Protein AF-A0A8B7E265-F1 (afdb_monomer)

Nearest PDB structures (foldseek):
  8jns-assembly1_D  TM=7.376E-01  e=4.117E-10  Caenorhabditis elegans
  8jol-assembly1_B  TM=7.215E-01  e=6.905E-10  Caenorhabditis elegans
  2a5y-assembly1_B  TM=7.376E-01  e=2.966E-09  Caenorhabditis elegans
  8jo0-assembly1_B  TM=7.171E-01  e=6.588E-10  Caenorhabditis elegans
  2qby-assembly1_A  TM=4.583E-01  e=3.122E-06  Saccharolobus solfataricus

Solvent-accessible surface area (backbone atoms only — not comparable to full-atom values): 22576 Å² total; per-residue (Å²): 137,86,72,74,81,85,65,96,76,70,83,71,60,63,69,59,50,51,53,56,51,46,50,72,72,71,42,86,88,40,72,34,40,34,36,23,30,42,75,37,37,43,52,68,56,51,54,52,51,46,51,64,78,40,48,91,75,35,80,42,79,46,82,31,48,22,33,88,90,32,42,69,59,33,51,49,50,54,33,44,76,73,73,45,84,58,48,48,99,85,70,48,73,51,59,66,68,59,50,49,49,53,50,47,59,72,46,41,91,39,37,28,40,36,35,36,40,48,31,30,73,72,48,57,77,56,40,74,81,71,55,65,84,46,65,58,44,42,36,42,33,23,23,33,42,63,81,68,69,88,76,46,43,76,45,83,41,59,55,43,51,74,66,56,37,48,52,56,48,57,77,70,48,81,97,66,58,68,66,53,51,53,50,49,39,58,76,43,67,28,28,46,45,54,48,54,50,49,49,50,50,32,64,77,68,70,53,55,67,64,62,47,50,56,47,40,75,74,39,48,57,63,66,75,65,50,76,88,51,93,61,58,71,72,59,55,43,24,59,48,54,51,49,51,51,49,56,47,29,55,74,75,37,52,69,46,39,52,50,51,55,34,51,42,50,34,40,42,59,70,41,36,54,66,56,53,49,54,53,30,42,75,71,72,48,74,52,66,66,59,52,52,49,35,53,53,48,35,34,28,52,39,58,33,45,76,86,53,98,62,29,27,33,34,55,63,68,57,27,46,50,51,51,46,51,25,55,77,67,72,41,46,63,63,37,49,53,54,48,52,49,50,53,57,49,56,58,70,74,51,93,73,58,77,87,59,55,88,50,54,62,50,25,52,47,35,29,34,60,79,37,41,86,79,41,45,68,56,52,63,75,45,42,68,47,54,51,50,54,33,61,79,68,69,42,56,67,61,52,52,60,59,63,103

Mean predicted aligned error: 7.11 Å

Secondary structure (DSSP, 8-state):
-------TT----HHHHHHHHHHHHH-TT--EEEEE-STTSSHHHHHHHHHHHTTTT-SEEEEEE-STTTHHHHHHHHHHHTT---B-TTSPBPPHHHHHHHHHHHTTTS-EEEEEEEE-HHHHHHGGGTS--STTEEEEEEES-----TTSEEEE--SPPHHHHHHHHHHHSTT--HHHHHHHHHHTTT-HHHHHHHHHHHHHHT--HHHHHHHHHH-HHHHHT-TTS---HHHHHHHHHHHHHHHHHHHH-HHHHHHHHHHTTS-SS-EEHHHHHHHHHHTT---HHHHHHHHHHHHHTTSSEEEETTEEE--HHHHHHHHHHHHHTT-HHHHHHHHHHHHHHHHHH-SS-GGG-SSHHHHHHHHHHHHHHHHHHHHHHHHHHHHHHHHHHT-HHHHHHHH-

Foldseek 3Di:
DPPPDDDPQQQAPPVVLVVVVCCVVPCPQFQEEEAEAAFQLCLVVNVSSNCVVCVVVFPEEQEAAQADPGRLVRLLVSLVVVVDDQADPVRHGDDSLVSLCSNLVVCQVTQYEYEHEAHDPVCLVCVVSNRRPHPNYHYYYYYHFPDHDPSHHYDYRYADDLVSQLVSLPVLDPDDDSVLSSVLCVLQVSRNLSSLLLSVVCVVVVHYSVVSSVCCLVCVLCSLPVPVDPDDPSSVRRLVSLVSVLVVCVVPPVLLNLLLLLCLLFDQWFCFLVNSQLLSVLVVNNDPVSSVVSQVVCVSSNQWDDDPVGTIGGRNVSSSSSCNSCVVVVNNCVSLVSNLVSCLVVLPPDDQCPPVDLCNLRRVLLSCLVVVVPCVVVCVVSVVSSVVSCVVVVCVVVSVVSND

Radius of gyration: 23.56 Å; Cα contacts (8 Å, |Δi|>4): 499; chains: 1; bounding box: 55×54×72 Å

Sequence (404 aa):
MDVQPLSENLFSREKLLREVQNCFLQNANKFALVLYGMSGVGKTHIARKYCEISYNFYKNFVWIDAAFGMLQTSMRNQCQILGFEVHDSRGEYLNIKVIIEKIHNYYKDEKTLYIFDNVDDESVKNLTMYISRKPNSFTLITSQWRTWSNNVNKILVDVFSSEEAFAYVKNNINGNRDENIKNLIKELGYHPFAITQAIKYINIHKISVEKYIDRYRSKPSEILDNNNFPTEEESKSALKAINLVLIKLEKTKPFLFKILNCLSHCDSQNISKQFIIQISNHLEINDEFLIDEAIGLLMSYSLLNCFEDKKYSIHELTQLTIRCFQKRNSSTNTYLDLIENYFKVEMNEVKDHSDYGNHFVFHFIYMFRNNGKKISKTFHNITSSIRILLICKGLFEEAIEILK

pLDDT: mean 86.43, std 11.95, range [34.5, 97.31]

Structure (mmCIF, N/CA/C/O backbone):
data_AF-A0A8B7E265-F1
#
_entry.id   AF-A0A8B7E265-F1
#
loop_
_atom_site.group_PDB
_atom_site.id
_atom_site.type_symbol
_atom_site.label_atom_id
_atom_site.label_alt_id
_atom_site.label_comp_id
_atom_site.label_asym_id
_atom_site.label_entity_id
_atom_site.label_seq_id
_atom_site.pdbx_PDB_ins_code
_atom_site.Cartn_x
_atom_site.Cartn_y
_atom_site.Cartn_z
_atom_site.occupancy
_atom_site.B_iso_or_equiv
_atom_site.auth_seq_id
_atom_site.auth_comp_id
_atom_site.auth_asym_id
_atom_site.auth_atom_id
_atom_site.pdbx_PDB_model_num
ATOM 1 N N . MET A 1 1 ? -6.228 4.935 28.068 1.00 34.91 1 MET A N 1
ATOM 2 C CA . MET A 1 1 ? -6.277 5.639 26.772 1.00 34.91 1 MET A CA 1
ATOM 3 C C . MET A 1 1 ? -4.861 5.659 26.233 1.00 34.91 1 MET A C 1
ATOM 5 O O . MET A 1 1 ? -4.097 6.501 26.668 1.00 34.91 1 MET A O 1
ATOM 9 N N . ASP A 1 2 ? -4.513 4.728 25.347 1.00 34.50 2 ASP A N 1
ATOM 10 C CA . ASP A 1 2 ? -3.288 4.812 24.539 1.00 34.50 2 ASP A CA 1
ATOM 11 C C . ASP A 1 2 ? -3.710 5.044 23.089 1.00 34.50 2 ASP A C 1
ATOM 13 O O . ASP A 1 2 ? -3.670 4.160 22.236 1.00 34.50 2 ASP A O 1
ATOM 17 N N . VAL A 1 3 ? -4.197 6.255 22.820 1.00 42.59 3 VAL A N 1
ATOM 18 C CA . VAL A 1 3 ? -4.123 6.779 21.459 1.00 42.59 3 VAL A CA 1
ATOM 19 C C . VAL A 1 3 ? -2.668 7.219 21.318 1.00 42.59 3 VAL A C 1
ATOM 21 O O . VAL A 1 3 ? -2.228 8.098 22.057 1.00 42.59 3 VAL A O 1
ATOM 24 N N . GLN A 1 4 ? -1.898 6.548 20.452 1.00 44.38 4 GLN A N 1
ATOM 25 C CA . GLN A 1 4 ? -0.531 6.959 20.099 1.00 44.38 4 GLN A CA 1
ATOM 26 C C . GLN A 1 4 ? -0.475 8.480 19.849 1.00 44.38 4 GLN A C 1
ATOM 28 O O . GLN A 1 4 ? -1.466 9.036 19.369 1.00 44.38 4 GLN A O 1
ATOM 33 N N . PRO A 1 5 ? 0.637 9.159 20.192 1.00 34.97 5 PRO A N 1
ATOM 34 C CA . PRO A 1 5 ? 0.648 10.606 20.378 1.00 34.97 5 PRO A CA 1
ATOM 35 C C . PRO A 1 5 ? 0.125 11.349 19.147 1.00 34.97 5 PRO A C 1
ATOM 37 O O . PRO A 1 5 ? 0.530 11.069 18.018 1.00 34.97 5 PRO A O 1
ATOM 40 N N . LEU A 1 6 ? -0.778 12.299 19.407 1.00 44.03 6 LEU A N 1
ATOM 41 C CA . LEU A 1 6 ? -1.330 13.238 18.437 1.00 44.03 6 LEU A CA 1
ATOM 42 C C . LEU A 1 6 ? -0.192 13.935 17.686 1.00 44.03 6 LEU A C 1
ATOM 44 O O . LEU A 1 6 ? 0.589 14.673 18.288 1.00 44.03 6 LEU A O 1
ATOM 48 N N . SER A 1 7 ? -0.098 13.732 16.374 1.00 45.50 7 SER A N 1
ATOM 49 C CA . SER A 1 7 ? 0.751 14.569 15.534 1.00 45.50 7 SER A CA 1
ATOM 50 C C . SER A 1 7 ? -0.052 15.796 15.094 1.00 45.50 7 SER A C 1
ATOM 52 O O . SER A 1 7 ? -0.985 15.716 14.293 1.00 45.50 7 SER A O 1
ATOM 54 N N . GLU A 1 8 ? 0.336 16.964 15.613 1.00 47.66 8 GLU A N 1
ATOM 55 C CA . GLU A 1 8 ? -0.277 18.275 15.334 1.00 47.66 8 GLU A CA 1
ATOM 56 C C . GLU A 1 8 ? -0.273 18.674 13.837 1.00 47.66 8 GLU A C 1
ATOM 58 O O . GLU A 1 8 ? -0.879 19.674 13.474 1.00 47.66 8 GLU A O 1
ATOM 63 N N . ASN A 1 9 ? 0.323 17.875 12.937 1.00 57.38 9 ASN A N 1
ATOM 64 C CA . ASN A 1 9 ? 0.538 18.212 11.521 1.00 57.38 9 ASN A CA 1
ATOM 65 C C . ASN A 1 9 ? -0.014 17.190 10.500 1.00 57.38 9 ASN A C 1
ATOM 67 O O . ASN A 1 9 ? 0.421 17.161 9.346 1.00 57.38 9 ASN A O 1
ATOM 71 N N . LEU A 1 10 ? -0.968 16.336 10.881 1.00 65.75 10 LEU A N 1
ATOM 72 C CA . LEU A 1 10 ? -1.611 15.415 9.930 1.00 65.75 10 LEU A CA 1
ATOM 73 C C . LEU A 1 10 ? -2.492 16.176 8.926 1.00 65.75 10 LEU A C 1
ATOM 75 O O . LEU A 1 10 ? -3.436 16.864 9.310 1.00 65.75 10 LEU A O 1
ATOM 79 N N . PHE A 1 11 ? -2.221 16.004 7.632 1.00 80.38 11 PHE A N 1
ATOM 80 C CA . PHE A 1 11 ? -3.017 16.600 6.558 1.00 80.38 11 PHE A CA 1
ATOM 81 C C . PHE A 1 11 ? -4.416 15.966 6.487 1.00 80.38 11 PHE A C 1
ATOM 83 O O . PHE A 1 11 ? -4.548 14.762 6.269 1.00 80.38 11 PHE A O 1
ATOM 90 N N . SER A 1 12 ? -5.462 16.778 6.661 1.00 78.31 12 SER A N 1
ATOM 91 C CA . SER A 1 12 ? -6.801 16.287 7.016 1.00 78.31 12 SER A CA 1
ATOM 92 C C . SER A 1 12 ? -7.564 15.545 5.911 1.00 78.31 12 SER A C 1
ATOM 94 O O . SER A 1 12 ? -8.466 14.787 6.240 1.00 78.31 12 SER A O 1
ATOM 96 N N . ARG A 1 13 ? -7.254 15.727 4.615 1.00 91.81 13 ARG A N 1
ATOM 97 C CA . ARG A 1 13 ? -8.029 15.149 3.483 1.00 91.81 13 ARG A CA 1
ATOM 98 C C . ARG A 1 13 ? -9.556 15.204 3.705 1.00 91.81 13 ARG A C 1
ATOM 100 O O . ARG A 1 13 ? -10.253 14.191 3.651 1.00 91.81 13 ARG A O 1
ATOM 107 N N . GLU A 1 14 ? -10.071 16.409 3.958 1.00 91.19 14 GLU A N 1
ATOM 108 C CA . GLU A 1 14 ? -11.449 16.712 4.399 1.00 91.19 14 GLU A CA 1
ATOM 109 C C . GLU A 1 14 ? -12.555 15.923 3.679 1.00 91.19 14 GLU A C 1
ATOM 111 O O . GLU A 1 14 ? -13.502 15.451 4.308 1.00 91.19 14 GLU A O 1
ATOM 116 N N . LYS A 1 15 ? -12.442 15.753 2.355 1.00 92.69 15 LYS A N 1
ATOM 117 C CA . LYS A 1 15 ? -13.432 15.016 1.559 1.00 92.69 15 LYS A CA 1
ATOM 118 C C . LYS A 1 15 ? -13.564 13.559 2.019 1.00 92.69 15 LYS A C 1
ATOM 120 O O . LYS A 1 15 ? -14.679 13.100 2.247 1.00 92.69 15 LYS A O 1
ATOM 125 N N . LEU A 1 16 ? -12.441 12.867 2.220 1.00 94.88 16 LEU A N 1
ATOM 126 C CA . LEU A 1 16 ? -12.429 11.475 2.676 1.00 94.88 16 LEU A CA 1
ATOM 127 C C . LEU A 1 16 ? -12.952 11.352 4.110 1.00 94.88 16 LEU A C 1
ATOM 129 O O . LEU A 1 16 ? -13.725 10.443 4.395 1.00 94.88 16 LEU A O 1
ATOM 133 N N . LEU A 1 17 ? -12.601 12.284 5.004 1.00 95.06 17 LEU A N 1
ATOM 134 C CA . LEU A 1 17 ? -13.139 12.291 6.373 1.00 95.06 17 LEU A CA 1
ATOM 135 C C . LEU A 1 17 ? -14.665 12.445 6.392 1.00 95.06 17 LEU A C 1
ATOM 137 O O . LEU A 1 17 ? -15.344 11.744 7.143 1.00 95.06 17 LEU A O 1
ATOM 141 N N . ARG A 1 18 ? -15.224 13.308 5.535 1.00 93.56 18 ARG A N 1
ATOM 142 C CA . ARG A 1 18 ? -16.681 13.450 5.385 1.00 93.56 18 ARG A CA 1
ATOM 143 C C . ARG A 1 18 ? -17.330 12.184 4.833 1.00 93.56 18 ARG A C 1
ATOM 145 O O . ARG A 1 18 ? -18.391 11.796 5.311 1.00 93.56 18 ARG A O 1
ATOM 152 N N . GLU A 1 19 ? -16.706 11.518 3.863 1.00 94.12 19 GLU A N 1
ATOM 153 C CA . GLU A 1 19 ? -17.197 10.236 3.338 1.00 94.12 19 GLU A CA 1
ATOM 154 C C . GLU A 1 19 ? -17.212 9.142 4.418 1.00 94.12 19 GLU A C 1
ATOM 156 O O . GLU A 1 19 ? -18.203 8.418 4.544 1.00 94.12 19 GLU A O 1
ATOM 161 N N . VAL A 1 20 ? -16.166 9.071 5.251 1.00 94.31 20 VAL A N 1
ATOM 162 C CA . VAL A 1 20 ? -16.100 8.168 6.413 1.00 94.31 20 VAL A CA 1
ATOM 163 C C . VAL A 1 20 ? -17.222 8.475 7.405 1.00 94.31 20 VAL A C 1
ATOM 165 O O . VAL A 1 20 ? -17.966 7.571 7.790 1.00 94.31 20 VAL A O 1
ATOM 168 N N . GLN A 1 21 ? -17.392 9.747 7.775 1.00 92.25 21 GLN A N 1
ATOM 169 C CA . GLN A 1 21 ? -18.459 10.196 8.671 1.00 92.25 21 GLN A CA 1
ATOM 170 C C . GLN A 1 21 ? -19.843 9.797 8.136 1.00 92.25 21 GLN A C 1
ATOM 172 O O . GLN A 1 21 ? -20.643 9.204 8.860 1.00 92.25 21 GLN A O 1
ATOM 177 N N . ASN A 1 22 ? -20.117 10.072 6.859 1.00 90.88 22 ASN A N 1
ATOM 178 C CA . ASN A 1 22 ? -21.397 9.762 6.226 1.00 90.88 22 ASN A CA 1
ATOM 179 C C . ASN A 1 22 ? -21.678 8.256 6.204 1.00 90.88 22 ASN A C 1
ATOM 181 O O . ASN A 1 22 ? -22.806 7.846 6.475 1.00 90.88 22 ASN A O 1
ATOM 185 N N . CYS A 1 23 ? -20.660 7.426 5.950 1.00 90.75 23 CYS A N 1
ATOM 186 C CA . CYS A 1 23 ? -20.813 5.973 5.972 1.00 90.75 23 CYS A CA 1
ATOM 187 C C . CYS A 1 23 ? -21.298 5.459 7.334 1.00 90.75 23 CYS A C 1
ATOM 189 O O . CYS A 1 23 ? -22.181 4.603 7.368 1.00 90.75 23 CYS A O 1
ATOM 191 N N . PHE A 1 24 ? -20.766 5.990 8.439 1.00 88.56 24 PHE A N 1
ATOM 192 C CA . PHE A 1 24 ? -21.182 5.583 9.784 1.00 88.56 24 PHE A CA 1
ATOM 193 C C . PHE A 1 24 ? -22.536 6.166 10.216 1.00 88.56 24 PHE A C 1
ATOM 195 O O . PHE A 1 24 ? -23.226 5.542 11.018 1.00 88.56 24 PHE A O 1
ATOM 202 N N . LEU A 1 25 ? -22.942 7.323 9.682 1.00 83.06 25 LEU A N 1
ATOM 203 C CA . LEU A 1 25 ? -24.222 7.956 10.022 1.00 83.06 25 LEU A CA 1
ATOM 204 C C . LEU A 1 25 ? -25.412 7.427 9.205 1.00 83.06 25 LEU A C 1
ATOM 206 O O . LEU A 1 25 ? -26.517 7.350 9.734 1.00 83.06 25 LEU A O 1
ATOM 210 N N . GLN A 1 26 ? -25.215 7.090 7.925 1.00 74.25 26 GLN A N 1
ATOM 211 C CA . GLN A 1 26 ? -26.316 6.791 6.994 1.00 74.25 26 GLN A CA 1
ATOM 212 C C . GLN A 1 26 ? -26.573 5.291 6.791 1.00 74.25 26 GLN A C 1
ATOM 214 O O . GLN A 1 26 ? -27.706 4.891 6.534 1.00 74.25 26 GLN A O 1
ATOM 219 N N . ASN A 1 27 ? -25.550 4.438 6.913 1.00 61.97 27 ASN A N 1
ATOM 220 C CA . ASN A 1 27 ? -25.641 3.019 6.556 1.00 61.97 27 ASN A CA 1
ATOM 221 C C . ASN A 1 27 ? -25.660 2.103 7.788 1.00 61.97 27 ASN A C 1
ATOM 223 O O . ASN A 1 27 ? -24.755 1.292 7.981 1.00 61.97 27 ASN A O 1
ATOM 227 N N . ALA A 1 28 ? -26.736 2.170 8.579 1.00 55.00 28 ALA A N 1
ATOM 228 C CA . ALA A 1 28 ? -26.928 1.326 9.768 1.00 55.00 28 ALA A CA 1
ATOM 229 C C . ALA A 1 28 ? -26.899 -0.198 9.484 1.00 55.00 28 ALA A C 1
ATOM 231 O O . ALA A 1 28 ? -26.683 -0.988 10.398 1.00 55.00 28 ALA A O 1
ATOM 232 N N . ASN A 1 29 ? -27.073 -0.619 8.222 1.00 54.28 29 ASN A N 1
ATOM 233 C CA . ASN A 1 29 ? -27.126 -2.031 7.819 1.00 54.28 29 ASN A CA 1
ATOM 234 C C . ASN A 1 29 ? -25.765 -2.659 7.450 1.00 54.28 29 ASN A C 1
ATOM 236 O O . ASN A 1 29 ? -25.714 -3.859 7.180 1.00 54.28 29 ASN A O 1
ATOM 240 N N . LYS A 1 30 ? -24.661 -1.896 7.414 1.00 60.75 30 LYS A N 1
ATOM 241 C CA . LYS A 1 30 ? -23.320 -2.430 7.104 1.00 60.75 30 LYS A CA 1
ATOM 242 C C . LYS A 1 30 ? -22.362 -2.184 8.269 1.00 60.75 30 LYS A C 1
ATOM 244 O O . LYS A 1 30 ? -21.924 -1.066 8.505 1.00 60.75 30 LYS A O 1
ATOM 249 N N . PHE A 1 31 ? -22.018 -3.270 8.961 1.00 71.12 31 PHE A N 1
ATOM 250 C CA . PHE A 1 31 ? -21.304 -3.272 10.245 1.00 71.12 31 PHE A CA 1
ATOM 251 C C . PHE A 1 31 ? -19.835 -2.817 10.191 1.00 71.12 31 PHE A C 1
ATOM 253 O O . PHE A 1 31 ? -19.251 -2.552 11.239 1.00 71.12 31 PHE A O 1
ATOM 260 N N . ALA A 1 32 ? -19.227 -2.727 9.003 1.00 89.81 32 ALA A N 1
ATOM 261 C CA . ALA A 1 32 ? -17.829 -2.332 8.857 1.00 89.81 32 ALA A CA 1
ATOM 262 C C . ALA A 1 32 ? -17.586 -1.443 7.632 1.00 89.81 32 ALA A C 1
ATOM 264 O O . ALA A 1 32 ? -18.126 -1.682 6.544 1.00 89.81 32 ALA A O 1
ATOM 265 N N . LEU A 1 33 ? -16.725 -0.445 7.824 1.00 94.44 33 LEU A N 1
ATOM 266 C CA . LEU A 1 33 ? -16.176 0.413 6.786 1.00 94.44 33 LEU A CA 1
ATOM 267 C C . LEU A 1 33 ? -14.707 0.065 6.550 1.00 94.44 33 LEU A C 1
ATOM 269 O O . LEU A 1 33 ? -13.910 0.047 7.483 1.00 94.44 33 LEU A O 1
ATOM 273 N N . VAL A 1 34 ? -14.348 -0.168 5.293 1.00 95.50 34 VAL A N 1
ATOM 274 C CA . VAL A 1 34 ? -12.989 -0.482 4.862 1.00 95.50 34 VAL A CA 1
ATOM 275 C C . VAL A 1 34 ? -12.395 0.698 4.102 1.00 95.50 34 VAL A C 1
ATOM 277 O O . VAL A 1 34 ? -12.878 1.061 3.033 1.00 95.50 34 VAL A O 1
ATOM 280 N N . LEU A 1 35 ? -11.297 1.245 4.611 1.00 96.56 35 LEU A N 1
ATOM 281 C CA . LEU A 1 35 ? -10.371 2.091 3.869 1.00 96.56 35 LEU A CA 1
ATOM 282 C C . LEU A 1 35 ? -9.350 1.187 3.183 1.00 96.56 35 LEU A C 1
ATOM 284 O O . LEU A 1 35 ? -8.546 0.537 3.856 1.00 96.56 35 LEU A O 1
ATOM 288 N N . TYR A 1 36 ? -9.362 1.135 1.855 1.00 94.81 36 TYR A N 1
ATOM 289 C CA . TYR A 1 36 ? -8.424 0.313 1.091 1.00 94.81 36 TYR A CA 1
ATOM 290 C C . TYR A 1 36 ? -7.641 1.142 0.078 1.00 94.81 36 TYR A C 1
ATOM 292 O O . TYR A 1 36 ? -8.068 2.220 -0.315 1.00 94.81 36 TYR A O 1
ATOM 300 N N . GLY A 1 37 ? -6.464 0.665 -0.317 1.00 92.44 37 GLY A N 1
ATOM 301 C CA . GLY A 1 37 ? -5.578 1.378 -1.239 1.00 92.44 37 GLY A CA 1
ATOM 302 C C . GLY A 1 37 ? -4.118 1.004 -1.025 1.00 92.44 37 GLY A C 1
ATOM 303 O O . GLY A 1 37 ? -3.787 0.221 -0.132 1.00 92.44 37 GLY A O 1
ATOM 304 N N . MET A 1 38 ? -3.224 1.589 -1.811 1.00 90.62 38 MET A N 1
ATOM 305 C CA . MET A 1 38 ? -1.795 1.263 -1.779 1.00 90.62 38 MET A CA 1
ATOM 306 C C . MET A 1 38 ? -1.127 1.596 -0.434 1.00 90.62 38 MET A C 1
ATOM 308 O O . MET A 1 38 ? -1.646 2.376 0.369 1.00 90.62 38 MET A O 1
ATOM 312 N N . SER A 1 39 ? 0.006 0.964 -0.123 1.00 87.94 39 SER A N 1
ATOM 313 C CA . SER A 1 39 ? 0.759 1.292 1.093 1.00 87.94 39 SER A CA 1
ATOM 314 C C . SER A 1 39 ? 1.191 2.763 1.111 1.00 87.94 39 SER A C 1
ATOM 316 O O . SER A 1 39 ? 1.590 3.299 0.089 1.00 87.94 39 SER A O 1
ATOM 318 N N . GLY A 1 40 ? 1.123 3.423 2.271 1.00 86.50 40 GLY A N 1
ATOM 319 C CA . GLY A 1 40 ? 1.612 4.799 2.436 1.00 86.50 40 GLY A CA 1
ATOM 320 C C . GLY A 1 40 ? 0.757 5.920 1.824 1.00 86.50 40 GLY A C 1
ATOM 321 O O . GLY A 1 40 ? 1.178 7.073 1.864 1.00 86.50 40 GLY A O 1
ATOM 322 N N . VAL A 1 41 ? -0.452 5.628 1.331 1.00 91.56 41 VAL A N 1
ATOM 323 C CA . VAL A 1 41 ? -1.437 6.642 0.874 1.00 91.56 41 VAL A CA 1
ATOM 324 C C . VAL A 1 41 ? -2.208 7.337 2.012 1.00 91.56 41 VAL A C 1
ATOM 326 O O . VAL A 1 41 ? -3.072 8.173 1.770 1.00 91.56 41 VAL A O 1
ATOM 329 N N . GLY A 1 42 ? -1.917 6.989 3.271 1.00 91.12 42 GLY A N 1
ATOM 330 C CA . GLY A 1 42 ? -2.484 7.668 4.443 1.00 91.12 42 GLY A CA 1
ATOM 331 C C . GLY A 1 42 ? -3.755 7.049 5.034 1.00 91.12 42 GLY A C 1
ATOM 332 O O . GLY A 1 42 ? -4.413 7.703 5.830 1.00 91.12 42 GLY A O 1
ATOM 333 N N . LYS A 1 43 ? -4.105 5.792 4.722 1.00 94.19 43 LYS A N 1
ATOM 334 C CA . LYS A 1 43 ? -5.286 5.113 5.314 1.00 94.19 43 LYS A CA 1
ATOM 335 C C . LYS A 1 43 ? -5.306 5.174 6.847 1.00 94.19 43 LYS A C 1
ATOM 337 O O . LYS A 1 43 ? -6.303 5.572 7.437 1.00 94.19 43 LYS A O 1
ATOM 342 N N . THR A 1 44 ? -4.183 4.832 7.478 1.00 92.75 44 THR A N 1
ATOM 343 C CA . THR A 1 44 ? -4.004 4.901 8.934 1.00 92.75 44 THR A CA 1
ATOM 344 C C . THR A 1 44 ? -4.091 6.338 9.456 1.00 92.75 44 THR A C 1
ATOM 346 O O . THR A 1 44 ? -4.686 6.564 10.504 1.00 92.75 44 THR A O 1
ATOM 349 N N . HIS A 1 45 ? -3.585 7.321 8.700 1.00 90.69 45 HIS A N 1
ATOM 350 C CA . HIS A 1 45 ? -3.679 8.737 9.078 1.00 90.69 45 HIS A CA 1
ATOM 351 C C . HIS A 1 45 ? -5.136 9.212 9.045 1.00 90.69 45 HIS A C 1
ATOM 353 O O . HIS A 1 45 ? -5.581 9.889 9.963 1.00 90.69 45 HIS A O 1
ATOM 359 N N . ILE A 1 46 ? -5.901 8.816 8.020 1.00 94.38 46 ILE A N 1
ATOM 360 C CA . ILE A 1 46 ? -7.337 9.115 7.916 1.00 94.38 46 ILE A CA 1
ATOM 361 C C . ILE A 1 46 ? -8.094 8.468 9.077 1.00 94.38 46 ILE A C 1
ATOM 363 O O . ILE A 1 46 ? -8.940 9.121 9.678 1.00 94.38 46 ILE A O 1
ATOM 367 N N . ALA A 1 47 ? -7.776 7.218 9.433 1.00 94.94 47 ALA A N 1
ATOM 368 C CA . ALA A 1 47 ? -8.381 6.558 10.587 1.00 94.94 47 ALA A CA 1
ATOM 369 C C . ALA A 1 47 ? -8.092 7.310 11.898 1.00 94.94 47 ALA A C 1
ATOM 371 O O . ALA A 1 47 ? -9.016 7.558 12.669 1.00 94.94 47 ALA A O 1
ATOM 372 N N . ARG A 1 48 ? -6.843 7.745 12.121 1.00 93.62 48 ARG A N 1
ATOM 373 C CA . ARG A 1 48 ? -6.467 8.563 13.289 1.00 93.62 48 ARG A CA 1
ATOM 374 C C . ARG A 1 48 ? -7.181 9.912 13.304 1.00 93.62 48 ARG A C 1
ATOM 376 O O . ARG A 1 48 ? -7.805 10.249 14.306 1.00 93.62 48 ARG A O 1
ATOM 383 N N . LYS A 1 49 ? -7.180 10.639 12.182 1.00 92.50 49 LYS A N 1
ATOM 384 C CA . LYS A 1 49 ? -7.913 11.906 12.054 1.00 92.50 49 LYS A CA 1
ATOM 385 C C . LYS A 1 49 ? -9.408 11.737 12.279 1.00 92.50 49 LYS A C 1
ATOM 387 O O . LYS A 1 49 ? -10.024 12.592 12.907 1.00 92.50 49 LYS A O 1
ATOM 392 N N . TYR A 1 50 ? -9.989 10.632 11.821 1.00 94.75 50 TYR A N 1
ATOM 393 C CA . TYR A 1 50 ? -11.386 10.337 12.091 1.00 94.75 50 TYR A CA 1
ATOM 394 C C . TYR A 1 50 ? -11.646 10.169 13.593 1.00 94.75 50 TYR A C 1
ATOM 396 O O . TYR A 1 50 ? -12.612 10.735 14.101 1.00 94.75 50 TYR A O 1
ATOM 404 N N . CYS A 1 51 ? -10.778 9.462 14.325 1.00 94.12 51 CYS A N 1
ATOM 405 C CA . CYS A 1 51 ? -10.885 9.355 15.783 1.00 94.12 51 CYS A CA 1
ATOM 406 C C . CYS A 1 51 ? -10.830 10.731 16.470 1.00 94.12 51 CYS A C 1
ATOM 408 O O . CYS A 1 51 ? -11.629 10.988 17.366 1.00 94.12 51 CYS A O 1
ATOM 410 N N . GLU A 1 52 ? -9.948 11.631 16.020 1.00 91.12 52 GLU A N 1
ATOM 411 C CA . GLU A 1 52 ? -9.849 12.998 16.556 1.00 91.12 52 GLU A CA 1
ATOM 412 C C . GLU A 1 52 ? -11.156 13.784 16.368 1.00 91.12 52 GLU A C 1
ATOM 414 O O . GLU A 1 52 ? -11.715 14.304 17.333 1.00 91.12 52 GLU A O 1
ATOM 419 N N . ILE A 1 53 ? -11.691 13.841 15.142 1.00 91.88 53 ILE A N 1
ATOM 420 C CA . ILE A 1 53 ? -12.900 14.638 14.855 1.00 91.88 53 ILE A CA 1
ATOM 421 C C . ILE A 1 53 ? -14.177 14.024 15.441 1.00 91.88 53 ILE A C 1
ATOM 423 O O . ILE A 1 53 ? -15.158 14.728 15.675 1.00 91.88 53 ILE A O 1
ATOM 427 N N . SER A 1 54 ? -14.184 12.709 15.674 1.00 91.81 54 SER A N 1
ATOM 428 C CA . SER A 1 54 ? -15.337 11.967 16.197 1.00 91.81 54 SER A CA 1
ATOM 429 C C . SER A 1 54 ? -15.244 11.678 17.697 1.00 91.81 54 SER A C 1
ATOM 431 O O . SER A 1 54 ? -16.085 10.952 18.232 1.00 91.81 54 SER A O 1
ATOM 433 N N . TYR A 1 55 ? -14.279 12.287 18.394 1.00 91.62 55 TYR A N 1
ATOM 434 C CA . TYR A 1 55 ? -14.024 12.074 19.821 1.00 91.62 55 TYR A CA 1
ATOM 435 C C . TYR A 1 55 ? -15.260 12.289 20.708 1.00 91.62 55 TYR A C 1
ATOM 437 O O . TYR A 1 55 ? -15.467 11.558 21.666 1.00 91.62 55 TYR A O 1
ATOM 445 N N . ASN A 1 56 ? -16.131 13.244 20.369 1.00 92.38 56 ASN A N 1
ATOM 446 C CA . ASN A 1 56 ? -17.358 13.497 21.136 1.00 92.38 56 ASN A CA 1
ATOM 447 C C . ASN A 1 56 ? -18.503 12.519 20.817 1.00 92.38 56 ASN A C 1
ATOM 449 O O . ASN A 1 56 ? -19.500 12.480 21.537 1.00 92.38 56 ASN A O 1
ATOM 453 N N . PHE A 1 57 ? -18.409 11.759 19.723 1.00 91.75 57 PHE A N 1
ATOM 454 C CA . PHE A 1 57 ? -19.445 10.810 19.311 1.00 91.75 57 PHE A CA 1
ATOM 455 C C . PHE A 1 57 ? -19.214 9.406 19.887 1.00 91.75 57 PHE A C 1
ATOM 457 O O . PHE A 1 57 ? -20.183 8.725 20.241 1.00 91.75 57 PHE A O 1
ATOM 464 N N . TYR A 1 58 ? -17.953 8.981 19.986 1.00 93.38 58 TYR A N 1
ATOM 465 C CA . TYR A 1 58 ? -17.558 7.691 20.551 1.00 93.38 58 TYR A CA 1
ATOM 466 C C . TYR A 1 58 ? -17.036 7.861 21.976 1.00 93.38 58 TYR A C 1
ATOM 468 O O . TYR A 1 58 ? -16.301 8.792 22.271 1.00 93.38 58 TYR A O 1
ATOM 476 N N . LYS A 1 59 ? -17.379 6.926 22.861 1.00 95.31 59 LYS A N 1
ATOM 477 C CA . LYS A 1 59 ? -16.811 6.863 24.210 1.00 95.31 59 LYS A CA 1
ATOM 478 C C . LYS A 1 59 ? -15.452 6.160 24.216 1.00 95.31 59 LYS A C 1
ATOM 480 O O . LYS A 1 59 ? -14.591 6.515 25.014 1.00 95.31 59 LYS A O 1
ATOM 485 N N . ASN A 1 60 ? -15.255 5.194 23.312 1.00 95.88 60 ASN A N 1
ATOM 486 C CA . ASN A 1 60 ? -14.028 4.405 23.229 1.00 95.88 60 ASN A CA 1
ATOM 487 C C . ASN A 1 60 ? -13.522 4.249 21.797 1.00 95.88 60 ASN A C 1
ATOM 489 O O . ASN A 1 60 ? -14.302 4.093 20.853 1.00 95.88 60 ASN A O 1
ATOM 493 N N . PHE A 1 61 ? -12.199 4.167 21.687 1.00 95.88 61 PHE A N 1
ATOM 494 C CA . PHE A 1 61 ? -11.475 3.780 20.485 1.00 95.88 61 PHE A CA 1
ATOM 495 C C . PHE A 1 61 ? -10.601 2.573 20.821 1.00 95.88 61 PHE A C 1
ATOM 497 O O . PHE A 1 61 ? -9.759 2.652 21.715 1.00 95.88 61 PHE A O 1
ATOM 504 N N . VAL A 1 62 ? -10.807 1.457 20.124 1.00 96.19 62 VAL A N 1
ATOM 505 C CA . VAL A 1 62 ? -10.054 0.214 20.334 1.00 96.19 62 VAL A CA 1
ATOM 506 C C . VAL A 1 62 ? -9.207 -0.043 19.098 1.00 96.19 62 VAL A C 1
ATOM 508 O O . VAL A 1 62 ? -9.734 -0.411 18.050 1.00 96.19 62 VAL A O 1
ATOM 511 N N . TRP A 1 63 ? -7.898 0.179 19.211 1.00 96.19 63 TRP A N 1
ATOM 512 C CA . TRP A 1 63 ? -6.964 0.036 18.095 1.00 96.19 63 TRP A CA 1
ATOM 513 C C . TRP A 1 63 ? -6.322 -1.353 18.074 1.00 96.19 63 TRP A C 1
ATOM 515 O O . TRP A 1 63 ? -5.653 -1.760 19.025 1.00 96.19 63 TRP A O 1
ATOM 525 N N . ILE A 1 64 ? -6.511 -2.079 16.976 1.00 95.25 64 ILE A N 1
ATOM 526 C CA . ILE A 1 64 ? -6.092 -3.468 16.795 1.00 95.25 64 ILE A CA 1
ATOM 527 C C . ILE A 1 64 ? -5.160 -3.533 15.583 1.00 95.25 64 ILE A C 1
ATOM 529 O O . ILE A 1 64 ? -5.560 -3.209 14.466 1.00 95.25 64 ILE A O 1
ATOM 533 N N . ASP A 1 65 ? -3.919 -3.967 15.800 1.00 92.25 65 ASP A N 1
ATOM 534 C CA . ASP A 1 65 ? -2.979 -4.268 14.720 1.00 92.25 65 ASP A CA 1
ATOM 535 C C . ASP A 1 65 ? -3.349 -5.616 14.096 1.00 92.25 65 ASP A C 1
ATOM 537 O O . ASP A 1 65 ? -3.216 -6.675 14.717 1.00 92.25 65 ASP A O 1
ATOM 541 N N . ALA A 1 66 ? -3.851 -5.556 12.868 1.00 92.31 66 ALA A N 1
ATOM 542 C CA . ALA A 1 66 ? -4.309 -6.687 12.081 1.00 92.31 66 ALA A CA 1
ATOM 543 C C . ALA A 1 66 ? -3.365 -7.008 10.911 1.00 92.31 66 ALA A C 1
ATOM 545 O O . ALA A 1 66 ? -3.770 -7.693 9.969 1.00 92.31 66 ALA A O 1
ATOM 546 N N . ALA A 1 67 ? -2.111 -6.539 10.967 1.00 87.81 67 ALA A N 1
ATOM 547 C CA . ALA A 1 67 ? -1.072 -6.969 10.040 1.00 87.81 67 ALA A CA 1
ATOM 548 C C . ALA A 1 67 ? -0.853 -8.491 10.099 1.00 87.81 67 ALA A C 1
ATOM 550 O O . ALA A 1 67 ? -1.179 -9.154 11.090 1.00 87.81 67 ALA A O 1
ATOM 551 N N . PHE A 1 68 ? -0.255 -9.044 9.040 1.00 84.25 68 PHE A N 1
ATOM 552 C CA . PHE A 1 68 ? 0.059 -10.471 8.930 1.00 84.25 68 PHE A CA 1
ATOM 553 C C . PHE A 1 68 ? 0.748 -11.002 10.203 1.00 84.25 68 PHE A C 1
ATOM 555 O O . PHE A 1 68 ? 1.841 -10.561 10.563 1.00 84.25 68 PHE A O 1
ATOM 562 N N . GLY A 1 69 ? 0.086 -11.937 10.893 1.00 85.31 69 GLY A N 1
ATOM 563 C CA . GLY A 1 69 ? 0.559 -12.556 12.139 1.00 85.31 69 GLY A CA 1
ATOM 564 C C . GLY A 1 69 ? 0.295 -11.776 13.439 1.00 85.31 69 GLY A C 1
ATOM 565 O O . GLY A 1 69 ? 0.560 -12.313 14.513 1.00 85.31 69 GLY A O 1
ATOM 566 N N . MET A 1 70 ? -0.253 -10.556 13.386 1.00 89.75 70 MET A N 1
ATOM 567 C CA . MET A 1 70 ? -0.376 -9.665 14.556 1.00 89.75 70 MET A CA 1
ATOM 568 C C . MET A 1 70 ? -1.752 -9.696 15.232 1.00 89.75 70 MET A C 1
ATOM 570 O O . MET A 1 70 ? -1.839 -9.475 16.440 1.00 89.75 70 MET A O 1
ATOM 574 N N . LEU A 1 71 ? -2.817 -10.041 14.498 1.00 91.50 71 LEU A N 1
ATOM 575 C CA . LEU A 1 71 ? -4.209 -9.890 14.945 1.00 91.50 71 LEU A CA 1
ATOM 576 C C . LEU A 1 71 ? -4.511 -10.529 16.313 1.00 91.50 71 LEU A C 1
ATOM 578 O O . LEU A 1 71 ? -5.055 -9.877 17.202 1.00 91.50 71 LEU A O 1
ATOM 582 N N . GLN A 1 72 ? -4.143 -11.800 16.515 1.00 93.06 72 GLN A N 1
ATOM 583 C CA . GLN A 1 72 ? -4.403 -12.480 17.793 1.00 93.06 72 GLN A CA 1
ATOM 584 C C . GLN A 1 72 ? -3.600 -11.870 18.944 1.00 93.06 72 GLN A C 1
ATOM 586 O O . GLN A 1 72 ? -4.124 -11.716 20.046 1.00 93.06 72 GLN A O 1
ATOM 591 N N . THR A 1 73 ? -2.337 -11.524 18.693 1.00 93.31 73 THR A N 1
ATOM 592 C CA . THR A 1 73 ? -1.463 -10.876 19.676 1.00 93.31 73 THR A CA 1
ATOM 593 C C . THR A 1 73 ? -2.024 -9.515 20.070 1.00 93.31 73 THR A C 1
ATOM 595 O O . THR A 1 73 ? -2.133 -9.222 21.255 1.00 93.31 73 THR A O 1
ATOM 598 N N . SER A 1 74 ? -2.480 -8.719 19.100 1.00 94.12 74 SER A N 1
ATOM 599 C CA . SER A 1 74 ? -3.090 -7.419 19.367 1.00 94.12 74 SER A CA 1
ATOM 600 C C . SER A 1 74 ? -4.378 -7.544 20.189 1.00 94.12 74 SER A C 1
ATOM 602 O O . SER A 1 74 ? -4.539 -6.823 21.170 1.00 94.12 74 SER A O 1
ATOM 604 N N . MET A 1 75 ? -5.245 -8.519 19.890 1.00 94.62 75 MET A N 1
ATOM 605 C CA . MET A 1 75 ? -6.444 -8.786 20.700 1.00 94.62 75 MET A CA 1
ATOM 606 C C . MET A 1 75 ? -6.102 -9.205 22.136 1.00 94.62 75 MET A C 1
ATOM 608 O O . MET A 1 75 ? -6.729 -8.734 23.083 1.00 94.62 75 MET A O 1
ATOM 612 N N . ARG A 1 76 ? -5.089 -10.059 22.330 1.00 95.19 76 ARG A N 1
ATOM 613 C CA . ARG A 1 76 ? -4.619 -10.426 23.677 1.00 95.19 76 ARG A CA 1
ATOM 614 C C . ARG A 1 76 ? -4.099 -9.204 24.434 1.00 95.19 76 ARG A C 1
ATOM 616 O O . ARG A 1 76 ? -4.490 -9.012 25.581 1.00 95.19 76 ARG A O 1
ATOM 623 N N . ASN A 1 77 ? -3.312 -8.350 23.782 1.00 94.25 77 ASN A N 1
ATOM 624 C CA . ASN A 1 77 ? -2.809 -7.114 24.382 1.00 94.25 77 ASN A CA 1
ATOM 625 C C . ASN A 1 77 ? -3.960 -6.182 24.793 1.00 94.25 77 ASN A C 1
ATOM 627 O O . ASN A 1 77 ? -3.956 -5.676 25.910 1.00 94.25 77 ASN A O 1
ATOM 631 N N . GLN A 1 78 ? -4.985 -6.015 23.947 1.00 94.44 78 GLN A N 1
ATOM 632 C CA . GLN A 1 78 ? -6.182 -5.241 24.305 1.00 94.44 78 GLN A CA 1
ATOM 633 C C . GLN A 1 78 ? -6.884 -5.816 25.540 1.00 94.44 78 GLN A C 1
ATOM 635 O O . GLN A 1 78 ? -7.238 -5.081 26.455 1.00 94.44 78 GLN A O 1
ATOM 640 N N . CYS A 1 79 ? -7.027 -7.137 25.622 1.00 93.81 79 CYS A N 1
ATOM 641 C CA . CYS A 1 79 ? -7.617 -7.793 26.788 1.00 93.81 79 CYS A CA 1
ATOM 642 C C . CYS A 1 79 ? -6.805 -7.554 28.076 1.00 93.81 79 CYS A C 1
ATOM 644 O O . CYS A 1 79 ? -7.395 -7.315 29.129 1.00 93.81 79 CYS A O 1
ATOM 646 N N . GLN A 1 80 ? -5.469 -7.562 27.992 1.00 93.38 80 GLN A N 1
ATOM 647 C CA . GLN A 1 80 ? -4.589 -7.245 29.124 1.00 93.38 80 GLN A CA 1
ATOM 648 C C . GLN A 1 80 ? -4.686 -5.775 29.548 1.00 93.38 80 GLN A C 1
ATOM 650 O O . GLN A 1 80 ? -4.710 -5.498 30.743 1.00 93.38 80 GLN A O 1
ATOM 655 N N . ILE A 1 81 ? -4.793 -4.839 28.596 1.00 93.00 81 ILE A N 1
ATOM 656 C CA . ILE A 1 81 ? -4.995 -3.404 28.876 1.00 93.00 81 ILE A CA 1
ATOM 657 C C . ILE A 1 81 ? -6.285 -3.178 29.680 1.00 93.00 81 ILE A C 1
ATOM 659 O O . ILE A 1 81 ? -6.332 -2.300 30.538 1.00 93.00 81 ILE A O 1
ATOM 663 N N . LEU A 1 82 ? -7.314 -4.002 29.456 1.00 93.69 82 LEU A N 1
ATOM 664 C CA . LEU A 1 82 ? -8.566 -3.974 30.222 1.00 93.69 82 LEU A CA 1
ATOM 665 C C . LEU A 1 82 ? -8.467 -4.642 31.605 1.00 93.69 82 LEU A C 1
ATOM 667 O O . LEU A 1 82 ? -9.460 -4.698 32.326 1.00 93.69 82 LEU A O 1
ATOM 671 N N . GLY A 1 83 ? -7.293 -5.155 31.983 1.00 93.62 83 GLY A N 1
ATOM 672 C CA . GLY A 1 83 ? -7.058 -5.821 33.264 1.00 93.62 83 GLY A CA 1
ATOM 673 C C . GLY A 1 83 ? -7.552 -7.267 33.323 1.00 93.62 83 GLY A C 1
ATOM 674 O O . GLY A 1 83 ? -7.636 -7.838 34.408 1.00 93.62 83 GLY A O 1
ATOM 675 N N . PHE A 1 84 ? -7.890 -7.882 32.186 1.00 93.50 84 PHE A N 1
ATOM 676 C CA . PHE A 1 84 ? -8.315 -9.279 32.152 1.00 93.50 84 PHE A CA 1
ATOM 677 C C . PHE A 1 84 ? -7.135 -10.235 31.983 1.00 93.50 84 PHE A C 1
ATOM 679 O O . PHE A 1 84 ? -6.233 -10.012 31.174 1.00 93.50 84 PHE A O 1
ATOM 686 N N . GLU A 1 85 ? -7.207 -11.379 32.664 1.00 91.06 85 GLU A N 1
ATOM 687 C CA . GLU A 1 85 ? -6.284 -12.484 32.420 1.00 91.06 85 GLU A CA 1
ATOM 688 C C . GLU A 1 85 ? -6.480 -13.079 31.021 1.00 91.06 85 GLU A C 1
ATOM 690 O O . GLU A 1 85 ? -7.610 -13.334 30.572 1.00 91.06 85 GLU A O 1
ATOM 695 N N . VAL A 1 86 ? -5.348 -13.315 30.355 1.00 92.44 86 VAL A N 1
ATOM 696 C CA . VAL A 1 86 ? -5.261 -13.919 29.017 1.00 92.44 86 VAL A CA 1
ATOM 697 C C . VAL A 1 86 ? -4.673 -15.324 29.024 1.00 92.44 86 VAL A C 1
ATOM 699 O O . VAL A 1 86 ? -4.651 -15.960 27.971 1.00 92.44 86 VAL A O 1
ATOM 702 N N . HIS A 1 87 ? -4.231 -15.801 30.186 1.00 93.38 87 HIS A N 1
ATOM 703 C CA . HIS A 1 87 ? -3.757 -17.164 30.391 1.00 93.38 87 HIS A CA 1
ATOM 704 C C . HIS A 1 87 ? -4.735 -17.924 31.290 1.00 93.38 87 HIS A C 1
ATOM 706 O O . HIS A 1 87 ? -5.466 -17.311 32.068 1.00 93.38 87 HIS A O 1
ATOM 712 N N . ASP A 1 88 ? -4.775 -19.244 31.157 1.00 89.56 88 ASP A N 1
ATOM 713 C CA . ASP A 1 88 ? -5.475 -20.121 32.089 1.00 89.56 88 ASP A CA 1
ATOM 714 C C . ASP A 1 88 ? -4.608 -20.449 33.320 1.00 89.56 88 ASP A C 1
ATOM 716 O O . ASP A 1 88 ? -3.465 -20.008 33.452 1.00 89.56 88 ASP A O 1
ATOM 720 N N . SER A 1 89 ? -5.140 -21.270 34.229 1.00 88.00 89 SER A N 1
ATOM 721 C CA . SER A 1 89 ? -4.437 -21.687 35.448 1.00 88.00 89 SER A CA 1
ATOM 722 C C . SER A 1 89 ? -3.167 -22.514 35.195 1.00 88.00 89 SER A C 1
ATOM 724 O O . SER A 1 89 ? -2.436 -22.798 36.139 1.00 88.00 89 SER A O 1
ATOM 726 N N . ARG A 1 90 ? -2.923 -22.961 33.955 1.00 89.06 90 ARG A N 1
ATOM 727 C CA . ARG A 1 90 ? -1.725 -23.705 33.538 1.00 89.06 90 ARG A CA 1
ATOM 728 C C . ARG A 1 90 ? -0.699 -22.803 32.845 1.00 89.06 90 ARG A C 1
ATOM 730 O O . ARG A 1 90 ? 0.380 -23.283 32.518 1.00 89.06 90 ARG A O 1
ATOM 737 N N . GLY A 1 91 ? -1.014 -21.522 32.648 1.00 88.69 91 GLY A N 1
ATOM 738 C CA . GLY A 1 91 ? -0.166 -20.562 31.944 1.00 88.69 91 GLY A CA 1
ATOM 739 C C . GLY A 1 91 ? -0.348 -20.561 30.423 1.00 88.69 91 GLY A C 1
ATOM 740 O O . GLY A 1 91 ? 0.360 -19.827 29.739 1.00 88.69 91 GLY A O 1
ATOM 741 N N . GLU A 1 92 ? -1.297 -21.330 29.883 1.00 90.75 92 GLU A N 1
ATOM 742 C CA . GLU A 1 92 ? -1.572 -21.381 28.445 1.00 90.75 92 GLU A CA 1
ATOM 743 C C . GLU A 1 92 ? -2.503 -20.244 28.024 1.00 90.75 92 GLU A C 1
ATOM 745 O O . GLU A 1 92 ? -3.384 -19.834 28.780 1.00 90.75 92 GLU A O 1
ATOM 750 N N . TYR A 1 93 ? -2.351 -19.733 26.799 1.00 90.75 93 TYR A N 1
ATOM 751 C CA . TYR A 1 93 ? -3.249 -18.690 26.302 1.00 90.75 93 TYR A CA 1
ATOM 752 C C . TYR A 1 93 ? -4.700 -19.175 26.242 1.00 90.75 93 TYR A C 1
ATOM 754 O O . TYR A 1 93 ? -5.008 -20.214 25.654 1.00 90.75 93 TYR A O 1
ATOM 762 N N . LEU A 1 94 ? -5.617 -18.347 26.746 1.00 93.38 94 LEU A N 1
ATOM 763 C CA . LEU A 1 94 ? -7.047 -18.562 26.570 1.00 93.38 94 LEU A CA 1
ATOM 764 C C . LEU A 1 94 ? -7.405 -18.629 25.080 1.00 93.38 94 LEU A C 1
ATOM 766 O O . LEU A 1 94 ? -6.802 -17.965 24.227 1.00 93.38 94 LEU A O 1
ATOM 770 N N . ASN A 1 95 ? -8.459 -19.391 24.778 1.00 94.25 95 ASN A N 1
ATOM 771 C CA . ASN A 1 95 ? -9.025 -19.442 23.437 1.00 94.25 95 ASN A CA 1
ATOM 772 C C . ASN A 1 95 ? -9.356 -18.021 22.953 1.00 94.25 95 ASN A C 1
ATOM 774 O O . ASN A 1 95 ? -10.025 -17.257 23.651 1.00 94.25 95 ASN A O 1
ATOM 778 N N . ILE A 1 96 ? -8.929 -17.683 21.734 1.00 94.00 96 ILE A N 1
ATOM 779 C CA . ILE A 1 96 ? -9.111 -16.340 21.173 1.00 94.00 96 ILE A CA 1
ATOM 780 C C . ILE A 1 96 ? -10.581 -15.894 21.162 1.00 94.00 96 ILE A C 1
ATOM 782 O O . ILE A 1 96 ? -10.854 -14.715 21.351 1.00 94.00 96 ILE A O 1
ATOM 786 N N . LYS A 1 97 ? -11.542 -16.818 21.028 1.00 94.69 97 LYS A N 1
ATOM 787 C CA . LYS A 1 97 ? -12.977 -16.496 21.096 1.00 94.69 97 LYS A CA 1
ATOM 788 C C . LYS A 1 97 ? -13.386 -15.949 22.465 1.00 94.69 97 LYS A C 1
ATOM 790 O O . LYS A 1 97 ? -14.131 -14.980 22.524 1.00 94.69 97 LYS A O 1
ATOM 795 N N . VAL A 1 98 ? -12.837 -16.506 23.546 1.00 95.19 98 VAL A N 1
ATOM 796 C CA . VAL A 1 98 ? -13.076 -16.022 24.916 1.00 95.19 98 VAL A CA 1
ATOM 797 C C . VAL A 1 98 ? -12.497 -14.619 25.090 1.00 95.19 98 VAL A C 1
ATOM 799 O O . VAL A 1 98 ? -13.143 -13.753 25.671 1.00 95.19 98 VAL A O 1
ATOM 802 N N . ILE A 1 99 ? -11.301 -14.373 24.548 1.00 95.88 99 ILE A N 1
ATOM 803 C CA . ILE A 1 99 ? -10.665 -13.048 24.557 1.00 95.88 99 ILE A CA 1
ATOM 804 C C . ILE A 1 99 ? -11.534 -12.016 23.823 1.00 95.88 99 ILE A C 1
ATOM 806 O O . ILE A 1 99 ? -11.829 -10.956 24.371 1.00 95.88 99 ILE A O 1
ATOM 810 N N . ILE A 1 100 ? -11.988 -12.347 22.611 1.00 95.38 100 ILE A N 1
ATOM 811 C CA . ILE A 1 100 ? -12.872 -11.497 21.803 1.00 95.38 100 ILE A CA 1
ATOM 812 C C . ILE A 1 100 ? -14.166 -11.183 22.570 1.00 95.38 100 ILE A C 1
ATOM 814 O O . ILE A 1 100 ? -14.571 -10.025 22.660 1.00 95.38 100 ILE A O 1
ATOM 818 N N . GLU A 1 101 ? -14.806 -12.196 23.159 1.00 95.12 101 GLU A N 1
ATOM 819 C CA . GLU A 1 101 ? -16.039 -12.015 23.929 1.00 95.12 101 GLU A CA 1
ATOM 820 C C . GLU A 1 101 ? -15.840 -11.142 25.169 1.00 95.12 101 GLU A C 1
ATOM 822 O O . GLU A 1 101 ? -16.685 -10.286 25.435 1.00 95.12 101 GLU A O 1
ATOM 827 N N . LYS A 1 102 ? -14.730 -11.304 25.905 1.00 95.88 102 LYS A N 1
ATOM 828 C CA . LYS A 1 102 ? -14.390 -10.442 27.050 1.00 95.88 102 LYS A CA 1
ATOM 829 C C . LYS A 1 102 ? -14.299 -8.973 26.629 1.00 95.88 102 LYS A C 1
ATOM 831 O O . LYS A 1 102 ? -14.961 -8.135 27.239 1.00 95.88 102 LYS A O 1
ATOM 836 N N . ILE A 1 103 ? -13.557 -8.673 25.558 1.00 95.94 103 ILE A N 1
ATOM 837 C CA . ILE A 1 103 ? -13.407 -7.305 25.030 1.00 95.94 103 ILE A CA 1
ATOM 838 C C . ILE A 1 103 ? -14.768 -6.741 24.602 1.00 95.94 103 ILE A C 1
ATOM 840 O O . ILE A 1 103 ? -15.160 -5.658 25.030 1.00 95.94 103 ILE A O 1
ATOM 844 N N . HIS A 1 104 ? -15.530 -7.485 23.798 1.00 94.94 104 HIS A N 1
ATOM 845 C CA . HIS A 1 104 ? -16.825 -7.012 23.304 1.00 94.94 104 HIS A CA 1
ATOM 846 C C . HIS A 1 104 ? -17.857 -6.821 24.419 1.00 94.94 104 HIS A C 1
ATOM 848 O O . HIS A 1 104 ? -18.682 -5.914 24.343 1.00 94.94 104 HIS A O 1
ATOM 854 N N . ASN A 1 105 ? -17.844 -7.672 25.448 1.00 95.06 105 ASN A N 1
ATOM 855 C CA . ASN A 1 105 ? -18.745 -7.541 26.589 1.00 95.06 105 ASN A CA 1
ATOM 856 C C . ASN A 1 105 ? -18.366 -6.368 27.496 1.00 95.06 105 ASN A C 1
ATOM 858 O O . ASN A 1 105 ? -19.270 -5.754 28.055 1.00 95.06 105 ASN A O 1
ATOM 862 N N . TYR A 1 106 ? -17.078 -6.038 27.614 1.00 96.38 106 TYR A N 1
ATOM 863 C CA . TYR A 1 106 ? -16.619 -4.870 28.366 1.00 96.38 106 TYR A CA 1
ATOM 864 C C . TYR A 1 106 ? -17.186 -3.565 27.786 1.00 96.38 106 TYR A C 1
ATOM 866 O O . TYR A 1 106 ? -17.695 -2.729 28.522 1.00 96.38 106 TYR A O 1
ATOM 874 N N . TYR A 1 107 ? -17.188 -3.432 26.458 1.00 95.31 107 TYR A N 1
ATOM 875 C CA . TYR A 1 107 ? -17.648 -2.225 25.759 1.00 95.31 107 TYR A CA 1
ATOM 876 C C . TYR A 1 107 ? -19.121 -2.251 25.319 1.00 95.31 107 TYR A C 1
ATOM 878 O O . TYR A 1 107 ? -19.564 -1.352 24.606 1.00 95.31 107 TYR A O 1
ATOM 886 N N . LYS A 1 108 ? -19.896 -3.277 25.694 1.00 92.94 108 LYS A N 1
ATOM 887 C CA . LYS A 1 108 ? -21.225 -3.557 25.108 1.00 92.94 108 LYS A CA 1
ATOM 888 C C . LYS A 1 108 ? -22.252 -2.423 25.260 1.00 92.94 108 LYS A C 1
ATOM 890 O O . LYS A 1 108 ? -23.154 -2.325 24.434 1.00 92.94 108 LYS A O 1
ATOM 895 N N . ASP A 1 109 ? -22.122 -1.611 26.309 1.00 93.00 109 ASP A N 1
ATOM 896 C CA . ASP A 1 109 ? -23.066 -0.542 26.656 1.00 93.00 109 ASP A CA 1
ATOM 897 C C . ASP A 1 109 ? -22.569 0.844 26.194 1.00 93.00 109 ASP A C 1
ATOM 899 O O . ASP A 1 109 ? -23.229 1.860 26.411 1.00 93.00 109 ASP A O 1
ATOM 903 N N . GLU A 1 110 ? -21.410 0.905 25.530 1.00 94.12 110 GLU A N 1
ATOM 904 C CA . GLU A 1 110 ? -20.723 2.147 25.182 1.00 94.12 110 GLU A CA 1
ATOM 905 C C . GLU A 1 110 ? -20.496 2.266 23.673 1.00 94.12 110 GLU A C 1
ATOM 907 O O . GLU A 1 110 ? -20.110 1.305 23.004 1.00 94.12 110 GLU A O 1
ATOM 912 N N . LYS A 1 111 ? -20.679 3.475 23.123 1.00 93.38 111 LYS A N 1
ATOM 913 C CA . LYS A 1 111 ? -20.337 3.756 21.721 1.00 93.38 111 LYS A CA 1
ATOM 914 C C . LYS A 1 111 ? -18.845 3.578 21.504 1.00 93.38 111 LYS A C 1
ATOM 916 O O . LYS A 1 111 ? -18.052 4.392 21.970 1.00 93.38 111 LYS A O 1
ATOM 921 N N . THR A 1 112 ? -18.482 2.529 20.782 1.00 95.19 112 THR A N 1
ATOM 922 C CA . THR A 1 112 ? -17.093 2.099 20.645 1.00 95.19 112 THR A CA 1
ATOM 923 C C . THR A 1 112 ? -16.747 1.921 19.180 1.00 95.19 112 THR A C 1
ATOM 925 O O . THR A 1 112 ? -17.423 1.179 18.464 1.00 95.19 112 THR A O 1
ATOM 928 N N . LEU A 1 113 ? -15.687 2.596 18.740 1.00 95.75 113 LEU A N 1
ATOM 929 C CA . LEU A 1 113 ? -15.103 2.401 17.422 1.00 95.75 113 LEU A CA 1
ATOM 930 C C . LEU A 1 113 ? -13.929 1.426 17.534 1.00 95.75 113 LEU A C 1
ATOM 932 O O . LEU A 1 113 ? -12.931 1.715 18.193 1.00 95.75 113 LEU A O 1
ATOM 936 N N . TYR A 1 114 ? -14.046 0.279 16.876 1.00 96.50 114 TYR A N 1
ATOM 937 C CA . TYR A 1 114 ? -12.968 -0.686 16.700 1.00 96.50 114 TYR A CA 1
ATOM 938 C C . TYR A 1 114 ? -12.224 -0.369 15.404 1.00 96.50 114 TYR A C 1
ATOM 940 O O . TYR A 1 114 ? -12.836 -0.312 14.336 1.00 96.50 114 TYR A O 1
ATOM 948 N N . ILE A 1 115 ? -10.912 -0.166 15.496 1.00 97.31 115 ILE A N 1
ATOM 949 C CA . ILE A 1 115 ? -10.037 0.113 14.361 1.00 97.31 115 ILE A CA 1
ATOM 950 C C . ILE A 1 115 ? -9.144 -1.102 14.136 1.00 97.31 115 ILE A C 1
ATOM 952 O O . ILE A 1 115 ? -8.256 -1.362 14.939 1.00 97.31 115 ILE A O 1
ATOM 956 N N . PHE A 1 116 ? -9.364 -1.829 13.043 1.00 96.56 116 PHE A N 1
ATOM 957 C CA . PHE A 1 116 ? -8.469 -2.895 12.592 1.00 96.56 116 PHE A CA 1
ATOM 958 C C . PHE A 1 116 ? -7.509 -2.318 11.551 1.00 96.56 116 PHE A C 1
ATOM 960 O O . PHE A 1 116 ? -7.872 -2.144 10.384 1.00 96.56 116 PHE A O 1
ATOM 967 N N . ASP A 1 117 ? -6.297 -1.978 11.977 1.00 94.56 117 ASP A N 1
ATOM 968 C CA . ASP A 1 117 ? -5.286 -1.361 11.120 1.00 94.56 117 ASP A CA 1
ATOM 969 C C . ASP A 1 117 ? -4.433 -2.431 10.422 1.00 94.56 117 ASP A C 1
ATOM 971 O O . ASP A 1 117 ? -4.056 -3.429 11.029 1.00 94.56 117 ASP A O 1
ATOM 975 N N . ASN A 1 118 ? -4.107 -2.217 9.147 1.00 91.00 118 ASN A N 1
ATOM 976 C CA . ASN A 1 118 ? -3.270 -3.093 8.318 1.00 91.00 118 ASN A CA 1
ATOM 977 C C . ASN A 1 118 ? -3.818 -4.510 8.079 1.00 91.00 118 ASN A C 1
ATOM 979 O O . ASN A 1 118 ? -3.028 -5.432 7.895 1.00 91.00 118 ASN A O 1
ATOM 983 N N . VAL A 1 119 ? -5.142 -4.689 8.003 1.00 92.62 119 VAL A N 1
ATOM 984 C CA . VAL A 1 119 ? -5.751 -6.000 7.712 1.00 92.62 119 VAL A CA 1
ATOM 985 C C . VAL A 1 119 ? -5.198 -6.576 6.405 1.00 92.62 119 VAL A C 1
ATOM 987 O O . VAL A 1 119 ? -5.279 -5.931 5.356 1.00 92.62 119 VAL A O 1
ATOM 990 N N . ASP A 1 120 ? -4.671 -7.797 6.457 1.00 87.25 120 ASP A N 1
ATOM 991 C CA . ASP A 1 120 ? -4.197 -8.557 5.296 1.00 87.25 120 ASP A CA 1
ATOM 992 C C . ASP A 1 120 ? -5.233 -9.591 4.805 1.00 87.25 120 ASP A C 1
ATOM 994 O O . ASP A 1 120 ? -6.247 -9.836 5.456 1.00 87.25 120 ASP A O 1
ATOM 998 N N . ASP A 1 121 ? -4.991 -10.213 3.650 1.00 84.94 121 ASP A N 1
ATOM 999 C CA . ASP A 1 121 ? -5.888 -11.190 3.007 1.00 84.94 121 ASP A CA 1
ATOM 1000 C C . ASP A 1 121 ? -6.199 -12.421 3.869 1.00 84.94 121 ASP A C 1
ATOM 1002 O O . ASP A 1 121 ? -7.301 -12.970 3.793 1.00 84.94 121 ASP A O 1
ATOM 1006 N N . GLU A 1 122 ? -5.261 -12.859 4.710 1.00 82.00 122 GLU A N 1
ATOM 1007 C CA . GLU A 1 122 ? -5.504 -13.963 5.640 1.00 82.00 122 GLU A CA 1
ATOM 1008 C C . GLU A 1 122 ? -6.415 -13.533 6.780 1.00 82.00 122 GLU A C 1
ATOM 1010 O O . GLU A 1 122 ? -7.385 -14.230 7.095 1.00 82.00 122 GLU A O 1
ATOM 1015 N N . SER A 1 123 ? -6.153 -12.360 7.355 1.00 81.69 123 SER A N 1
ATOM 1016 C CA . SER A 1 123 ? -6.980 -11.790 8.412 1.00 81.69 123 SER A CA 1
ATOM 1017 C C . SER A 1 123 ? -8.407 -11.547 7.928 1.00 81.69 123 SER A C 1
ATOM 1019 O O . SER A 1 123 ? -9.341 -11.846 8.672 1.00 81.69 123 SER A O 1
ATOM 1021 N N . VAL A 1 124 ? -8.608 -11.121 6.669 1.00 81.81 124 VAL A N 1
ATOM 1022 C CA . VAL A 1 124 ? -9.947 -10.951 6.069 1.00 81.81 124 VAL A CA 1
ATOM 1023 C C . VAL A 1 124 ? -10.799 -12.218 6.190 1.00 81.81 124 VAL A C 1
ATOM 1025 O O . VAL A 1 124 ? -11.980 -12.114 6.531 1.00 81.81 124 VAL A O 1
ATOM 1028 N N . LYS A 1 125 ? -10.228 -13.412 5.964 1.00 81.00 125 LYS A N 1
ATOM 1029 C CA . LYS A 1 125 ? -10.982 -14.684 5.940 1.00 81.00 125 LYS A CA 1
ATOM 1030 C C . LYS A 1 125 ? -11.717 -14.958 7.251 1.00 81.00 125 LYS A C 1
ATOM 1032 O O . LYS A 1 125 ? -12.841 -15.448 7.233 1.00 81.00 125 LYS A O 1
ATOM 1037 N N . ASN A 1 126 ? -11.100 -14.600 8.374 1.00 83.06 126 ASN A N 1
ATOM 1038 C CA . ASN A 1 126 ? -11.656 -14.823 9.707 1.00 83.06 126 ASN A CA 1
ATOM 1039 C C . ASN A 1 126 ? -12.089 -13.526 10.401 1.00 83.06 126 ASN A C 1
ATOM 1041 O O . ASN A 1 126 ? -12.553 -13.579 11.535 1.00 83.06 126 ASN A O 1
ATOM 1045 N N . LEU A 1 127 ? -11.983 -12.364 9.747 1.00 87.06 127 LEU A N 1
ATOM 1046 C CA . LEU A 1 127 ? -12.216 -11.061 10.379 1.00 87.06 127 LEU A CA 1
ATOM 1047 C C . LEU A 1 127 ? -13.611 -10.948 11.001 1.00 87.06 127 LEU A C 1
ATOM 1049 O O . LEU A 1 127 ? -13.780 -10.343 12.054 1.00 87.06 127 LEU A O 1
ATOM 1053 N N . THR A 1 128 ? -14.607 -11.590 10.391 1.00 88.12 128 THR A N 1
ATOM 1054 C CA . THR A 1 128 ? -15.997 -11.586 10.868 1.00 88.12 128 THR A CA 1
ATOM 1055 C C . THR A 1 128 ? -16.163 -12.102 12.297 1.00 88.12 128 THR A C 1
ATOM 1057 O O . THR A 1 128 ? -17.108 -11.684 12.962 1.00 88.12 128 THR A O 1
ATOM 1060 N N . MET A 1 129 ? -15.263 -12.966 12.787 1.00 90.19 129 MET A N 1
ATOM 1061 C CA . MET A 1 129 ? -15.300 -13.441 14.174 1.00 90.19 129 MET A CA 1
ATOM 1062 C C . MET A 1 129 ? -14.767 -12.411 15.176 1.00 90.19 129 MET A C 1
ATOM 1064 O O . MET A 1 129 ? -15.100 -12.494 16.352 1.00 90.19 129 MET A O 1
ATOM 1068 N N . TYR A 1 130 ? -13.959 -11.451 14.716 1.00 92.56 130 TYR A N 1
ATOM 1069 C CA . TYR A 1 130 ? -13.399 -10.372 15.533 1.00 92.56 130 TYR A CA 1
ATOM 1070 C C . TYR A 1 130 ? -14.275 -9.116 15.536 1.00 92.56 130 TYR A C 1
ATOM 1072 O O . TYR A 1 130 ? -14.120 -8.276 16.412 1.00 92.56 130 TYR A O 1
ATOM 1080 N N . ILE A 1 131 ? -15.191 -8.966 14.577 1.00 91.69 131 ILE A N 1
ATOM 1081 C CA . ILE A 1 131 ? -16.077 -7.800 14.493 1.00 91.69 131 ILE A CA 1
ATOM 1082 C C . ILE A 1 131 ? -17.195 -7.923 15.536 1.00 91.69 131 ILE A C 1
ATOM 1084 O O . ILE A 1 131 ? -17.987 -8.871 15.512 1.00 91.69 131 ILE A O 1
ATOM 1088 N N . SER A 1 132 ? -17.288 -6.941 16.436 1.00 91.31 132 SER A N 1
ATOM 1089 C CA . SER A 1 132 ? -18.374 -6.866 17.415 1.00 91.31 13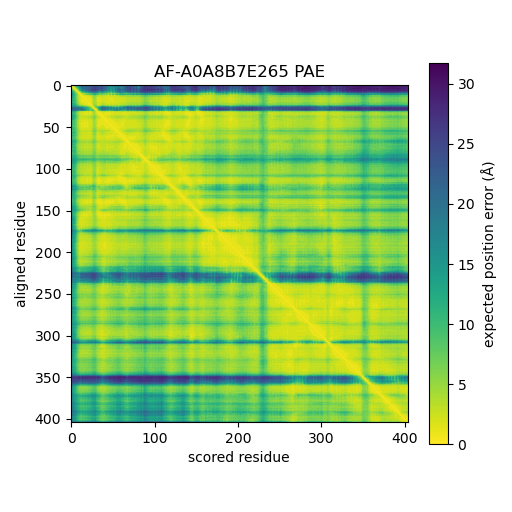2 SER A CA 1
ATOM 1090 C C . SER A 1 132 ? -19.727 -6.676 16.730 1.00 91.31 132 SER A C 1
ATOM 1092 O O . SER A 1 132 ? -19.905 -5.801 15.885 1.00 91.31 132 SER A O 1
ATOM 1094 N N . ARG A 1 133 ? -20.710 -7.478 17.151 1.00 88.44 133 ARG A N 1
ATOM 1095 C CA . ARG A 1 133 ? -22.126 -7.348 16.763 1.00 88.44 133 ARG A CA 1
ATOM 1096 C C . ARG A 1 133 ? -22.981 -6.711 17.859 1.00 88.44 133 ARG A C 1
ATOM 1098 O O . ARG A 1 133 ? -24.206 -6.756 17.782 1.00 88.44 133 ARG A O 1
ATOM 1105 N N . LYS A 1 134 ? -22.358 -6.192 18.921 1.00 90.00 134 LYS A N 1
ATOM 1106 C CA . LYS A 1 134 ? -23.088 -5.507 19.992 1.00 90.00 134 LYS A CA 1
ATOM 1107 C C . LYS A 1 134 ? -23.684 -4.200 19.450 1.00 90.00 134 LYS A C 1
ATOM 1109 O O . LYS A 1 134 ? -23.092 -3.596 18.550 1.00 90.00 134 LYS A O 1
ATOM 1114 N N . PRO A 1 135 ? -24.819 -3.733 19.998 1.00 86.94 135 PRO A N 1
ATOM 1115 C CA . PRO A 1 135 ? -25.291 -2.379 19.734 1.00 86.94 135 PRO A CA 1
ATOM 1116 C C . PRO A 1 135 ? -24.173 -1.365 20.001 1.00 86.94 135 PRO A C 1
ATOM 1118 O O . PRO A 1 1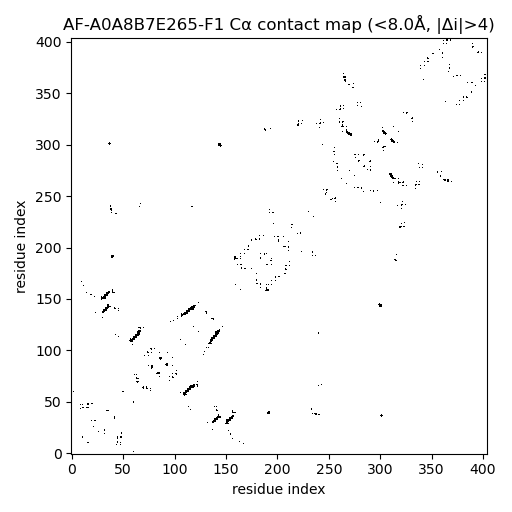35 ? -23.296 -1.611 20.826 1.00 86.94 135 PRO A O 1
ATOM 1121 N N . ASN A 1 136 ? -24.189 -0.231 19.301 1.00 88.31 136 ASN A N 1
ATOM 1122 C CA . ASN A 1 136 ? -23.201 0.841 19.476 1.00 88.31 136 ASN A CA 1
ATOM 1123 C C . ASN A 1 136 ? -21.730 0.443 19.207 1.00 88.31 136 ASN A C 1
ATOM 1125 O O . ASN A 1 136 ? -20.823 1.199 19.553 1.00 88.31 136 ASN A O 1
ATOM 1129 N N . SER A 1 137 ? -21.477 -0.705 18.566 1.00 92.38 137 SER A N 1
ATOM 1130 C CA . SER A 1 137 ? -20.149 -1.088 18.078 1.00 92.38 137 SER A CA 1
ATOM 1131 C C . SER A 1 137 ? -19.986 -0.725 16.606 1.00 92.38 137 SER A C 1
ATOM 1133 O O . SER A 1 137 ? -20.776 -1.143 15.763 1.00 92.38 137 SER A O 1
ATOM 1135 N N . PHE A 1 138 ? -18.931 0.021 16.298 1.00 93.94 138 PHE A N 1
ATOM 1136 C CA . PHE A 1 138 ? -18.599 0.478 14.952 1.00 93.94 138 PHE A CA 1
ATOM 1137 C C . PHE A 1 138 ? -17.245 -0.094 14.554 1.00 93.94 138 PHE A C 1
ATOM 1139 O O . PHE A 1 138 ? -16.370 -0.246 15.402 1.00 93.94 138 PHE A O 1
ATOM 1146 N N . THR A 1 139 ? -17.061 -0.426 13.278 1.00 95.19 139 THR A N 1
ATOM 1147 C CA . THR A 1 139 ? -15.807 -1.013 12.791 1.00 95.19 139 THR A CA 1
ATOM 1148 C C . THR A 1 139 ? -15.243 -0.207 11.631 1.00 95.19 139 THR A C 1
ATOM 1150 O O . THR A 1 139 ? -15.887 -0.076 10.587 1.00 95.19 139 THR A O 1
ATOM 1153 N N . LEU A 1 140 ? -14.019 0.283 11.808 1.00 96.50 140 LEU A N 1
ATOM 1154 C CA . LEU A 1 140 ? -13.182 0.866 10.768 1.00 96.50 140 LEU A CA 1
ATOM 1155 C C . LEU A 1 140 ? -12.011 -0.077 10.489 1.00 96.50 140 LEU A C 1
ATOM 1157 O O . LEU A 1 140 ? -11.338 -0.540 11.403 1.00 96.50 140 LEU A O 1
ATOM 1161 N N . ILE A 1 141 ? -11.760 -0.365 9.222 1.00 96.38 141 ILE A N 1
ATOM 1162 C CA . ILE A 1 141 ? -10.683 -1.249 8.783 1.00 96.38 141 ILE A CA 1
ATOM 1163 C C . ILE A 1 141 ? -9.775 -0.470 7.843 1.00 96.38 141 ILE A C 1
ATOM 1165 O O . ILE A 1 141 ? -10.272 0.209 6.948 1.00 96.38 141 ILE A O 1
ATOM 1169 N N . THR A 1 142 ? -8.459 -0.603 7.985 1.00 95.44 142 THR A N 1
ATOM 1170 C CA . THR A 1 142 ? -7.503 -0.165 6.961 1.00 95.44 142 THR A CA 1
ATOM 1171 C C . THR A 1 142 ? -6.842 -1.385 6.323 1.00 95.44 142 THR A C 1
ATOM 1173 O O . THR A 1 142 ? -6.513 -2.357 7.003 1.00 95.44 142 THR A O 1
ATOM 1176 N N . SER A 1 143 ? -6.659 -1.374 5.001 1.00 93.81 143 SER A N 1
ATOM 1177 C CA . SER A 1 143 ? -6.077 -2.523 4.303 1.00 93.81 143 SER A CA 1
ATOM 1178 C C . SER A 1 143 ? -5.409 -2.166 2.979 1.00 93.81 143 SER A C 1
ATOM 1180 O O . SER A 1 143 ? -5.789 -1.214 2.300 1.00 93.81 143 SER A O 1
ATOM 1182 N N . GLN A 1 144 ? -4.387 -2.932 2.599 1.00 90.88 144 GLN A N 1
ATOM 1183 C CA . GLN A 1 144 ? -3.872 -2.931 1.224 1.00 90.88 144 GLN A CA 1
ATOM 1184 C C . GLN A 1 144 ? -4.630 -3.901 0.319 1.00 90.88 144 GLN A C 1
ATOM 1186 O O . GLN A 1 144 ? -4.596 -3.752 -0.902 1.00 90.88 144 GLN A O 1
ATOM 1191 N N . TRP A 1 145 ? -5.329 -4.866 0.915 1.00 90.94 145 TRP A N 1
ATOM 1192 C CA . TRP A 1 145 ? -6.143 -5.819 0.194 1.00 90.94 145 TRP A CA 1
ATOM 1193 C C . TRP A 1 145 ? -7.336 -5.103 -0.448 1.00 90.94 145 TRP A C 1
ATOM 1195 O O . TRP A 1 145 ? -8.065 -4.379 0.230 1.00 90.94 145 TRP A O 1
ATOM 1205 N N . ARG A 1 146 ? -7.542 -5.272 -1.756 1.00 90.50 146 ARG A N 1
ATOM 1206 C CA . ARG A 1 146 ? -8.646 -4.649 -2.512 1.00 90.50 146 ARG A CA 1
ATOM 1207 C C . ARG A 1 146 ? -9.882 -5.540 -2.593 1.00 90.50 146 ARG A C 1
ATOM 1209 O O . ARG A 1 146 ? -10.996 -5.045 -2.769 1.00 90.50 146 ARG A O 1
ATOM 1216 N N . THR A 1 147 ? -9.707 -6.848 -2.436 1.00 89.25 147 THR A N 1
ATOM 1217 C CA . THR A 1 147 ? -10.747 -7.839 -2.733 1.00 89.25 147 THR A CA 1
ATOM 1218 C C . THR A 1 147 ? -11.594 -8.138 -1.498 1.00 89.25 147 THR A C 1
ATOM 1220 O O . THR A 1 147 ? -11.378 -9.101 -0.767 1.00 89.25 147 THR A O 1
ATOM 1223 N N . TRP A 1 148 ? -12.585 -7.282 -1.259 1.00 88.94 148 TRP A N 1
ATOM 1224 C CA . TRP A 1 148 ? -13.520 -7.395 -0.134 1.00 88.94 148 TRP A CA 1
ATOM 1225 C C . TRP A 1 148 ? -14.888 -7.921 -0.564 1.00 88.94 148 TRP A C 1
ATOM 1227 O O . TRP A 1 148 ? -15.339 -7.647 -1.677 1.00 88.94 148 TRP A O 1
ATOM 1237 N N . SER A 1 149 ? -15.601 -8.583 0.350 1.00 83.81 149 SER A N 1
ATOM 1238 C CA . SER A 1 149 ? -16.996 -8.986 0.129 1.00 83.81 149 SER A CA 1
ATOM 1239 C C . SER A 1 149 ? -17.911 -7.774 -0.115 1.00 83.81 149 SER A C 1
ATOM 1241 O O . SER A 1 149 ? -17.587 -6.641 0.244 1.00 83.81 149 SER A O 1
ATOM 1243 N N . ASN A 1 150 ? -19.079 -7.982 -0.725 1.00 82.62 150 ASN A N 1
ATOM 1244 C CA . ASN A 1 150 ? -20.044 -6.897 -0.983 1.00 82.62 150 ASN A CA 1
ATOM 1245 C C . ASN A 1 150 ? -20.794 -6.431 0.282 1.00 82.62 150 ASN A C 1
ATOM 1247 O O . ASN A 1 150 ? -21.486 -5.410 0.262 1.00 82.62 150 ASN A O 1
ATOM 1251 N N . ASN A 1 151 ? -20.609 -7.145 1.396 1.00 82.44 151 ASN A N 1
ATOM 1252 C CA . ASN A 1 151 ? -21.302 -6.910 2.663 1.00 82.44 151 ASN A CA 1
ATOM 1253 C C . ASN A 1 151 ? -20.647 -5.819 3.527 1.00 82.44 151 ASN A C 1
ATOM 1255 O O . ASN A 1 151 ? -21.158 -5.508 4.598 1.00 82.44 151 ASN A O 1
ATOM 1259 N N . VAL A 1 152 ? -19.535 -5.231 3.079 1.00 88.06 152 VAL A N 1
ATOM 1260 C CA . VAL A 1 152 ? -18.863 -4.116 3.763 1.00 88.06 152 VAL A CA 1
ATOM 1261 C C . VAL A 1 152 ? -18.993 -2.821 2.963 1.00 88.06 152 VAL A C 1
ATOM 1263 O O . VAL A 1 152 ? -19.180 -2.841 1.741 1.00 88.06 152 VAL A O 1
ATOM 1266 N N . ASN A 1 153 ? -18.914 -1.681 3.650 1.00 91.25 153 ASN A N 1
ATOM 1267 C CA . ASN A 1 153 ? -18.672 -0.398 2.994 1.00 91.25 153 ASN A CA 1
ATOM 1268 C C . ASN A 1 153 ? -17.185 -0.292 2.663 1.00 91.25 153 ASN A C 1
ATOM 1270 O O . ASN A 1 153 ? -16.352 -0.773 3.429 1.00 91.25 153 ASN A O 1
ATOM 1274 N N . LYS A 1 154 ? -16.846 0.319 1.528 1.00 92.31 154 LYS A N 1
ATOM 1275 C CA . LYS A 1 154 ? -15.462 0.428 1.060 1.00 92.31 154 LYS A CA 1
ATOM 1276 C C . LYS A 1 154 ? -15.225 1.834 0.525 1.00 92.31 154 LYS A C 1
ATOM 1278 O O . LYS A 1 154 ? -16.037 2.321 -0.254 1.00 92.31 154 LYS A O 1
ATOM 1283 N N . ILE A 1 155 ? -14.115 2.444 0.915 1.00 95.00 155 ILE A N 1
ATOM 1284 C CA . ILE A 1 155 ? -13.631 3.722 0.391 1.00 95.00 155 ILE A CA 1
ATOM 1285 C C . ILE A 1 155 ? -12.206 3.492 -0.109 1.00 95.00 155 ILE A C 1
ATOM 1287 O O . ILE A 1 155 ? -11.341 3.037 0.647 1.00 95.00 155 ILE A O 1
ATOM 1291 N N . LEU A 1 156 ? -11.976 3.794 -1.388 1.00 94.69 156 LEU A N 1
ATOM 1292 C CA . LEU A 1 156 ? -10.637 3.819 -1.960 1.00 94.69 156 LEU A CA 1
ATOM 1293 C C . LEU A 1 156 ? -9.920 5.077 -1.466 1.00 94.69 156 LEU A C 1
ATOM 1295 O O . LEU A 1 156 ? -10.355 6.195 -1.727 1.00 94.69 156 LEU A O 1
ATOM 1299 N N . VAL A 1 157 ? -8.801 4.886 -0.780 1.00 95.56 157 VAL A N 1
ATOM 1300 C CA . VAL A 1 157 ? -7.862 5.955 -0.456 1.00 95.56 157 VAL A CA 1
ATOM 1301 C C . VAL A 1 157 ? -6.760 5.924 -1.502 1.00 95.56 157 VAL A C 1
ATOM 1303 O O . VAL A 1 157 ? -5.904 5.037 -1.486 1.00 95.56 157 VAL A O 1
ATOM 1306 N N . ASP A 1 158 ? -6.805 6.885 -2.415 1.00 93.50 158 ASP A N 1
ATOM 1307 C CA . ASP A 1 158 ? -5.808 7.030 -3.472 1.00 93.50 158 ASP A CA 1
ATOM 1308 C C . ASP A 1 158 ? -4.656 7.955 -3.040 1.00 93.50 158 ASP A C 1
ATOM 1310 O O . ASP A 1 158 ? -4.660 8.496 -1.925 1.00 93.50 158 ASP A O 1
ATOM 1314 N N . VAL A 1 159 ? -3.676 8.156 -3.921 1.00 93.12 159 VAL A N 1
ATOM 1315 C CA . VAL A 1 159 ? -2.669 9.220 -3.809 1.00 93.12 159 VAL A CA 1
ATOM 1316 C C . VAL A 1 159 ? -3.326 10.596 -3.624 1.00 93.12 159 VAL A C 1
ATOM 1318 O O . VAL A 1 159 ? -4.551 10.754 -3.703 1.00 93.12 159 VAL A O 1
ATOM 1321 N N . PHE A 1 160 ? -2.529 11.614 -3.306 1.00 94.75 160 PHE A N 1
ATOM 1322 C CA . PHE A 1 160 ? -3.068 12.967 -3.260 1.00 94.75 160 PHE A CA 1
ATOM 1323 C C . PHE A 1 160 ? -3.519 13.411 -4.654 1.00 94.75 160 PHE A C 1
ATOM 1325 O O . PHE A 1 160 ? -2.870 13.121 -5.657 1.00 94.75 160 PHE A O 1
ATOM 1332 N N . SER A 1 161 ? -4.606 14.174 -4.707 1.00 94.69 161 SER A N 1
ATOM 1333 C CA . SER A 1 161 ? -4.872 15.037 -5.861 1.00 94.69 161 SER A CA 1
ATOM 1334 C C . SER A 1 161 ? -3.750 16.068 -6.029 1.00 94.69 161 SER A C 1
ATOM 1336 O O . SER A 1 161 ? -2.983 16.338 -5.097 1.00 94.69 161 SER A O 1
ATOM 1338 N N . SER A 1 162 ? -3.656 16.678 -7.212 1.00 94.81 162 SER A N 1
ATOM 1339 C CA . SER A 1 162 ? -2.658 17.721 -7.469 1.00 94.81 162 SER A CA 1
ATOM 1340 C C . SER A 1 162 ? -2.786 18.877 -6.470 1.00 94.81 162 SER A C 1
ATOM 1342 O O . SER A 1 162 ? -1.779 19.396 -5.989 1.00 94.81 162 SER A O 1
ATOM 1344 N N . GLU A 1 163 ? -4.016 19.251 -6.118 1.00 94.06 163 GLU A N 1
ATOM 1345 C CA . GLU A 1 163 ? -4.330 20.320 -5.172 1.00 94.06 163 GLU A CA 1
ATOM 1346 C C . GLU A 1 163 ? -3.944 19.933 -3.740 1.00 94.06 163 GLU A C 1
ATOM 1348 O O . GLU A 1 163 ? -3.294 20.719 -3.050 1.00 94.06 163 GLU A O 1
ATOM 1353 N N . GLU A 1 164 ? -4.289 18.713 -3.304 1.00 94.69 164 GLU A N 1
ATOM 1354 C CA . GLU A 1 164 ? -3.902 18.191 -1.985 1.00 94.69 164 GLU A CA 1
ATOM 1355 C C . GLU A 1 164 ? -2.375 18.137 -1.836 1.00 94.69 164 GLU A C 1
ATOM 1357 O O . GLU A 1 164 ? -1.834 18.629 -0.846 1.00 94.69 164 GLU A O 1
ATOM 1362 N N . ALA A 1 165 ? -1.674 17.582 -2.830 1.00 95.00 165 ALA A N 1
ATOM 1363 C CA . ALA A 1 165 ? -0.221 17.439 -2.810 1.00 95.00 165 ALA A CA 1
ATOM 1364 C C . ALA A 1 165 ? 0.477 18.802 -2.790 1.00 95.00 165 ALA A C 1
ATOM 1366 O O . ALA A 1 165 ? 1.393 19.022 -1.993 1.00 95.00 165 ALA A O 1
ATOM 1367 N N . PHE A 1 166 ? 0.030 19.729 -3.642 1.00 94.88 166 PHE A N 1
ATOM 1368 C CA . PHE A 1 166 ? 0.576 21.079 -3.700 1.00 94.88 166 PHE A CA 1
ATOM 1369 C C . PHE A 1 166 ? 0.377 21.816 -2.373 1.00 94.88 166 PHE A C 1
ATOM 1371 O O . PHE A 1 166 ? 1.343 22.349 -1.828 1.00 94.88 166 PHE A O 1
ATOM 1378 N N . ALA A 1 167 ? -0.842 21.800 -1.822 1.00 93.25 167 ALA A N 1
ATOM 1379 C CA . ALA A 1 167 ? -1.144 22.433 -0.540 1.00 93.25 167 ALA A CA 1
ATOM 1380 C C . ALA A 1 167 ? -0.312 21.826 0.599 1.00 93.25 167 ALA A C 1
ATOM 1382 O O . ALA A 1 167 ? 0.258 22.558 1.410 1.00 93.25 167 ALA A O 1
ATOM 1383 N N . TYR A 1 168 ? -0.180 20.497 0.632 1.00 92.94 168 TYR A N 1
ATOM 1384 C CA . TYR A 1 168 ? 0.609 19.812 1.648 1.00 92.94 168 TYR A CA 1
ATOM 1385 C C . TYR A 1 168 ? 2.091 20.203 1.592 1.00 92.94 168 TYR A C 1
ATOM 1387 O O . TYR A 1 168 ? 2.667 20.548 2.623 1.00 92.94 168 TYR A O 1
ATOM 1395 N N . VAL A 1 169 ? 2.709 20.232 0.405 1.00 93.38 169 VAL A N 1
ATOM 1396 C CA . VAL A 1 169 ? 4.107 20.674 0.265 1.00 93.38 169 VAL A CA 1
ATOM 1397 C C . VAL A 1 169 ? 4.259 22.154 0.602 1.00 93.38 169 VAL A C 1
ATOM 1399 O O . VAL A 1 169 ? 5.163 22.512 1.355 1.00 93.38 169 VAL A O 1
ATOM 1402 N N . LYS A 1 170 ? 3.374 23.016 0.086 1.00 92.12 170 LYS A N 1
ATOM 1403 C CA . LYS A 1 170 ? 3.450 24.470 0.283 1.00 92.12 170 LYS A CA 1
ATOM 1404 C C . LYS A 1 170 ? 3.382 24.857 1.761 1.00 92.12 170 LYS A C 1
ATOM 1406 O O . LYS A 1 170 ? 4.102 25.757 2.176 1.00 92.12 170 LYS A O 1
ATOM 1411 N N . ASN A 1 171 ? 2.581 24.142 2.550 1.00 90.94 171 ASN A N 1
ATOM 1412 C CA . ASN A 1 171 ? 2.449 24.381 3.988 1.00 90.94 171 ASN A CA 1
ATOM 1413 C C . ASN A 1 171 ? 3.662 23.907 4.805 1.00 90.94 171 ASN A C 1
ATOM 1415 O O . ASN A 1 171 ? 3.823 24.332 5.945 1.00 90.94 171 ASN A O 1
ATOM 1419 N N . ASN A 1 172 ? 4.506 23.031 4.251 1.00 90.06 172 ASN A N 1
ATOM 1420 C CA . ASN A 1 172 ? 5.622 22.421 4.978 1.00 90.06 172 ASN A CA 1
ATOM 1421 C C . ASN A 1 172 ? 7.013 22.817 4.453 1.00 90.06 172 ASN A C 1
ATOM 1423 O O . ASN A 1 172 ? 8.016 22.529 5.111 1.00 90.06 172 ASN A O 1
ATOM 1427 N N . ILE A 1 173 ? 7.093 23.456 3.283 1.00 88.56 173 ILE A N 1
ATOM 1428 C CA . ILE A 1 173 ? 8.336 23.946 2.681 1.00 88.56 173 ILE A CA 1
ATOM 1429 C C . ILE A 1 173 ? 8.170 25.424 2.312 1.00 88.56 173 ILE A C 1
ATOM 1431 O O . ILE A 1 173 ? 7.511 25.779 1.334 1.00 88.56 173 ILE A O 1
ATOM 1435 N N . ASN A 1 174 ? 8.843 26.294 3.063 1.00 83.00 174 ASN A N 1
ATOM 1436 C CA . ASN A 1 174 ? 8.802 27.737 2.838 1.00 83.00 174 ASN A CA 1
ATOM 1437 C C . ASN A 1 174 ? 9.742 28.179 1.701 1.00 83.00 174 ASN A C 1
ATOM 1439 O O . ASN A 1 174 ? 10.751 27.536 1.410 1.00 83.00 174 ASN A O 1
ATOM 1443 N N . GLY A 1 175 ? 9.422 29.311 1.062 1.00 77.81 175 GLY A N 1
ATOM 1444 C CA . GLY A 1 175 ? 10.342 30.038 0.173 1.00 77.81 175 GLY A CA 1
ATOM 1445 C C . GLY A 1 175 ? 10.620 29.416 -1.203 1.00 77.81 175 GLY A C 1
ATOM 1446 O O . GLY A 1 175 ? 11.500 29.899 -1.908 1.00 77.81 175 GLY A O 1
ATOM 1447 N N . ASN A 1 176 ? 9.888 28.375 -1.610 1.00 85.06 176 ASN A N 1
ATOM 1448 C CA . ASN A 1 176 ? 10.047 27.750 -2.927 1.00 85.06 176 ASN A CA 1
ATOM 1449 C C . ASN A 1 176 ? 9.023 28.271 -3.947 1.00 85.06 176 ASN A C 1
ATOM 1451 O O . ASN A 1 176 ? 7.881 28.600 -3.601 1.00 85.06 176 ASN A O 1
ATOM 1455 N N . ARG A 1 177 ? 9.441 28.314 -5.219 1.00 89.00 177 ARG A N 1
ATOM 1456 C CA . ARG A 1 177 ? 8.570 28.643 -6.356 1.00 89.00 177 ARG A CA 1
ATOM 1457 C C . ARG A 1 177 ? 7.546 27.532 -6.572 1.00 89.00 177 ARG A C 1
ATOM 1459 O O . ARG A 1 177 ? 7.863 26.352 -6.428 1.00 89.00 177 ARG A O 1
ATOM 1466 N N . ASP A 1 178 ? 6.341 27.911 -6.979 1.00 91.94 178 ASP A N 1
ATOM 1467 C CA . ASP A 1 178 ? 5.237 26.970 -7.199 1.00 91.94 178 ASP A CA 1
ATOM 1468 C C . ASP A 1 178 ? 5.562 25.925 -8.271 1.00 91.94 178 ASP A C 1
ATOM 1470 O O . ASP A 1 178 ? 5.172 24.768 -8.148 1.00 91.94 178 ASP A O 1
ATOM 1474 N N . GLU A 1 179 ? 6.325 26.306 -9.294 1.00 93.12 179 GLU A N 1
ATOM 1475 C CA . GLU A 1 179 ? 6.780 25.404 -10.354 1.00 93.12 179 GLU A CA 1
ATOM 1476 C C . GLU A 1 179 ? 7.680 24.280 -9.822 1.00 93.12 179 GLU A C 1
ATOM 1478 O O . GLU A 1 179 ? 7.498 23.119 -10.182 1.00 93.12 179 GLU A O 1
ATOM 1483 N N . ASN A 1 180 ? 8.571 24.585 -8.875 1.00 93.00 180 ASN A N 1
ATOM 1484 C CA . ASN A 1 180 ? 9.418 23.573 -8.244 1.00 93.00 180 ASN A CA 1
ATOM 1485 C C . ASN A 1 180 ? 8.590 22.588 -7.420 1.00 93.00 180 ASN A C 1
ATOM 1487 O O . ASN A 1 180 ? 8.851 21.389 -7.446 1.00 93.00 180 ASN A O 1
ATOM 1491 N N . ILE A 1 181 ? 7.575 23.087 -6.707 1.00 94.62 181 ILE A N 1
ATOM 1492 C CA . ILE A 1 181 ? 6.653 22.243 -5.939 1.00 94.62 181 ILE A CA 1
ATOM 1493 C C . ILE A 1 181 ? 5.870 21.329 -6.883 1.00 94.62 181 ILE A C 1
ATOM 1495 O O . ILE A 1 181 ? 5.767 20.136 -6.615 1.00 94.62 181 ILE A O 1
ATOM 1499 N N . LYS A 1 182 ? 5.367 21.861 -8.005 1.00 95.19 182 LYS A N 1
ATOM 1500 C CA . LYS A 1 182 ? 4.675 21.073 -9.037 1.00 95.19 182 LYS A CA 1
ATOM 1501 C C . LYS A 1 182 ? 5.578 19.988 -9.628 1.00 95.19 182 LYS A C 1
ATOM 1503 O O . LYS A 1 182 ? 5.140 18.849 -9.770 1.00 95.19 182 LYS A O 1
ATOM 1508 N N . ASN A 1 183 ? 6.840 20.314 -9.903 1.00 93.44 183 ASN A N 1
ATOM 1509 C CA . ASN A 1 183 ? 7.820 19.336 -10.371 1.00 93.44 183 ASN A CA 1
ATOM 1510 C C . ASN A 1 183 ? 8.093 18.261 -9.313 1.00 93.44 183 ASN A C 1
ATOM 1512 O O . ASN A 1 183 ? 8.095 17.082 -9.644 1.00 93.44 183 ASN A O 1
ATOM 1516 N N . LEU A 1 184 ? 8.239 18.640 -8.039 1.00 93.94 184 LEU A N 1
ATOM 1517 C CA . LEU A 1 184 ? 8.450 17.699 -6.937 1.00 93.94 184 LEU A CA 1
ATOM 1518 C C . LEU A 1 184 ? 7.288 16.717 -6.774 1.00 93.94 184 LEU A C 1
ATOM 1520 O O . LEU A 1 184 ? 7.513 15.515 -6.688 1.00 93.94 184 LEU A O 1
ATOM 1524 N N . ILE A 1 185 ? 6.045 17.206 -6.714 1.00 95.06 185 ILE A N 1
ATOM 1525 C CA . ILE A 1 185 ? 4.883 16.327 -6.508 1.00 95.06 185 ILE A CA 1
ATOM 1526 C C . ILE A 1 185 ? 4.664 15.398 -7.705 1.00 95.06 185 ILE A C 1
ATOM 1528 O O . ILE A 1 185 ? 4.278 14.249 -7.496 1.00 95.06 185 ILE A O 1
ATOM 1532 N N . LYS A 1 186 ? 4.968 15.858 -8.929 1.00 92.50 186 LYS A N 1
ATOM 1533 C CA . LYS A 1 186 ? 4.939 15.023 -10.135 1.00 92.50 186 LYS A CA 1
ATOM 1534 C C . LYS A 1 186 ? 6.017 13.940 -10.079 1.00 92.50 186 LYS A C 1
ATOM 1536 O O . LYS A 1 186 ? 5.699 12.779 -10.304 1.00 92.50 186 LYS A O 1
ATOM 1541 N N . GLU A 1 187 ? 7.250 14.305 -9.722 1.00 89.62 187 GLU A N 1
ATOM 1542 C CA . GLU A 1 187 ? 8.375 13.366 -9.580 1.00 89.62 187 GLU A CA 1
ATOM 1543 C C . GLU A 1 187 ? 8.097 12.289 -8.521 1.00 89.62 187 GLU A C 1
ATOM 1545 O O . GLU A 1 187 ? 8.515 11.150 -8.659 1.00 89.62 187 GLU A O 1
ATOM 1550 N N . LEU A 1 188 ? 7.362 12.628 -7.459 1.00 90.19 188 LEU A N 1
ATOM 1551 C CA . LEU A 1 188 ? 7.027 11.698 -6.377 1.00 90.19 188 LEU A CA 1
ATOM 1552 C C . LEU A 1 188 ? 5.694 10.963 -6.591 1.00 90.19 188 LEU A C 1
ATOM 1554 O O . LEU A 1 188 ? 5.191 10.320 -5.662 1.00 90.19 188 LEU A O 1
ATOM 1558 N N . GLY A 1 189 ? 5.093 11.083 -7.780 1.00 90.62 189 GLY A N 1
ATOM 1559 C CA . GLY A 1 189 ? 3.844 10.409 -8.139 1.00 90.62 189 GLY A CA 1
ATOM 1560 C C . GLY A 1 189 ? 2.654 10.797 -7.259 1.00 90.62 189 GLY A C 1
ATOM 1561 O O . GLY A 1 189 ? 1.767 9.981 -7.029 1.00 90.62 189 GLY A O 1
ATOM 1562 N N . TYR A 1 190 ? 2.652 12.016 -6.709 1.00 94.31 190 TYR A N 1
ATOM 1563 C CA . TYR A 1 190 ? 1.636 12.516 -5.772 1.00 94.31 190 TYR A CA 1
ATOM 1564 C C . TYR A 1 190 ? 1.468 11.655 -4.504 1.00 94.31 190 TYR A C 1
ATOM 1566 O O . TYR A 1 190 ? 0.475 11.759 -3.779 1.00 94.31 190 TYR A O 1
ATOM 1574 N N . HIS A 1 191 ? 2.447 10.798 -4.204 1.00 91.00 191 HIS A N 1
ATOM 1575 C CA . HIS A 1 191 ? 2.326 9.805 -3.152 1.00 91.00 191 HIS A CA 1
ATOM 1576 C C . HIS A 1 191 ? 2.529 10.420 -1.762 1.00 91.00 191 HIS A C 1
ATOM 1578 O O . HIS A 1 191 ? 3.640 10.881 -1.477 1.00 91.00 191 HIS A O 1
ATOM 1584 N N . PRO A 1 192 ? 1.540 10.349 -0.847 1.00 90.62 192 PRO A N 1
ATOM 1585 C CA . PRO A 1 192 ? 1.615 11.006 0.458 1.00 90.62 192 PRO A CA 1
ATOM 1586 C C . PRO A 1 192 ? 2.895 10.677 1.226 1.00 90.62 192 PRO A C 1
ATOM 1588 O O . PRO A 1 192 ? 3.653 11.576 1.574 1.00 90.62 192 PRO A O 1
ATOM 1591 N N . PHE A 1 193 ? 3.213 9.389 1.385 1.00 86.12 193 PHE A N 1
ATOM 1592 C CA . PHE A 1 193 ? 4.440 8.985 2.070 1.00 86.12 193 PHE A CA 1
ATOM 1593 C C . PHE A 1 193 ? 5.723 9.522 1.410 1.00 86.12 193 PHE A C 1
ATOM 1595 O O . PHE A 1 193 ? 6.615 9.981 2.123 1.00 86.12 193 PHE A O 1
ATOM 1602 N N . ALA A 1 194 ? 5.830 9.489 0.076 1.00 85.94 194 ALA A N 1
ATOM 1603 C CA . ALA A 1 194 ? 7.046 9.920 -0.615 1.00 85.94 194 ALA A CA 1
ATOM 1604 C C . ALA A 1 194 ? 7.226 11.439 -0.480 1.00 85.94 194 ALA A C 1
ATOM 1606 O O . ALA A 1 194 ? 8.321 11.911 -0.181 1.00 85.94 194 ALA A O 1
ATOM 1607 N N . ILE A 1 195 ? 6.126 12.188 -0.592 1.00 90.62 195 ILE A N 1
ATOM 1608 C CA . ILE A 1 195 ? 6.090 13.634 -0.370 1.00 90.62 195 ILE A CA 1
ATOM 1609 C C . ILE A 1 195 ? 6.489 13.976 1.070 1.00 90.62 195 ILE A C 1
ATOM 1611 O O . ILE A 1 195 ? 7.344 14.835 1.277 1.00 90.62 195 ILE A O 1
ATOM 1615 N N . THR A 1 196 ? 5.946 13.281 2.072 1.00 87.81 196 THR A N 1
ATOM 1616 C CA . THR A 1 196 ? 6.333 13.481 3.476 1.00 87.81 196 THR A CA 1
ATOM 1617 C C . THR A 1 196 ? 7.823 13.198 3.697 1.00 87.81 196 THR A C 1
ATOM 1619 O O . THR A 1 196 ? 8.482 13.951 4.417 1.00 87.81 196 THR A O 1
ATOM 1622 N N . GLN A 1 197 ? 8.389 12.159 3.064 1.00 83.31 197 GLN A N 1
ATOM 1623 C CA . GLN A 1 197 ? 9.836 11.905 3.126 1.00 83.31 197 GLN A CA 1
ATOM 1624 C C . GLN A 1 197 ? 10.645 13.034 2.486 1.00 83.31 197 GLN A C 1
ATOM 1626 O O . GLN A 1 197 ? 11.640 13.472 3.063 1.00 83.31 197 GLN A O 1
ATOM 1631 N N . ALA A 1 198 ? 10.213 13.531 1.326 1.00 88.06 198 ALA A N 1
ATOM 1632 C CA . ALA A 1 198 ? 10.876 14.630 0.638 1.00 88.06 198 ALA A CA 1
ATOM 1633 C C . ALA A 1 198 ? 10.890 15.907 1.481 1.00 88.06 198 ALA A C 1
ATOM 1635 O O . ALA A 1 198 ? 11.954 16.479 1.699 1.00 88.06 198 ALA A O 1
ATOM 1636 N N . ILE A 1 199 ? 9.735 16.301 2.027 1.00 89.12 199 ILE A N 1
ATOM 1637 C CA . ILE A 1 199 ? 9.592 17.445 2.937 1.00 89.12 199 ILE A CA 1
ATOM 1638 C C . ILE A 1 199 ? 10.566 17.321 4.114 1.00 89.12 199 ILE A C 1
ATOM 1640 O O . ILE A 1 199 ? 11.332 18.246 4.387 1.00 89.12 199 ILE A O 1
ATOM 1644 N N . LYS A 1 200 ? 10.580 16.165 4.793 1.00 84.88 200 LYS A N 1
ATOM 1645 C CA . LYS A 1 200 ? 11.471 15.921 5.938 1.00 84.88 200 LYS A CA 1
ATOM 1646 C C . LYS A 1 200 ? 12.936 16.037 5.539 1.00 84.88 200 LYS A C 1
ATOM 1648 O O . LYS A 1 200 ? 13.692 16.742 6.201 1.00 84.88 200 LYS A O 1
ATOM 1653 N N . TYR A 1 201 ? 13.331 15.393 4.443 1.00 85.38 201 TYR A N 1
ATOM 1654 C CA . TYR A 1 201 ? 14.702 15.438 3.945 1.00 85.38 201 TYR A CA 1
ATOM 1655 C C . TYR A 1 201 ? 15.128 16.872 3.602 1.00 85.38 201 TYR A C 1
ATOM 1657 O O . TYR A 1 201 ? 16.204 17.314 4.006 1.00 85.38 201 TYR A O 1
ATOM 1665 N N . ILE A 1 202 ? 14.277 17.611 2.887 1.00 89.50 202 ILE A N 1
ATOM 1666 C CA . ILE A 1 202 ? 14.509 19.005 2.499 1.00 89.50 202 ILE A CA 1
ATOM 1667 C C . ILE A 1 202 ? 14.710 19.882 3.738 1.00 89.50 202 ILE A C 1
ATOM 1669 O O . ILE A 1 202 ? 15.702 20.609 3.811 1.00 89.50 202 ILE A O 1
ATOM 1673 N N . ASN A 1 203 ? 13.829 19.760 4.732 1.00 88.62 203 ASN A N 1
ATOM 1674 C CA . ASN A 1 203 ? 13.873 20.564 5.952 1.00 88.62 203 ASN A CA 1
ATOM 1675 C C . ASN A 1 203 ? 15.089 20.229 6.831 1.00 88.62 203 ASN A C 1
ATOM 1677 O O . ASN A 1 203 ? 15.768 21.137 7.309 1.00 88.62 203 ASN A O 1
ATOM 1681 N N . ILE A 1 204 ? 15.413 18.942 6.998 1.00 86.12 204 ILE A N 1
ATOM 1682 C CA . ILE A 1 204 ? 16.570 18.488 7.788 1.00 86.12 204 ILE A CA 1
ATOM 1683 C C . ILE A 1 204 ? 17.883 18.945 7.148 1.00 86.12 204 ILE A C 1
ATOM 1685 O O . ILE A 1 204 ? 18.761 19.477 7.827 1.00 86.12 204 ILE A O 1
ATOM 1689 N N . HIS A 1 205 ? 18.028 18.751 5.836 1.00 86.12 205 HIS A N 1
ATOM 1690 C CA . HIS A 1 205 ? 19.264 19.076 5.125 1.00 86.12 205 HIS A CA 1
ATOM 1691 C C . HIS A 1 205 ? 19.347 20.532 4.663 1.00 86.12 205 HIS A C 1
ATOM 1693 O O . HIS A 1 205 ? 20.390 20.930 4.140 1.00 86.12 205 HIS A O 1
ATOM 1699 N N . LYS A 1 206 ? 18.274 21.314 4.842 1.00 89.94 206 LYS A N 1
ATOM 1700 C CA . LYS A 1 206 ? 18.158 22.716 4.413 1.00 89.94 206 LYS A CA 1
ATOM 1701 C C . LYS A 1 206 ? 18.583 22.915 2.953 1.00 89.94 206 LYS A C 1
ATOM 1703 O O . LYS A 1 206 ? 19.375 23.800 2.636 1.00 89.94 206 LYS A O 1
ATOM 1708 N N . ILE A 1 207 ? 18.099 22.048 2.066 1.00 90.88 207 ILE A N 1
ATOM 1709 C CA . ILE A 1 207 ? 18.368 22.125 0.622 1.00 90.88 207 ILE A CA 1
ATOM 1710 C C . ILE A 1 207 ? 17.159 22.677 -0.135 1.00 90.88 207 ILE A C 1
ATOM 1712 O O . ILE A 1 207 ? 16.057 22.698 0.397 1.00 90.88 207 ILE A O 1
ATOM 1716 N N . SER A 1 208 ? 17.352 23.122 -1.377 1.00 91.94 208 SER A N 1
ATOM 1717 C CA . SER A 1 208 ? 16.227 23.501 -2.235 1.00 91.94 208 SER A CA 1
ATOM 1718 C C . SER A 1 208 ? 15.483 22.267 -2.764 1.00 91.94 208 SER A C 1
ATOM 1720 O O . SER A 1 208 ? 16.016 21.150 -2.747 1.00 91.94 208 SER A O 1
ATOM 1722 N N . VAL A 1 209 ? 14.260 22.474 -3.256 1.00 93.50 209 VAL A N 1
ATOM 1723 C CA . VAL A 1 209 ? 13.448 21.416 -3.875 1.00 93.50 209 VAL A CA 1
ATOM 1724 C C . VAL A 1 209 ? 14.148 20.822 -5.101 1.00 93.50 209 VAL A C 1
ATOM 1726 O O . VAL A 1 209 ? 14.189 19.606 -5.256 1.00 93.50 209 VAL A O 1
ATOM 1729 N N . GLU A 1 210 ? 14.765 21.653 -5.937 1.00 92.50 210 GLU A N 1
ATOM 1730 C CA . GLU A 1 210 ? 15.494 21.217 -7.132 1.00 92.50 210 GLU A CA 1
ATOM 1731 C C . GLU A 1 210 ? 16.672 20.320 -6.753 1.00 92.50 210 GLU A C 1
ATOM 1733 O O . GLU A 1 210 ? 16.819 19.218 -7.275 1.00 92.50 210 GLU A O 1
ATOM 1738 N N . LYS A 1 211 ? 17.449 20.729 -5.742 1.00 91.19 211 LYS A N 1
ATOM 1739 C CA . LYS A 1 211 ? 18.571 19.930 -5.240 1.00 91.19 211 LYS A CA 1
ATOM 1740 C C . LYS A 1 211 ? 18.114 18.594 -4.653 1.00 91.19 211 LYS A C 1
ATOM 1742 O O . LYS A 1 211 ? 18.872 17.623 -4.688 1.00 91.19 211 LYS A O 1
ATOM 1747 N N . TYR A 1 212 ? 16.911 18.531 -4.081 1.00 92.00 212 TYR A N 1
ATOM 1748 C CA . TYR A 1 212 ? 16.325 17.261 -3.658 1.00 92.00 212 TYR A CA 1
ATOM 1749 C C . TYR A 1 212 ? 15.989 16.379 -4.861 1.00 92.00 212 TYR A C 1
ATOM 1751 O O . TYR A 1 212 ? 16.382 15.216 -4.856 1.00 92.00 212 TYR A O 1
ATOM 1759 N N . ILE A 1 213 ? 15.329 16.926 -5.887 1.00 90.25 213 ILE A N 1
ATOM 1760 C CA . ILE A 1 213 ? 14.975 16.191 -7.111 1.00 90.25 213 ILE A CA 1
ATOM 1761 C C . ILE A 1 213 ? 16.234 15.609 -7.771 1.00 90.25 213 ILE A C 1
ATOM 1763 O O . ILE A 1 213 ? 16.264 14.418 -8.071 1.00 90.25 213 ILE A O 1
ATOM 1767 N N . ASP A 1 214 ? 17.316 16.383 -7.890 1.00 88.88 214 ASP A N 1
ATOM 1768 C CA . ASP A 1 214 ? 18.590 15.904 -8.450 1.00 88.88 214 ASP A CA 1
ATOM 1769 C C . ASP A 1 214 ? 19.177 14.724 -7.652 1.00 88.88 214 ASP A C 1
ATOM 1771 O O . ASP A 1 214 ? 19.664 13.727 -8.201 1.00 88.88 214 ASP A O 1
ATOM 1775 N N . ARG A 1 215 ? 19.119 14.803 -6.316 1.00 88.56 215 ARG A N 1
ATOM 1776 C CA . ARG A 1 215 ? 19.561 13.707 -5.440 1.00 88.56 215 ARG A CA 1
ATOM 1777 C C . ARG A 1 215 ? 18.648 12.490 -5.562 1.00 88.56 215 ARG A C 1
ATOM 1779 O O . ARG A 1 215 ? 19.143 11.366 -5.570 1.00 88.56 215 ARG A O 1
ATOM 1786 N N . TYR A 1 216 ? 17.340 12.707 -5.651 1.00 85.50 216 TYR A N 1
ATOM 1787 C CA . TYR A 1 216 ? 16.354 11.643 -5.787 1.00 85.50 216 TYR A CA 1
ATOM 1788 C C . TYR A 1 216 ? 16.545 10.879 -7.089 1.00 85.50 216 TYR A C 1
ATOM 1790 O O . TYR A 1 216 ? 16.666 9.661 -7.048 1.00 85.50 216 TYR A O 1
ATOM 1798 N N . ARG A 1 217 ? 16.726 11.580 -8.210 1.00 82.94 217 ARG A N 1
ATOM 1799 C CA . ARG A 1 217 ? 17.007 10.963 -9.512 1.00 82.94 217 ARG A CA 1
ATOM 1800 C C . ARG A 1 217 ? 18.311 10.178 -9.530 1.00 82.94 217 ARG A C 1
ATOM 1802 O O . ARG A 1 217 ? 18.382 9.113 -10.132 1.00 82.94 217 ARG A O 1
ATOM 1809 N N . SER A 1 218 ? 19.345 10.684 -8.860 1.00 80.06 218 SER A N 1
ATOM 1810 C CA . SER A 1 218 ? 20.648 10.013 -8.842 1.00 80.06 218 SER A CA 1
ATOM 1811 C C . SER A 1 218 ? 20.699 8.803 -7.907 1.00 80.06 218 SER A C 1
ATOM 1813 O O . SER A 1 218 ? 21.395 7.832 -8.209 1.00 80.06 218 SER A O 1
ATOM 1815 N N . LYS A 1 219 ? 20.019 8.853 -6.754 1.00 77.31 219 LYS A N 1
ATOM 1816 C CA . LYS A 1 219 ? 20.153 7.852 -5.680 1.00 77.31 219 LYS A CA 1
ATOM 1817 C C . LYS A 1 219 ? 18.828 7.580 -4.943 1.00 77.31 219 LYS A C 1
ATOM 1819 O O . LYS A 1 219 ? 18.772 7.705 -3.715 1.00 77.31 219 LYS A O 1
ATOM 1824 N N . PRO A 1 220 ? 17.765 7.141 -5.636 1.00 75.38 220 PRO A N 1
ATOM 1825 C CA . PRO A 1 220 ? 16.423 7.085 -5.053 1.00 75.38 220 PRO A CA 1
ATOM 1826 C C . PRO A 1 220 ? 16.323 6.081 -3.891 1.00 75.38 220 PRO A C 1
ATOM 1828 O O . PRO A 1 220 ? 15.731 6.381 -2.854 1.00 75.38 220 PRO A O 1
ATOM 1831 N N . SER A 1 221 ? 16.985 4.922 -3.994 1.00 71.44 221 SER A N 1
ATOM 1832 C CA . SER A 1 221 ? 17.032 3.927 -2.911 1.00 71.44 221 SER A CA 1
ATOM 1833 C C . SER A 1 221 ? 17.786 4.406 -1.668 1.00 71.44 221 SER A C 1
ATOM 1835 O O . SER A 1 221 ? 17.396 4.050 -0.563 1.00 71.44 221 SER A O 1
ATOM 1837 N N . GLU A 1 222 ? 18.850 5.206 -1.813 1.00 72.62 222 GLU A N 1
ATOM 1838 C CA . GLU A 1 222 ? 19.592 5.735 -0.653 1.00 72.62 222 GLU A CA 1
ATOM 1839 C C . GLU A 1 222 ? 18.783 6.799 0.093 1.00 72.62 222 GLU A C 1
ATOM 1841 O O . GLU A 1 222 ? 18.903 6.912 1.309 1.00 72.62 222 GLU A O 1
ATOM 1846 N N . ILE A 1 223 ? 17.947 7.563 -0.618 1.00 72.94 223 ILE A N 1
ATOM 1847 C CA . ILE A 1 223 ? 17.062 8.557 -0.002 1.00 72.94 223 ILE A CA 1
ATOM 1848 C C . ILE A 1 223 ? 15.903 7.879 0.729 1.00 72.94 223 ILE A C 1
ATOM 1850 O O . ILE A 1 223 ? 15.576 8.282 1.843 1.00 72.94 223 ILE A O 1
ATOM 1854 N N . LEU A 1 224 ? 15.303 6.849 0.127 1.00 69.56 224 LEU A N 1
ATOM 1855 C CA . LEU A 1 224 ? 14.178 6.123 0.723 1.00 69.56 224 LEU A CA 1
ATOM 1856 C C . LEU A 1 224 ? 14.587 5.209 1.885 1.00 69.56 224 LEU A C 1
ATOM 1858 O O . LEU A 1 224 ? 13.833 5.088 2.845 1.00 69.56 224 LEU A O 1
ATOM 1862 N N . ASP A 1 225 ? 15.762 4.575 1.816 1.00 64.75 225 ASP A N 1
ATOM 1863 C CA . ASP A 1 225 ? 16.284 3.684 2.866 1.00 64.75 225 ASP A CA 1
ATOM 1864 C C . ASP A 1 225 ? 17.115 4.427 3.930 1.00 64.75 225 ASP A C 1
ATOM 1866 O O . ASP A 1 225 ? 17.871 3.822 4.695 1.00 64.75 225 ASP A O 1
ATOM 1870 N N . ASN A 1 226 ? 17.026 5.759 3.993 1.00 61.38 226 ASN A N 1
ATOM 1871 C CA . ASN A 1 226 ? 17.799 6.525 4.962 1.00 61.38 226 ASN A CA 1
ATOM 1872 C C . ASN A 1 226 ? 17.190 6.411 6.369 1.00 61.38 226 ASN A C 1
ATOM 1874 O O . ASN A 1 226 ? 16.501 7.305 6.858 1.00 61.38 226 ASN A O 1
ATOM 1878 N N . ASN A 1 227 ? 17.479 5.295 7.040 1.00 52.25 227 ASN A N 1
ATOM 1879 C CA . ASN A 1 227 ? 17.083 5.018 8.423 1.00 52.25 227 ASN A CA 1
ATOM 1880 C C . ASN A 1 227 ? 17.786 5.930 9.450 1.00 52.25 227 ASN A C 1
ATOM 1882 O O . ASN A 1 227 ? 17.500 5.828 10.641 1.00 52.25 227 ASN A O 1
ATOM 1886 N N . ASN A 1 228 ? 18.693 6.816 9.014 1.00 45.50 228 ASN A N 1
ATOM 1887 C CA . ASN A 1 228 ? 19.470 7.686 9.900 1.00 45.50 228 ASN A CA 1
ATOM 1888 C C . ASN A 1 228 ? 18.661 8.849 10.484 1.00 45.50 228 ASN A C 1
ATOM 1890 O O . ASN A 1 228 ? 19.160 9.549 11.363 1.00 45.50 228 ASN A O 1
ATOM 1894 N N . PHE A 1 229 ? 17.425 9.058 10.029 1.00 48.56 229 PHE A N 1
ATOM 1895 C CA . PHE A 1 229 ? 16.543 10.071 10.593 1.00 48.56 229 PHE A CA 1
ATOM 1896 C C . PHE A 1 229 ? 15.353 9.401 11.279 1.00 48.56 229 PHE A C 1
ATOM 1898 O O . PHE A 1 229 ? 14.743 8.506 10.685 1.00 48.56 229 PHE A O 1
ATOM 1905 N N . PRO A 1 230 ? 15.006 9.801 12.520 1.00 42.75 230 PRO A N 1
ATOM 1906 C CA . PRO A 1 230 ? 13.801 9.338 13.189 1.00 42.75 230 PRO A CA 1
ATOM 1907 C C . PRO A 1 230 ? 12.596 9.822 12.385 1.00 42.75 230 PRO A C 1
ATOM 1909 O O . PRO A 1 230 ? 12.080 10.922 12.547 1.00 42.75 230 PRO A O 1
ATOM 1912 N N . THR A 1 231 ? 12.182 8.994 11.442 1.00 48.44 231 THR A N 1
ATOM 1913 C CA . THR A 1 231 ? 10.926 9.144 10.742 1.00 48.44 231 THR A CA 1
ATOM 1914 C C . THR A 1 231 ? 9.806 8.862 11.736 1.00 48.44 231 THR A C 1
ATOM 1916 O O . THR A 1 231 ? 9.905 7.924 12.530 1.00 48.44 231 THR A O 1
ATOM 1919 N N . GLU A 1 232 ? 8.749 9.681 11.701 1.00 52.88 232 GLU A N 1
ATOM 1920 C CA . GLU A 1 232 ? 7.474 9.361 12.359 1.00 52.88 232 GLU A CA 1
ATOM 1921 C C . GLU A 1 232 ? 7.115 7.892 12.107 1.00 52.88 232 GLU A C 1
ATOM 1923 O O . GLU A 1 232 ? 7.376 7.348 11.031 1.00 52.88 232 GLU A O 1
ATOM 1928 N N . GLU A 1 233 ? 6.513 7.242 13.093 1.00 55.16 233 GLU A N 1
ATOM 1929 C CA . GLU A 1 233 ? 6.186 5.813 13.063 1.00 55.16 233 GLU A CA 1
ATOM 1930 C C . GLU A 1 233 ? 5.395 5.415 11.797 1.00 55.16 233 GLU A C 1
ATOM 1932 O O . GLU A 1 233 ? 5.645 4.381 11.177 1.00 55.16 233 GLU A O 1
ATOM 1937 N N . GLU A 1 234 ? 4.526 6.318 11.338 1.00 51.16 234 GLU A N 1
ATOM 1938 C CA . GLU A 1 234 ? 3.744 6.254 10.097 1.00 51.16 234 GLU A CA 1
ATOM 1939 C C . GLU A 1 234 ? 4.563 6.220 8.804 1.00 51.16 234 GLU A C 1
ATOM 1941 O O . GLU A 1 234 ? 4.152 5.658 7.792 1.00 51.16 234 GLU A O 1
ATOM 1946 N N . SER A 1 235 ? 5.740 6.830 8.817 1.00 52.28 235 SER A N 1
ATOM 1947 C CA . SER A 1 235 ? 6.651 6.805 7.684 1.00 52.28 235 SER A CA 1
ATOM 1948 C C . SER A 1 235 ? 7.372 5.451 7.603 1.00 52.28 235 SER A C 1
ATOM 1950 O O . SER A 1 235 ? 7.475 4.840 6.540 1.00 52.28 235 SER A O 1
ATOM 1952 N N . LYS A 1 236 ? 7.796 4.897 8.742 1.00 59.81 236 LYS A N 1
ATOM 1953 C CA . LYS A 1 236 ? 8.357 3.537 8.775 1.00 59.81 236 LYS A CA 1
ATOM 1954 C C . LYS A 1 236 ? 7.308 2.484 8.409 1.00 59.81 236 LYS A C 1
ATOM 1956 O O . LYS A 1 236 ? 7.658 1.452 7.832 1.00 59.81 236 LYS A O 1
ATOM 1961 N N . SER A 1 237 ? 6.033 2.741 8.707 1.00 66.44 237 SER A N 1
ATOM 1962 C CA . SER A 1 237 ? 4.957 1.774 8.494 1.00 66.44 237 SER A CA 1
ATOM 1963 C C . SER A 1 237 ? 4.681 1.487 7.015 1.00 66.44 237 SER A C 1
ATOM 1965 O O . SER A 1 237 ? 4.469 0.327 6.680 1.00 66.44 237 SER A O 1
ATOM 1967 N N . ALA A 1 238 ? 4.770 2.469 6.108 1.00 74.19 238 ALA A N 1
ATOM 1968 C CA . ALA A 1 238 ? 4.487 2.254 4.683 1.00 74.19 238 ALA A CA 1
ATOM 1969 C C . ALA A 1 238 ? 5.452 1.248 4.022 1.00 74.19 238 ALA A C 1
ATOM 1971 O O . ALA A 1 238 ? 5.019 0.269 3.402 1.00 74.19 238 ALA A O 1
ATOM 1972 N N . LEU A 1 239 ? 6.763 1.451 4.197 1.00 80.50 239 LEU A N 1
ATOM 1973 C CA . LEU A 1 239 ? 7.790 0.531 3.690 1.00 80.50 239 LEU A CA 1
ATOM 1974 C C . LEU A 1 239 ? 7.726 -0.820 4.408 1.00 80.50 239 LEU A C 1
ATOM 1976 O O . LEU A 1 239 ? 7.834 -1.866 3.770 1.00 80.50 239 LEU A O 1
ATOM 1980 N N . LYS A 1 240 ? 7.509 -0.815 5.731 1.00 80.19 240 LYS A N 1
ATOM 1981 C CA . LYS A 1 240 ? 7.330 -2.041 6.521 1.00 80.19 240 LYS A CA 1
ATOM 1982 C C . LYS A 1 240 ? 6.146 -2.861 6.012 1.00 80.19 240 LYS A C 1
ATOM 1984 O O . LYS A 1 240 ? 6.273 -4.072 5.892 1.00 80.19 240 LYS A O 1
ATOM 1989 N N . ALA A 1 241 ? 5.032 -2.221 5.671 1.00 82.38 241 ALA A N 1
ATOM 1990 C CA . ALA A 1 241 ? 3.841 -2.912 5.206 1.00 82.38 241 ALA A CA 1
ATOM 1991 C C . ALA A 1 241 ? 4.046 -3.551 3.821 1.00 82.38 241 ALA A C 1
ATOM 1993 O O . ALA A 1 241 ? 3.617 -4.684 3.626 1.00 82.38 241 ALA A O 1
ATOM 1994 N N . ILE A 1 242 ? 4.761 -2.896 2.893 1.00 87.19 242 ILE A N 1
ATOM 1995 C CA . ILE A 1 242 ? 5.172 -3.536 1.626 1.00 87.19 242 ILE A CA 1
ATOM 1996 C C . ILE A 1 242 ? 6.133 -4.695 1.912 1.00 87.19 242 ILE A C 1
ATOM 1998 O O . ILE A 1 242 ? 5.931 -5.790 1.401 1.00 87.19 242 ILE A O 1
ATOM 2002 N N . ASN A 1 243 ? 7.140 -4.499 2.771 1.00 88.25 243 ASN A N 1
ATOM 2003 C CA . ASN A 1 243 ? 8.101 -5.551 3.119 1.00 88.25 243 ASN A CA 1
ATOM 2004 C C . ASN A 1 243 ? 7.428 -6.784 3.739 1.00 88.25 243 ASN A C 1
ATOM 2006 O O . ASN A 1 243 ? 7.827 -7.901 3.434 1.00 88.25 243 ASN A O 1
ATOM 2010 N N . LEU A 1 244 ? 6.400 -6.609 4.577 1.00 86.94 244 LEU A N 1
ATOM 2011 C CA . LEU A 1 244 ? 5.624 -7.726 5.125 1.00 86.94 244 LEU A CA 1
ATOM 2012 C C . LEU A 1 244 ? 4.897 -8.504 4.024 1.00 86.94 244 LEU A C 1
ATOM 2014 O O . LEU A 1 244 ? 4.938 -9.733 4.030 1.00 86.94 244 LEU A O 1
ATOM 2018 N N . VAL A 1 245 ? 4.298 -7.806 3.052 1.00 89.69 245 VAL A N 1
ATOM 2019 C CA . VAL A 1 245 ? 3.704 -8.451 1.871 1.00 89.69 245 VAL A CA 1
ATOM 2020 C C . VAL A 1 245 ? 4.780 -9.189 1.068 1.00 89.69 245 VAL A C 1
ATOM 2022 O O . VAL A 1 245 ? 4.569 -10.339 0.706 1.00 89.69 245 VAL A O 1
ATOM 2025 N N . LEU A 1 246 ? 5.962 -8.602 0.855 1.00 92.25 246 LEU A N 1
ATOM 2026 C CA . LEU A 1 246 ? 7.065 -9.258 0.138 1.00 92.25 246 LEU A CA 1
ATOM 2027 C C . LEU A 1 246 ? 7.567 -10.521 0.851 1.00 92.25 246 LEU A C 1
ATOM 2029 O O . LEU A 1 246 ? 7.688 -11.558 0.206 1.00 92.25 246 LEU A O 1
ATOM 2033 N N . ILE A 1 247 ? 7.777 -10.473 2.172 1.00 91.00 247 ILE A N 1
ATOM 2034 C CA . ILE A 1 247 ? 8.158 -11.642 2.986 1.00 91.00 247 ILE A CA 1
ATOM 2035 C C . ILE A 1 247 ? 7.088 -12.736 2.891 1.00 91.00 247 ILE A C 1
ATOM 2037 O O . ILE A 1 247 ? 7.404 -13.924 2.813 1.00 91.00 247 ILE A O 1
ATOM 2041 N N . LYS A 1 248 ? 5.809 -12.349 2.905 1.00 89.69 248 LYS A N 1
ATOM 2042 C CA . LYS A 1 248 ? 4.698 -13.287 2.751 1.00 89.69 248 LYS A CA 1
ATOM 2043 C C . LYS A 1 248 ? 4.702 -13.935 1.368 1.00 89.69 248 LYS A C 1
ATOM 2045 O O . LYS A 1 248 ? 4.592 -15.157 1.277 1.00 89.69 248 LYS A O 1
ATOM 2050 N N . LEU A 1 249 ? 4.846 -13.147 0.304 1.00 92.81 249 LEU A N 1
ATOM 2051 C CA . LEU A 1 249 ? 4.884 -13.636 -1.076 1.00 92.81 249 LEU A CA 1
ATOM 2052 C C . LEU A 1 249 ? 6.075 -14.568 -1.312 1.00 92.81 249 LEU A C 1
ATOM 2054 O O . LEU A 1 249 ? 5.896 -15.631 -1.893 1.00 92.81 249 LEU A O 1
ATOM 2058 N N . GLU A 1 250 ? 7.255 -14.222 -0.800 1.00 93.12 250 GLU A N 1
ATOM 2059 C CA . GLU A 1 250 ? 8.454 -15.063 -0.878 1.00 93.12 250 GLU A CA 1
ATOM 2060 C C . GLU A 1 250 ? 8.217 -16.453 -0.267 1.00 93.12 250 GLU A C 1
ATOM 2062 O O . GLU A 1 250 ? 8.597 -17.464 -0.854 1.00 93.12 250 GLU A O 1
ATOM 2067 N N . LYS A 1 251 ? 7.519 -16.518 0.875 1.00 90.31 251 LYS A N 1
ATOM 2068 C CA . LYS A 1 251 ? 7.222 -17.778 1.575 1.00 90.31 251 LYS A CA 1
ATOM 2069 C C . LYS A 1 251 ? 6.074 -18.581 0.965 1.00 90.31 251 LYS A C 1
ATOM 2071 O O . LYS A 1 251 ? 6.100 -19.805 1.020 1.00 90.31 251 LYS A O 1
ATOM 2076 N N . THR A 1 252 ? 5.038 -17.913 0.458 1.00 90.50 252 THR A N 1
ATOM 2077 C CA . THR A 1 252 ? 3.754 -18.562 0.117 1.00 90.50 252 THR A CA 1
ATOM 2078 C C . THR A 1 252 ? 3.479 -18.652 -1.383 1.00 90.50 252 THR A C 1
ATOM 2080 O O . THR A 1 252 ? 2.717 -19.519 -1.810 1.00 90.50 252 THR A O 1
ATOM 2083 N N . LYS A 1 253 ? 4.070 -17.763 -2.191 1.00 93.62 253 LYS A N 1
ATOM 2084 C CA . LYS A 1 253 ? 3.815 -17.602 -3.633 1.00 93.62 253 LYS A CA 1
ATOM 2085 C C . LYS A 1 253 ? 5.113 -17.215 -4.378 1.00 93.62 253 LYS A C 1
ATOM 2087 O O . LYS A 1 253 ? 5.203 -16.115 -4.932 1.00 93.62 253 LYS A O 1
ATOM 2092 N N . PRO A 1 254 ? 6.126 -18.106 -4.429 1.00 92.56 254 PRO A N 1
ATOM 2093 C CA . PRO A 1 254 ? 7.456 -17.779 -4.955 1.00 92.56 254 PRO A CA 1
ATOM 2094 C C . PRO A 1 254 ? 7.459 -17.376 -6.439 1.00 92.56 254 PRO A C 1
ATOM 2096 O O . PRO A 1 254 ? 8.248 -16.521 -6.834 1.00 92.56 254 PRO A O 1
ATOM 2099 N N . PHE A 1 255 ? 6.556 -17.925 -7.260 1.00 91.25 255 PHE A N 1
ATOM 2100 C CA . PHE A 1 255 ? 6.422 -17.551 -8.676 1.00 91.25 255 PHE A CA 1
ATOM 2101 C C . PHE A 1 255 ? 6.005 -16.078 -8.843 1.00 91.25 255 PHE A C 1
ATOM 2103 O O . PHE A 1 255 ? 6.644 -15.330 -9.582 1.00 91.25 255 PHE A O 1
ATOM 2110 N N . LEU A 1 256 ? 4.998 -15.631 -8.083 1.00 93.69 256 LEU A N 1
ATOM 2111 C CA . LEU A 1 256 ? 4.526 -14.246 -8.064 1.00 93.69 256 LEU A CA 1
ATOM 2112 C C . LEU A 1 256 ? 5.634 -13.319 -7.556 1.00 93.69 256 LEU A C 1
ATOM 2114 O O . LEU A 1 256 ? 5.894 -12.276 -8.156 1.00 93.69 256 LEU A O 1
ATOM 2118 N N . PHE A 1 257 ? 6.325 -13.723 -6.486 1.00 95.12 257 PHE A N 1
ATOM 2119 C CA . PHE A 1 257 ? 7.469 -12.984 -5.959 1.00 95.12 257 PHE A CA 1
ATOM 2120 C C . PHE A 1 257 ? 8.565 -12.801 -7.023 1.00 95.12 257 PHE A C 1
ATOM 2122 O O . PHE A 1 257 ? 9.062 -11.688 -7.193 1.00 95.12 257 PHE A O 1
ATOM 2129 N N . LYS A 1 258 ? 8.902 -13.846 -7.792 1.00 94.94 258 LYS A N 1
ATOM 2130 C CA . LYS A 1 258 ? 9.888 -13.783 -8.886 1.00 94.94 258 LYS A CA 1
ATOM 2131 C C . LYS A 1 258 ? 9.459 -12.793 -9.979 1.00 94.94 258 LYS A C 1
ATOM 2133 O O . LYS A 1 258 ? 10.243 -11.908 -10.320 1.00 94.94 258 LYS A O 1
ATOM 2138 N N . ILE A 1 259 ? 8.209 -12.878 -10.451 1.00 95.06 259 ILE A N 1
ATOM 2139 C CA . ILE A 1 259 ? 7.643 -11.957 -11.458 1.00 95.06 259 ILE A CA 1
ATOM 2140 C C . ILE A 1 259 ? 7.724 -10.505 -10.966 1.00 95.06 259 ILE A C 1
ATOM 2142 O O . ILE A 1 259 ? 8.258 -9.639 -11.658 1.00 95.06 259 ILE A O 1
ATOM 2146 N N . LEU A 1 260 ? 7.250 -10.237 -9.746 1.00 96.06 260 LEU A N 1
ATOM 2147 C CA . LEU A 1 260 ? 7.230 -8.893 -9.166 1.00 96.06 260 LEU A CA 1
ATOM 2148 C C . LEU A 1 260 ? 8.636 -8.287 -9.040 1.00 96.06 260 LEU A C 1
ATOM 2150 O O . LEU A 1 260 ? 8.834 -7.105 -9.331 1.00 96.06 260 LEU A O 1
ATOM 2154 N N . ASN A 1 261 ? 9.622 -9.087 -8.626 1.00 96.00 261 ASN A N 1
ATOM 2155 C CA . ASN A 1 261 ? 11.003 -8.626 -8.513 1.00 96.00 261 ASN A CA 1
ATOM 2156 C C . ASN A 1 261 ? 11.610 -8.267 -9.879 1.00 96.00 261 ASN A C 1
ATOM 2158 O O . ASN A 1 261 ? 12.312 -7.259 -9.964 1.00 96.00 261 ASN A O 1
ATOM 2162 N N . CYS A 1 262 ? 11.306 -9.009 -10.947 1.00 95.19 262 CYS A N 1
ATOM 2163 C CA . CYS A 1 262 ? 11.720 -8.645 -12.307 1.00 95.19 262 CYS A CA 1
ATOM 2164 C C . CYS A 1 262 ? 11.010 -7.373 -12.802 1.00 95.19 262 CYS A C 1
ATOM 2166 O O . CYS A 1 262 ? 11.669 -6.446 -13.276 1.00 95.19 262 CYS A O 1
ATOM 2168 N N . LEU A 1 263 ? 9.688 -7.270 -12.611 1.00 95.06 263 LEU A N 1
ATOM 2169 C CA . LEU A 1 263 ? 8.915 -6.079 -12.991 1.00 95.06 263 LEU A CA 1
ATOM 2170 C C . LEU A 1 263 ? 9.375 -4.810 -12.260 1.00 95.06 263 LEU A C 1
ATOM 2172 O O . LEU A 1 263 ? 9.239 -3.715 -12.797 1.00 95.06 263 LEU A O 1
ATOM 2176 N N . SER A 1 264 ? 9.965 -4.929 -11.065 1.00 94.50 264 SER A N 1
ATOM 2177 C CA . SER A 1 264 ? 10.515 -3.780 -10.334 1.00 94.50 264 SER A CA 1
ATOM 2178 C C . SER A 1 264 ? 11.699 -3.095 -11.029 1.00 94.50 264 SER A C 1
ATOM 2180 O O . SER A 1 264 ? 12.054 -1.986 -10.640 1.00 94.50 264 SER A O 1
ATOM 2182 N N . HIS A 1 265 ? 12.311 -3.725 -12.038 1.00 93.56 265 HIS A N 1
ATOM 2183 C CA . HIS A 1 265 ? 13.399 -3.148 -12.840 1.00 93.56 265 HIS A CA 1
ATOM 2184 C C . HIS A 1 265 ? 12.928 -2.579 -14.183 1.00 93.56 265 HIS A C 1
ATOM 2186 O O . HIS A 1 265 ? 13.710 -1.929 -14.872 1.00 93.56 265 HIS A O 1
ATOM 2192 N N . CYS A 1 266 ? 11.668 -2.808 -14.547 1.00 92.81 266 CYS A N 1
ATOM 2193 C CA . CYS A 1 266 ? 11.058 -2.346 -15.791 1.00 92.81 266 CYS A CA 1
ATOM 2194 C C . CYS A 1 266 ? 10.361 -0.994 -15.598 1.00 92.81 266 CYS A C 1
ATOM 2196 O O . CYS A 1 266 ? 10.158 -0.559 -14.462 1.00 92.81 266 CYS A O 1
ATOM 2198 N N . ASP A 1 267 ? 9.956 -0.353 -16.702 1.00 91.50 267 ASP A N 1
ATOM 2199 C CA . ASP A 1 267 ? 9.103 0.842 -16.632 1.00 91.50 267 ASP A CA 1
ATOM 2200 C C . ASP A 1 267 ? 7.860 0.550 -15.777 1.00 91.50 267 ASP A C 1
ATOM 2202 O O . ASP A 1 267 ? 7.215 -0.493 -15.904 1.00 91.50 267 ASP A O 1
ATOM 2206 N N . SER A 1 268 ? 7.602 1.475 -14.860 1.00 89.38 268 SER A N 1
ATOM 2207 C CA . SER A 1 268 ? 6.520 1.462 -13.886 1.00 89.38 268 SER A CA 1
ATOM 2208 C C . SER A 1 268 ? 5.140 1.625 -14.528 1.00 89.38 268 SER A C 1
ATOM 2210 O O . SER A 1 268 ? 4.142 1.220 -13.932 1.00 89.38 268 SER A O 1
ATOM 2212 N N . GLN A 1 269 ? 5.080 2.187 -15.739 1.00 88.50 269 GLN A N 1
ATOM 2213 C CA . GLN A 1 269 ? 3.856 2.461 -16.486 1.00 88.50 269 GLN A CA 1
ATOM 2214 C C . GLN A 1 269 ? 3.713 1.538 -17.701 1.00 88.50 269 GLN A C 1
ATOM 2216 O O . GLN A 1 269 ? 4.678 0.946 -18.179 1.00 88.50 269 GLN A O 1
ATOM 2221 N N . ASN A 1 270 ? 2.487 1.445 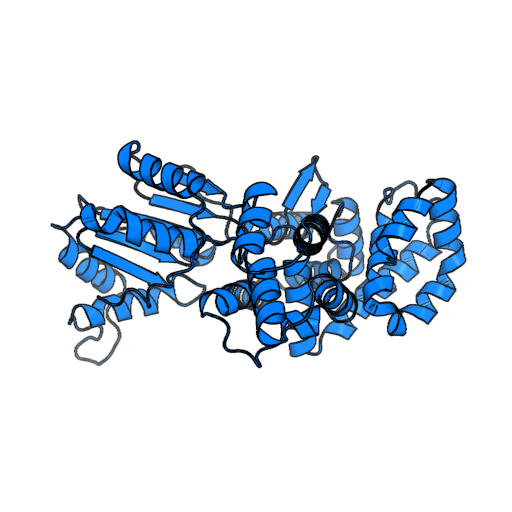-18.227 1.00 85.38 270 ASN A N 1
ATOM 2222 C CA . ASN A 1 270 ? 2.168 0.750 -19.481 1.00 85.38 270 ASN A CA 1
ATOM 2223 C C . ASN A 1 270 ? 2.639 -0.717 -19.558 1.00 85.38 270 ASN A C 1
ATOM 2225 O O . ASN A 1 270 ? 2.892 -1.237 -20.645 1.00 85.38 270 ASN A O 1
ATOM 2229 N N . ILE A 1 271 ? 2.699 -1.407 -18.417 1.00 91.00 271 ILE A N 1
ATOM 2230 C CA . ILE A 1 271 ? 3.050 -2.826 -18.334 1.00 91.00 271 ILE A CA 1
ATOM 2231 C C . ILE A 1 271 ? 1.893 -3.622 -18.946 1.00 91.00 271 ILE A C 1
ATOM 2233 O O . ILE A 1 271 ? 0.814 -3.705 -18.364 1.00 91.00 271 ILE A O 1
ATOM 2237 N N . SER A 1 272 ? 2.075 -4.187 -20.137 1.00 89.81 272 SER A N 1
ATOM 2238 C CA . SER A 1 272 ? 1.012 -4.952 -20.801 1.00 89.81 272 SER A CA 1
ATOM 2239 C C . SER A 1 272 ? 0.877 -6.363 -20.215 1.00 89.81 272 SER A C 1
ATOM 2241 O O . SER A 1 272 ? 1.862 -6.950 -19.762 1.00 89.81 272 SER A O 1
ATOM 2243 N N . LYS A 1 273 ? -0.325 -6.962 -20.274 1.00 90.12 273 LYS A N 1
ATOM 2244 C CA . LYS A 1 273 ? -0.506 -8.394 -19.936 1.00 90.12 273 LYS A CA 1
ATOM 2245 C C . LYS A 1 273 ? 0.458 -9.283 -20.731 1.00 90.12 273 LYS A C 1
ATOM 2247 O O . LYS A 1 273 ? 1.063 -10.184 -20.161 1.00 90.12 273 LYS A O 1
ATOM 2252 N N . GLN A 1 274 ? 0.632 -8.994 -22.022 1.00 88.06 274 GLN A N 1
ATOM 2253 C CA . GLN A 1 274 ? 1.531 -9.746 -22.900 1.00 88.06 274 GLN A CA 1
ATOM 2254 C C . GLN A 1 274 ? 2.981 -9.708 -22.406 1.00 88.06 274 GLN A C 1
ATOM 2256 O O . GLN A 1 274 ? 3.639 -10.741 -22.369 1.00 88.06 274 GLN A O 1
ATOM 2261 N N . PHE A 1 275 ? 3.454 -8.546 -21.954 1.00 90.12 275 PHE A N 1
ATOM 2262 C CA . PHE A 1 275 ? 4.796 -8.401 -21.396 1.00 90.12 275 PHE A CA 1
ATOM 2263 C C . PHE A 1 275 ? 4.977 -9.213 -20.106 1.00 90.12 275 PHE A C 1
ATOM 2265 O O . PHE A 1 275 ? 6.005 -9.861 -19.920 1.00 90.12 275 PHE A O 1
ATOM 2272 N N . ILE A 1 276 ? 3.958 -9.247 -19.238 1.00 92.44 276 ILE A N 1
ATOM 2273 C CA . ILE A 1 276 ? 3.971 -10.092 -18.033 1.00 92.44 276 ILE A CA 1
ATOM 2274 C C . ILE A 1 276 ? 4.027 -11.576 -18.415 1.00 92.44 276 ILE A C 1
ATOM 2276 O O . ILE A 1 276 ? 4.798 -12.316 -17.806 1.00 92.44 276 ILE A O 1
ATOM 2280 N N . ILE A 1 277 ? 3.265 -12.009 -19.426 1.00 91.25 277 ILE A N 1
ATOM 2281 C CA . ILE A 1 277 ? 3.292 -13.393 -19.928 1.00 91.25 277 ILE A CA 1
ATOM 2282 C C . ILE A 1 277 ? 4.687 -13.752 -20.448 1.00 91.25 277 ILE A C 1
ATOM 2284 O O . ILE A 1 277 ? 5.244 -14.770 -20.051 1.00 91.25 277 ILE A O 1
ATOM 2288 N N . GLN A 1 278 ? 5.282 -12.900 -21.282 1.00 89.44 278 GLN A N 1
ATOM 2289 C CA . GLN A 1 278 ? 6.604 -13.139 -21.868 1.00 89.44 278 GLN A CA 1
ATOM 2290 C C . GLN A 1 278 ? 7.699 -13.250 -20.801 1.00 89.44 278 GLN A C 1
ATOM 2292 O O . GLN A 1 278 ? 8.477 -14.205 -20.811 1.00 89.44 278 GLN A O 1
ATOM 2297 N N . ILE A 1 279 ? 7.712 -12.336 -19.824 1.00 91.38 279 ILE A N 1
ATOM 2298 C CA . ILE A 1 279 ? 8.625 -12.432 -18.678 1.00 91.38 279 ILE A CA 1
ATOM 2299 C C . ILE A 1 279 ? 8.362 -13.718 -17.894 1.00 91.38 279 ILE A C 1
ATOM 2301 O O . ILE A 1 279 ? 9.306 -14.409 -17.532 1.00 91.38 279 ILE A O 1
ATOM 2305 N N . SER A 1 280 ? 7.101 -14.055 -17.627 1.00 93.75 280 SER A N 1
ATOM 2306 C CA . SER A 1 280 ? 6.752 -15.254 -16.856 1.00 93.75 280 SER A CA 1
ATOM 2307 C C . SER A 1 280 ? 7.261 -16.523 -17.538 1.00 93.75 280 SER A C 1
ATOM 2309 O O . SER A 1 280 ? 7.928 -17.325 -16.886 1.00 93.75 280 SER A O 1
ATOM 2311 N N . ASN A 1 281 ? 7.073 -16.642 -18.853 1.00 91.69 281 ASN A N 1
ATOM 2312 C CA . ASN A 1 281 ? 7.588 -17.758 -19.644 1.00 91.69 281 ASN A CA 1
ATOM 2313 C C . ASN A 1 281 ? 9.121 -17.835 -19.581 1.00 91.69 281 ASN A C 1
ATOM 2315 O O . ASN A 1 281 ? 9.682 -18.903 -19.342 1.00 91.69 281 ASN A O 1
ATOM 2319 N N . HIS A 1 282 ? 9.812 -16.693 -19.697 1.00 90.75 282 HIS A N 1
ATOM 2320 C CA . HIS A 1 282 ? 11.272 -16.630 -19.545 1.00 90.75 282 HIS A CA 1
ATOM 2321 C C . HIS A 1 282 ? 11.746 -17.042 -18.140 1.00 90.75 282 HIS A C 1
ATOM 2323 O O . HIS A 1 282 ? 12.858 -17.534 -17.962 1.00 90.75 282 HIS A O 1
ATOM 2329 N N . LEU A 1 283 ? 10.902 -16.865 -17.122 1.00 91.88 283 LEU A N 1
ATOM 2330 C CA . LEU A 1 283 ? 11.161 -17.291 -15.748 1.00 91.88 283 LEU A CA 1
ATOM 2331 C C . LEU A 1 283 ? 10.757 -18.751 -15.478 1.00 91.88 283 LEU A C 1
ATOM 2333 O O . LEU A 1 283 ? 10.801 -19.147 -14.307 1.00 91.88 283 LEU A O 1
ATOM 2337 N N . GLU A 1 284 ? 10.408 -19.515 -16.520 1.00 93.62 284 GLU A N 1
ATOM 2338 C CA . GLU A 1 284 ? 9.906 -20.899 -16.487 1.00 93.62 284 GLU A CA 1
ATOM 2339 C C . GLU A 1 284 ? 8.516 -21.041 -15.834 1.00 93.62 284 GLU A C 1
ATOM 2341 O O . GLU A 1 284 ? 8.156 -22.091 -15.302 1.00 93.62 284 GLU A O 1
ATOM 2346 N N . ILE A 1 285 ? 7.711 -19.977 -15.876 1.00 93.38 285 ILE A N 1
ATOM 2347 C CA . ILE A 1 285 ? 6.324 -19.937 -15.399 1.00 93.38 285 ILE A CA 1
ATOM 2348 C C . ILE A 1 285 ? 5.418 -19.890 -16.635 1.00 93.38 285 ILE A C 1
ATOM 2350 O O . ILE A 1 285 ? 4.978 -18.822 -17.045 1.00 93.38 285 ILE A O 1
ATOM 2354 N N . ASN A 1 286 ? 5.182 -21.056 -17.241 1.00 92.19 286 ASN A N 1
ATOM 2355 C CA . ASN A 1 286 ? 4.468 -21.181 -18.524 1.00 92.19 286 ASN A CA 1
ATOM 2356 C C . ASN A 1 286 ? 2.953 -21.408 -18.383 1.00 92.19 286 ASN A C 1
ATOM 2358 O O . ASN A 1 286 ? 2.235 -21.455 -19.379 1.00 92.19 286 ASN A O 1
ATOM 2362 N N . ASP A 1 287 ? 2.465 -21.616 -17.159 1.00 93.25 287 ASP A N 1
ATOM 2363 C CA . ASP A 1 287 ? 1.047 -21.852 -16.900 1.00 93.25 287 ASP A CA 1
ATOM 2364 C C . ASP A 1 287 ? 0.284 -20.519 -16.896 1.00 93.25 287 ASP A C 1
ATOM 2366 O O . ASP A 1 287 ? 0.442 -19.699 -15.988 1.00 93.25 287 ASP A O 1
ATOM 2370 N N . GLU A 1 288 ? -0.563 -20.315 -17.908 1.00 91.31 288 GLU A N 1
ATOM 2371 C CA . GLU A 1 288 ? -1.389 -19.113 -18.055 1.00 91.31 288 GLU A CA 1
ATOM 2372 C C . GLU A 1 288 ? -2.288 -18.873 -16.832 1.00 91.31 288 GLU A C 1
ATOM 2374 O O . GLU A 1 288 ? -2.470 -17.726 -16.419 1.00 91.31 288 GLU A O 1
ATOM 2379 N N . PHE A 1 289 ? -2.775 -19.938 -16.183 1.00 92.31 289 PHE A N 1
ATOM 2380 C CA . PHE A 1 289 ? -3.571 -19.818 -14.965 1.00 92.31 289 PHE A CA 1
ATOM 2381 C C . PHE A 1 289 ? -2.748 -19.242 -13.806 1.00 92.31 289 PHE A C 1
ATOM 2383 O O . PHE A 1 289 ? -3.238 -18.374 -13.083 1.00 92.31 289 PHE A O 1
ATOM 2390 N N . LEU A 1 290 ? -1.486 -19.663 -13.644 1.00 93.12 290 LEU A N 1
ATOM 2391 C CA . LEU A 1 290 ? -0.595 -19.107 -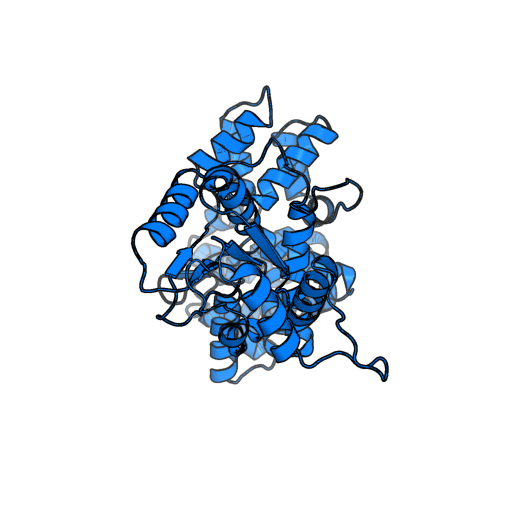12.616 1.00 93.12 290 LEU A CA 1
ATOM 2392 C C . LEU A 1 290 ? -0.247 -17.642 -12.895 1.00 93.12 290 LEU A C 1
ATOM 2394 O O . LEU A 1 290 ? -0.120 -16.852 -11.959 1.00 93.12 290 LEU A O 1
ATOM 2398 N N . ILE A 1 291 ? -0.105 -17.260 -14.165 1.00 93.38 291 ILE A N 1
ATOM 2399 C CA . ILE A 1 291 ? 0.159 -15.868 -14.553 1.00 93.38 291 ILE A CA 1
ATOM 2400 C C . ILE A 1 291 ? -1.057 -14.990 -14.234 1.00 93.38 291 ILE A C 1
ATOM 2402 O O . ILE A 1 291 ? -0.909 -13.925 -13.629 1.00 93.38 291 ILE A O 1
ATOM 2406 N N . ASP A 1 292 ? -2.262 -15.450 -14.568 1.00 93.12 292 ASP A N 1
ATOM 2407 C CA . ASP A 1 292 ? -3.501 -14.738 -14.248 1.00 93.12 292 ASP A CA 1
ATOM 2408 C C . ASP A 1 292 ? -3.754 -14.671 -12.737 1.00 93.12 292 ASP A C 1
ATOM 2410 O O . ASP A 1 292 ? -4.140 -13.614 -12.222 1.00 93.12 292 ASP A O 1
ATOM 2414 N N . GLU A 1 293 ? -3.445 -15.743 -11.999 1.00 93.38 293 GLU A N 1
ATOM 2415 C CA . GLU A 1 293 ? -3.439 -15.735 -10.534 1.00 93.38 293 GLU A CA 1
ATOM 2416 C C . GLU A 1 293 ? -2.446 -14.689 -10.000 1.00 93.38 293 GLU A C 1
ATOM 2418 O O . GLU A 1 293 ? -2.793 -13.909 -9.109 1.00 93.38 293 GLU A O 1
ATOM 2423 N N . ALA A 1 294 ? -1.229 -14.618 -10.556 1.00 93.75 294 ALA A N 1
ATOM 2424 C CA . ALA A 1 294 ? -0.216 -13.649 -10.144 1.00 93.75 294 ALA A CA 1
ATOM 2425 C C . ALA A 1 294 ? -0.698 -12.208 -10.343 1.00 93.75 294 ALA A C 1
ATOM 2427 O O . ALA A 1 294 ? -0.619 -11.401 -9.413 1.00 93.75 294 ALA A O 1
ATOM 2428 N N . ILE A 1 295 ? -1.237 -11.890 -11.522 1.00 93.75 295 ILE A N 1
ATOM 2429 C CA . ILE A 1 295 ? -1.784 -10.564 -11.835 1.00 93.75 295 ILE A CA 1
ATOM 2430 C C . ILE A 1 295 ? -2.924 -10.223 -10.866 1.00 93.75 295 ILE A C 1
ATOM 2432 O O . ILE A 1 295 ? -2.907 -9.159 -10.241 1.00 93.75 295 ILE A O 1
ATOM 2436 N N . GLY A 1 296 ? -3.883 -11.137 -10.685 1.00 93.44 296 GLY A N 1
ATOM 2437 C CA . GLY A 1 296 ? -5.029 -10.936 -9.798 1.00 93.44 296 GLY A CA 1
ATOM 2438 C C . GLY A 1 296 ? -4.630 -10.721 -8.335 1.00 93.44 296 GLY A C 1
ATOM 2439 O O . GLY A 1 296 ? -5.172 -9.838 -7.660 1.00 93.44 296 GLY A O 1
ATOM 2440 N N . LEU A 1 297 ? -3.644 -11.472 -7.840 1.00 93.44 297 LEU A N 1
ATOM 2441 C CA . LEU A 1 297 ? -3.118 -11.315 -6.484 1.00 93.44 297 LEU A CA 1
ATOM 2442 C C . LEU A 1 297 ? -2.342 -10.006 -6.320 1.00 93.44 297 LEU A C 1
ATOM 2444 O O . LEU A 1 297 ? -2.573 -9.290 -5.348 1.00 93.44 297 LEU A O 1
ATOM 2448 N N . LEU A 1 298 ? -1.472 -9.644 -7.265 1.00 93.88 298 LEU A N 1
ATOM 2449 C CA . LEU A 1 298 ? -0.737 -8.374 -7.230 1.00 93.88 298 LEU A CA 1
ATOM 2450 C C . LEU A 1 298 ? -1.678 -7.163 -7.225 1.00 93.88 298 LEU A C 1
ATOM 2452 O O . LEU A 1 298 ? -1.459 -6.211 -6.468 1.00 93.88 298 LEU A O 1
ATOM 2456 N N . MET A 1 299 ? -2.757 -7.222 -8.009 1.00 92.94 299 MET A N 1
ATOM 2457 C CA . MET A 1 299 ? -3.825 -6.223 -7.967 1.00 92.94 299 MET A CA 1
ATOM 2458 C C . MET A 1 299 ? -4.536 -6.219 -6.617 1.00 92.94 299 MET A C 1
ATOM 2460 O O . MET A 1 299 ? -4.765 -5.156 -6.037 1.00 92.94 299 MET A O 1
ATOM 2464 N N . SER A 1 300 ? -4.847 -7.402 -6.084 1.00 91.88 300 SER A N 1
ATOM 2465 C CA . SER A 1 300 ? -5.498 -7.534 -4.783 1.00 91.88 300 SER A CA 1
ATOM 2466 C C . SER A 1 300 ? -4.639 -6.954 -3.658 1.00 91.88 300 SER A C 1
ATOM 2468 O O . SER A 1 300 ? -5.190 -6.297 -2.789 1.00 91.88 300 SER A O 1
ATOM 2470 N N . TYR A 1 301 ? -3.310 -7.080 -3.700 1.00 90.19 301 TYR A N 1
ATOM 2471 C CA . TYR A 1 301 ? -2.389 -6.463 -2.733 1.00 90.19 301 TYR A CA 1
ATOM 2472 C C . TYR A 1 301 ? -2.127 -4.964 -2.958 1.00 90.19 301 TYR A C 1
ATOM 2474 O O . TYR A 1 301 ? -1.328 -4.374 -2.235 1.00 90.19 301 TYR A O 1
ATOM 2482 N N . SER A 1 302 ? -2.767 -4.320 -3.940 1.00 89.69 302 SER A N 1
ATOM 2483 C CA . SER A 1 302 ? -2.459 -2.941 -4.349 1.00 89.69 302 SER A CA 1
ATOM 2484 C C . SER A 1 302 ? -1.012 -2.719 -4.817 1.00 89.69 302 SER A C 1
ATOM 2486 O O . SER A 1 302 ? -0.526 -1.590 -4.768 1.00 89.69 302 SER A O 1
ATOM 2488 N N . LEU A 1 303 ? -0.323 -3.773 -5.263 1.00 91.56 303 LEU A N 1
ATOM 2489 C CA . LEU A 1 303 ? 1.026 -3.684 -5.835 1.00 91.56 303 LEU A CA 1
ATOM 2490 C C . LEU A 1 303 ? 0.987 -3.411 -7.344 1.00 91.56 303 LEU A C 1
ATOM 2492 O O . LEU A 1 303 ? 1.953 -2.887 -7.890 1.00 91.56 303 LEU A O 1
ATOM 2496 N N . LEU A 1 304 ? -0.135 -3.737 -7.991 1.00 92.50 304 LEU A N 1
ATOM 2497 C CA . LEU A 1 304 ? -0.395 -3.514 -9.409 1.00 92.50 304 LEU A CA 1
ATOM 2498 C C . LEU A 1 304 ? -1.741 -2.793 -9.591 1.00 92.50 304 LEU A C 1
ATOM 2500 O O . LEU A 1 304 ? -2.729 -3.112 -8.927 1.00 92.50 304 LEU A O 1
ATOM 2504 N N . ASN A 1 305 ? -1.791 -1.823 -10.495 1.00 89.31 305 ASN A N 1
ATOM 2505 C CA . ASN A 1 305 ? -3.005 -1.113 -10.896 1.00 89.31 305 ASN A CA 1
ATOM 2506 C C . ASN A 1 305 ? -3.381 -1.460 -12.338 1.00 89.31 305 ASN A C 1
ATOM 2508 O O . ASN A 1 305 ? -2.511 -1.869 -13.094 1.00 89.31 305 ASN A O 1
ATOM 2512 N N . CYS A 1 306 ? -4.648 -1.273 -12.714 1.00 87.50 306 CYS A N 1
ATOM 2513 C CA . CYS A 1 306 ? -5.164 -1.471 -14.072 1.00 87.50 306 CYS A CA 1
ATOM 2514 C C . CYS A 1 306 ? -6.002 -0.242 -14.462 1.00 87.50 306 CYS A C 1
ATOM 2516 O O . CYS A 1 306 ? -6.806 0.200 -13.640 1.00 87.50 306 CYS A O 1
ATOM 2518 N N . PHE A 1 307 ? -5.815 0.306 -15.668 1.00 77.25 307 PHE A N 1
ATOM 2519 C CA . PHE A 1 307 ? -6.482 1.556 -16.097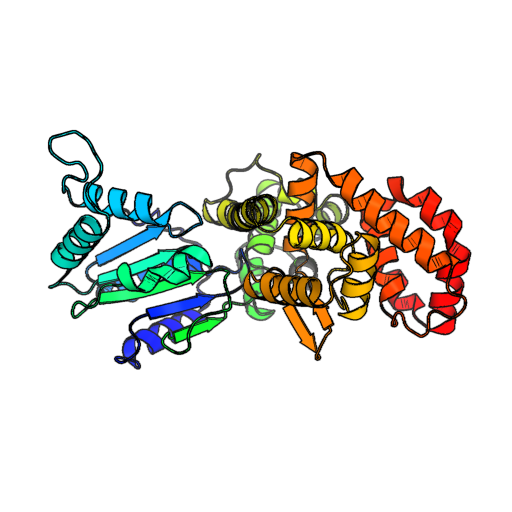 1.00 77.25 307 PHE A CA 1
ATOM 2520 C C . PHE A 1 307 ? -7.163 1.458 -17.468 1.00 77.25 307 PHE A C 1
ATOM 2522 O O . PHE A 1 307 ? -8.157 2.134 -17.701 1.00 77.25 307 PHE A O 1
ATOM 2529 N N . GLU A 1 308 ? -6.666 0.599 -18.359 1.00 67.00 308 GLU A N 1
ATOM 2530 C CA . GLU A 1 308 ? -7.201 0.388 -19.709 1.00 67.00 308 GLU A CA 1
ATOM 2531 C C . GLU A 1 308 ? -7.059 -1.099 -20.028 1.00 67.00 308 GLU A C 1
ATOM 2533 O O . GLU A 1 308 ? -5.936 -1.532 -20.276 1.00 67.00 308 GLU A O 1
ATOM 2538 N N . ASP A 1 309 ? -8.149 -1.873 -19.926 1.00 68.62 309 ASP A N 1
ATOM 2539 C CA . ASP A 1 309 ? -8.217 -3.340 -20.087 1.00 68.62 309 ASP A CA 1
ATOM 2540 C C . ASP A 1 309 ? -6.902 -3.993 -20.561 1.00 68.62 309 ASP A C 1
ATOM 2542 O O . ASP A 1 309 ? -6.581 -3.998 -21.750 1.00 68.62 309 ASP A O 1
ATOM 2546 N N . LYS A 1 310 ? -6.152 -4.574 -19.607 1.00 77.19 310 LYS A N 1
ATOM 2547 C CA . LYS A 1 310 ? -4.849 -5.263 -19.780 1.00 77.19 310 LYS A CA 1
ATOM 2548 C C . LYS A 1 310 ? -3.588 -4.384 -19.824 1.00 77.19 310 LYS A C 1
ATOM 2550 O O . LYS A 1 310 ? -2.506 -4.915 -20.100 1.00 77.19 310 LYS A O 1
ATOM 2555 N N . LYS A 1 311 ? -3.679 -3.090 -19.509 1.00 85.81 311 LYS A N 1
ATOM 2556 C CA . LYS A 1 311 ? -2.521 -2.255 -19.152 1.00 85.81 311 LYS A CA 1
ATOM 2557 C C . LYS A 1 311 ? -2.435 -2.044 -17.652 1.00 85.81 311 LYS A C 1
ATOM 2559 O O . LYS A 1 311 ? -3.396 -1.604 -17.015 1.00 85.81 311 LYS A O 1
ATOM 2564 N N . TYR A 1 312 ? -1.245 -2.295 -17.129 1.00 92.00 312 TYR A N 1
ATOM 2565 C CA . TYR A 1 312 ? -0.952 -2.225 -15.716 1.00 92.00 312 TYR A CA 1
ATOM 2566 C C . TYR A 1 312 ? 0.105 -1.173 -15.387 1.00 92.00 312 TYR A C 1
ATOM 2568 O O . TYR A 1 312 ? 0.916 -0.788 -16.230 1.00 92.00 312 TYR A O 1
ATOM 2576 N N . SER A 1 313 ? 0.118 -0.736 -14.130 1.00 92.38 313 SER A N 1
ATOM 2577 C CA . SER A 1 313 ? 1.232 0.033 -13.575 1.00 92.38 313 SER A CA 1
ATOM 2578 C C . SER A 1 313 ? 1.575 -0.418 -12.165 1.00 92.38 313 SER A C 1
ATOM 2580 O O . SER A 1 313 ? 0.718 -0.893 -11.414 1.00 92.38 313 SER A O 1
ATOM 2582 N N . ILE A 1 314 ? 2.840 -0.250 -11.802 1.00 92.81 314 ILE A N 1
ATOM 2583 C CA . ILE A 1 314 ? 3.328 -0.362 -10.432 1.00 92.81 314 ILE A CA 1
ATOM 2584 C C . ILE A 1 314 ? 3.728 1.044 -10.023 1.00 92.81 314 ILE A C 1
ATOM 2586 O O . ILE A 1 314 ? 4.469 1.706 -10.734 1.00 92.81 314 ILE A O 1
ATOM 2590 N N . HIS A 1 315 ? 3.272 1.519 -8.871 1.00 90.12 315 HIS A N 1
ATOM 2591 C CA . HIS A 1 315 ? 3.702 2.832 -8.408 1.00 90.12 315 HIS A CA 1
ATOM 2592 C C . HIS A 1 315 ? 5.224 2.865 -8.179 1.00 90.12 315 HIS A C 1
ATOM 2594 O O . HIS A 1 315 ? 5.788 1.927 -7.612 1.00 90.12 315 HIS A O 1
ATOM 2600 N N . GLU A 1 316 ? 5.893 3.958 -8.547 1.00 86.12 316 GLU A N 1
ATOM 2601 C CA . GLU A 1 316 ? 7.358 4.061 -8.498 1.00 86.12 316 GLU A CA 1
ATOM 2602 C C . GLU A 1 316 ? 7.932 3.796 -7.097 1.00 86.12 316 GLU A C 1
ATOM 2604 O O . GLU A 1 316 ? 8.876 3.023 -6.937 1.00 86.12 316 GLU A O 1
ATOM 2609 N N . LEU A 1 317 ? 7.303 4.343 -6.050 1.00 84.75 317 LEU A N 1
ATOM 2610 C CA . LEU A 1 317 ? 7.658 4.029 -4.660 1.00 84.75 317 LEU A CA 1
ATOM 2611 C C . LEU A 1 317 ? 7.596 2.520 -4.354 1.00 84.75 317 LEU A C 1
ATOM 2613 O O . LEU A 1 317 ? 8.447 2.002 -3.627 1.00 84.75 317 LEU A O 1
ATOM 2617 N N . THR A 1 318 ? 6.603 1.809 -4.891 1.00 88.88 318 THR A N 1
ATOM 2618 C CA . THR A 1 318 ? 6.459 0.359 -4.710 1.00 88.88 318 THR A CA 1
ATOM 2619 C C . THR A 1 318 ? 7.622 -0.371 -5.374 1.00 88.88 318 THR A C 1
ATOM 2621 O O . THR A 1 318 ? 8.274 -1.179 -4.714 1.00 88.88 318 THR A O 1
ATOM 2624 N N . GLN A 1 319 ? 7.962 -0.036 -6.626 1.00 90.69 319 GLN A N 1
ATOM 2625 C CA . GLN A 1 319 ? 9.141 -0.602 -7.294 1.00 90.69 319 GLN A CA 1
ATOM 2626 C C . GLN A 1 319 ? 10.435 -0.294 -6.533 1.00 90.69 319 GLN A C 1
ATOM 2628 O O . GLN A 1 319 ? 11.243 -1.191 -6.303 1.00 90.69 319 GLN A O 1
ATOM 2633 N N . LEU A 1 320 ? 10.621 0.950 -6.087 1.00 87.38 320 LEU A N 1
ATOM 2634 C CA . LEU A 1 320 ? 11.779 1.350 -5.290 1.00 87.38 320 LEU A CA 1
ATOM 2635 C C . LEU A 1 320 ? 11.886 0.552 -3.991 1.00 87.38 320 LEU A C 1
ATOM 2637 O O . LEU A 1 320 ? 12.977 0.107 -3.639 1.00 87.38 320 LEU A O 1
ATOM 2641 N N . THR A 1 321 ? 10.763 0.317 -3.310 1.00 87.75 321 THR A N 1
ATOM 2642 C CA . THR A 1 321 ? 10.718 -0.497 -2.088 1.00 87.75 321 THR A CA 1
ATOM 2643 C C . THR A 1 321 ? 11.119 -1.944 -2.371 1.00 87.75 321 THR A C 1
ATOM 2645 O O . THR A 1 321 ? 11.922 -2.506 -1.627 1.00 87.75 321 THR A O 1
ATOM 2648 N N . ILE A 1 322 ? 10.639 -2.525 -3.476 1.00 91.50 322 ILE A N 1
ATOM 2649 C CA . ILE A 1 322 ? 11.028 -3.872 -3.921 1.00 91.50 322 ILE A CA 1
ATOM 2650 C C . ILE A 1 322 ? 12.534 -3.929 -4.216 1.00 91.50 322 ILE A C 1
ATOM 2652 O O . ILE A 1 322 ? 13.222 -4.828 -3.736 1.00 91.50 322 ILE A O 1
ATOM 2656 N N . ARG A 1 323 ? 13.091 -2.938 -4.925 1.00 90.25 323 ARG A N 1
ATOM 2657 C CA . ARG A 1 323 ? 14.537 -2.865 -5.197 1.00 90.25 323 ARG A CA 1
ATOM 2658 C C . ARG A 1 323 ? 15.363 -2.714 -3.912 1.00 90.25 323 ARG A C 1
ATOM 2660 O O . ARG A 1 323 ? 16.413 -3.345 -3.784 1.00 90.25 323 ARG A O 1
ATOM 2667 N N . CYS A 1 324 ? 14.888 -1.942 -2.931 1.00 88.12 324 CYS A N 1
ATOM 2668 C CA . CYS A 1 324 ? 15.517 -1.859 -1.608 1.00 88.12 324 CYS A CA 1
ATOM 2669 C C . CYS A 1 324 ? 15.468 -3.203 -0.864 1.00 88.12 324 CYS A C 1
ATOM 2671 O O . CYS A 1 324 ? 16.469 -3.609 -0.273 1.00 88.12 324 CYS A O 1
ATOM 2673 N N . PHE A 1 325 ? 14.344 -3.923 -0.929 1.00 88.69 325 PHE A N 1
ATOM 2674 C CA . PHE A 1 325 ? 14.209 -5.265 -0.359 1.00 88.69 325 PHE A CA 1
ATOM 2675 C C . PHE A 1 325 ? 15.213 -6.246 -0.986 1.00 88.69 325 PHE A C 1
ATOM 2677 O O . PHE A 1 325 ? 15.943 -6.927 -0.265 1.00 88.69 325 PHE A O 1
ATOM 2684 N N . GLN A 1 326 ? 15.348 -6.239 -2.317 1.00 91.31 326 GLN A N 1
ATOM 2685 C CA . GLN A 1 326 ? 16.355 -7.038 -3.023 1.00 91.31 326 GLN A CA 1
ATOM 2686 C C . GLN A 1 326 ? 17.784 -6.705 -2.583 1.00 91.31 326 GLN A C 1
ATOM 2688 O O . GLN A 1 326 ? 18.593 -7.610 -2.386 1.00 91.31 326 GLN A O 1
ATOM 2693 N N . LYS A 1 327 ? 18.100 -5.414 -2.405 1.00 88.06 327 LYS A N 1
ATOM 2694 C CA . LYS A 1 327 ? 19.435 -4.968 -1.981 1.00 88.06 327 LYS A CA 1
ATOM 2695 C C . LYS A 1 327 ? 19.781 -5.492 -0.589 1.00 88.06 327 LYS A C 1
ATOM 2697 O O . LYS A 1 327 ? 20.888 -5.979 -0.385 1.00 88.06 327 LYS A O 1
ATOM 2702 N N . ARG A 1 328 ? 18.833 -5.434 0.352 1.00 86.69 328 ARG A N 1
ATOM 2703 C CA . ARG A 1 328 ? 19.006 -5.956 1.720 1.00 86.69 328 ARG A CA 1
ATOM 2704 C C . ARG A 1 328 ? 19.193 -7.474 1.742 1.00 86.69 328 ARG A C 1
ATOM 2706 O O . ARG A 1 328 ? 19.997 -7.969 2.522 1.00 86.69 328 ARG A O 1
ATOM 2713 N N . ASN A 1 329 ? 18.518 -8.188 0.843 1.00 88.00 329 ASN A N 1
ATOM 2714 C CA . ASN A 1 329 ? 18.619 -9.644 0.713 1.00 88.00 329 ASN A CA 1
ATOM 2715 C C . ASN A 1 329 ? 19.705 -10.100 -0.279 1.00 88.00 329 ASN A C 1
ATOM 2717 O O . ASN A 1 329 ? 19.763 -11.278 -0.616 1.00 88.00 329 ASN A O 1
ATOM 2721 N N . SER A 1 330 ? 20.554 -9.190 -0.773 1.00 91.31 330 SER A N 1
ATOM 2722 C CA . SER A 1 330 ? 21.611 -9.479 -1.759 1.00 91.31 330 SER A CA 1
ATOM 2723 C C . SER A 1 330 ? 21.128 -10.191 -3.037 1.00 91.31 330 SER A C 1
ATOM 2725 O O . SER A 1 330 ? 21.895 -10.893 -3.689 1.00 91.31 330 SER A O 1
ATOM 2727 N N . SER A 1 331 ? 19.867 -9.989 -3.430 1.00 92.81 331 SER A N 1
ATOM 2728 C CA . SER A 1 331 ? 19.231 -10.647 -4.583 1.00 92.81 331 SER A CA 1
ATOM 2729 C C . SER A 1 331 ? 19.027 -9.726 -5.789 1.00 92.81 331 SER A C 1
ATOM 2731 O O . SER A 1 331 ? 18.531 -10.167 -6.824 1.00 92.81 331 SER A O 1
ATOM 2733 N N . THR A 1 332 ? 19.448 -8.456 -5.704 1.00 91.56 332 THR A N 1
ATOM 2734 C CA . THR A 1 332 ? 19.317 -7.484 -6.806 1.00 91.56 332 THR A CA 1
ATOM 2735 C C . THR A 1 332 ? 19.945 -7.994 -8.095 1.00 91.56 332 THR A C 1
ATOM 2737 O O . THR A 1 332 ? 19.330 -7.899 -9.153 1.00 91.56 332 THR A O 1
ATOM 2740 N N . ASN A 1 333 ? 21.155 -8.558 -8.016 1.00 92.50 333 ASN A N 1
ATOM 2741 C CA . ASN A 1 333 ? 21.837 -9.062 -9.204 1.00 92.50 333 ASN A CA 1
ATOM 2742 C C . ASN A 1 333 ? 21.083 -10.229 -9.834 1.00 92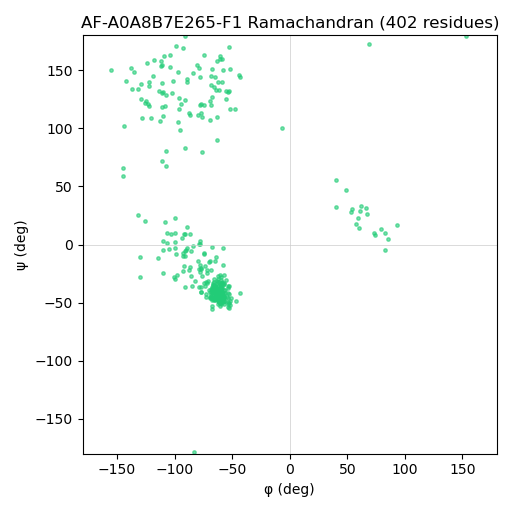.50 333 ASN A C 1
ATOM 2744 O O . ASN A 1 333 ? 20.899 -10.209 -11.040 1.00 92.50 333 ASN A O 1
ATOM 2748 N N . THR A 1 334 ? 20.558 -11.153 -9.029 1.00 94.38 334 THR A N 1
ATOM 2749 C CA . THR A 1 334 ? 19.775 -12.298 -9.503 1.00 94.38 334 THR A CA 1
ATOM 2750 C C . THR A 1 334 ? 18.611 -11.863 -10.392 1.00 94.38 334 THR A C 1
ATOM 2752 O O . THR A 1 334 ? 18.488 -12.324 -11.521 1.00 94.38 334 THR A O 1
ATOM 2755 N N . TYR A 1 335 ? 17.761 -10.951 -9.911 1.00 94.81 335 TYR A N 1
ATOM 2756 C CA . TYR A 1 335 ? 16.577 -10.530 -10.667 1.00 94.81 335 TYR A CA 1
ATOM 2757 C C . TYR A 1 335 ? 16.911 -9.619 -11.839 1.00 94.81 335 TYR A C 1
ATOM 2759 O O . TYR A 1 335 ? 16.238 -9.690 -12.867 1.00 94.81 335 TYR A O 1
ATOM 2767 N N . LEU A 1 336 ? 17.948 -8.791 -11.692 1.00 92.88 336 LEU A N 1
ATOM 2768 C CA . LEU A 1 336 ? 18.418 -7.925 -12.762 1.00 92.88 336 LEU A CA 1
ATOM 2769 C C . LEU A 1 336 ? 19.030 -8.733 -13.914 1.00 92.88 336 LEU A C 1
ATOM 2771 O O . LEU A 1 336 ? 18.750 -8.436 -15.067 1.00 92.88 336 LEU A O 1
ATOM 2775 N N . ASP A 1 337 ? 19.799 -9.781 -13.614 1.00 94.00 337 ASP A N 1
ATOM 2776 C CA . ASP A 1 337 ? 20.399 -10.654 -14.629 1.00 94.00 337 ASP A CA 1
ATOM 2777 C C . ASP A 1 337 ? 19.318 -11.459 -15.373 1.00 94.00 337 ASP A C 1
ATOM 2779 O O . ASP A 1 337 ? 19.398 -11.612 -16.590 1.00 94.00 337 ASP A O 1
ATOM 2783 N N . LEU A 1 338 ? 18.270 -11.915 -14.670 1.00 94.62 338 LEU A N 1
ATOM 2784 C CA . LEU A 1 338 ? 17.118 -12.591 -15.284 1.00 94.62 338 LEU A CA 1
ATOM 2785 C C . LEU A 1 338 ? 16.404 -11.693 -16.301 1.00 94.62 338 LEU A C 1
ATOM 2787 O O . LEU A 1 338 ? 16.187 -12.100 -17.440 1.00 94.62 338 LEU A O 1
ATOM 2791 N N . ILE A 1 339 ? 16.058 -10.463 -15.912 1.00 93.25 339 ILE A N 1
ATOM 2792 C CA . ILE A 1 339 ? 15.346 -9.549 -16.813 1.00 93.25 339 ILE A CA 1
ATOM 2793 C C . ILE A 1 339 ? 16.258 -9.020 -17.934 1.00 93.25 339 ILE A C 1
ATOM 2795 O O . ILE A 1 339 ? 15.813 -8.833 -19.063 1.00 93.25 339 ILE A O 1
ATOM 2799 N N . GLU A 1 340 ? 17.551 -8.829 -17.663 1.00 93.00 340 GLU A N 1
ATOM 2800 C CA . GLU A 1 340 ? 18.533 -8.449 -18.678 1.00 93.00 340 GLU A CA 1
ATOM 2801 C C . GLU A 1 340 ? 18.682 -9.543 -19.746 1.00 93.00 340 GLU A C 1
ATOM 2803 O O . GLU A 1 340 ? 18.745 -9.235 -20.937 1.00 93.00 340 GLU A O 1
ATOM 2808 N N . ASN A 1 341 ? 18.710 -10.816 -19.340 1.00 91.94 341 ASN A N 1
ATOM 2809 C CA . ASN A 1 341 ? 18.769 -11.946 -20.265 1.00 91.94 341 ASN A CA 1
ATOM 2810 C C . ASN A 1 341 ? 17.503 -12.063 -21.114 1.00 91.94 341 ASN A C 1
ATOM 2812 O O . ASN A 1 341 ? 17.624 -12.268 -22.319 1.00 91.94 341 ASN A O 1
ATOM 2816 N N . TYR A 1 342 ? 16.324 -11.844 -20.528 1.00 91.44 342 TYR A N 1
ATOM 2817 C CA . TYR A 1 342 ? 15.074 -11.745 -21.279 1.00 91.44 342 TYR A CA 1
ATOM 2818 C C . TYR A 1 342 ? 15.184 -10.711 -22.409 1.00 91.44 342 TYR A C 1
ATOM 2820 O O . TYR A 1 342 ? 15.031 -11.053 -23.578 1.00 91.44 342 TYR A O 1
ATOM 2828 N N . PHE A 1 343 ? 15.570 -9.468 -22.097 1.00 90.31 343 PHE A N 1
ATOM 2829 C CA . PHE A 1 343 ? 15.710 -8.435 -23.127 1.00 90.31 343 PHE A CA 1
ATOM 2830 C C . PHE A 1 343 ? 16.772 -8.767 -24.180 1.00 90.31 343 PHE A C 1
ATOM 2832 O O . PHE A 1 343 ? 16.571 -8.450 -25.350 1.00 90.31 343 PHE A O 1
ATOM 2839 N N . LYS A 1 344 ? 17.887 -9.408 -23.800 1.00 88.56 344 LYS A N 1
ATOM 2840 C CA . LYS A 1 344 ? 18.910 -9.856 -24.761 1.00 88.56 344 LYS A CA 1
ATOM 2841 C C . LYS A 1 344 ? 18.367 -10.870 -25.759 1.00 88.56 344 LYS A C 1
ATOM 2843 O O . LYS A 1 344 ? 18.737 -10.795 -26.924 1.00 88.56 344 LYS A O 1
ATOM 2848 N N . VAL A 1 345 ? 17.571 -11.833 -25.302 1.00 86.25 345 VAL A N 1
ATOM 2849 C CA . VAL A 1 345 ? 16.994 -12.867 -26.169 1.00 86.25 345 VAL A CA 1
ATOM 2850 C C . VAL A 1 345 ? 15.982 -12.221 -27.108 1.00 86.25 345 VAL A C 1
ATOM 2852 O O . VAL A 1 345 ? 16.170 -12.231 -28.322 1.00 86.25 345 VAL A O 1
ATOM 2855 N N . GLU A 1 346 ? 14.996 -11.528 -26.545 1.00 84.88 346 GLU A N 1
ATOM 2856 C CA . GLU A 1 346 ? 13.893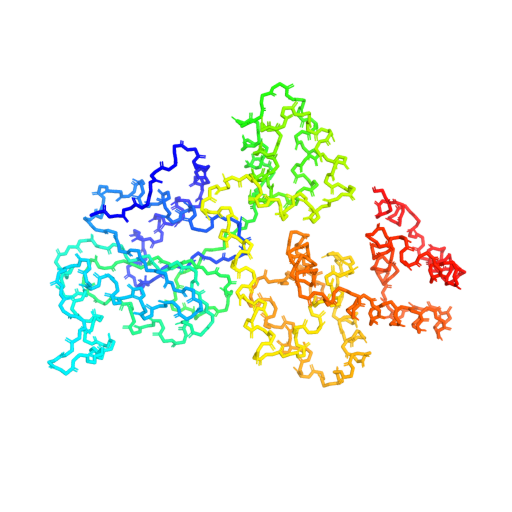 -10.951 -27.314 1.00 84.88 346 GLU A CA 1
ATOM 2857 C C . GLU A 1 346 ? 14.367 -9.933 -28.364 1.00 84.88 346 GLU A C 1
ATOM 2859 O O . GLU A 1 346 ? 13.928 -9.975 -29.510 1.00 84.88 346 GLU A O 1
ATOM 2864 N N . MET A 1 347 ? 15.313 -9.048 -28.017 1.00 82.00 347 MET A N 1
ATOM 2865 C CA . MET A 1 347 ? 15.851 -8.024 -28.933 1.00 82.00 347 MET A CA 1
ATOM 2866 C C . MET A 1 347 ? 16.729 -8.589 -30.063 1.00 82.00 347 MET A C 1
ATOM 2868 O O . MET A 1 347 ? 17.035 -7.861 -31.010 1.00 82.00 347 MET A O 1
ATOM 2872 N N . ASN A 1 348 ? 17.176 -9.845 -29.959 1.00 76.44 348 ASN A N 1
ATOM 2873 C CA . ASN A 1 348 ? 17.984 -10.509 -30.986 1.00 76.44 348 ASN A CA 1
ATOM 2874 C C . ASN A 1 348 ? 17.157 -11.452 -31.875 1.00 76.44 348 ASN A C 1
ATOM 2876 O O . ASN A 1 348 ? 17.532 -11.672 -33.026 1.00 76.44 348 ASN A O 1
ATOM 2880 N N . GLU A 1 349 ? 16.059 -12.015 -31.365 1.00 70.62 349 GLU A N 1
ATOM 2881 C CA . GLU A 1 349 ? 15.272 -13.027 -32.081 1.00 70.62 349 GLU A CA 1
ATOM 2882 C C . GLU A 1 349 ? 14.222 -12.438 -33.037 1.00 70.62 349 GLU A C 1
ATOM 2884 O O . GLU A 1 349 ? 13.899 -13.058 -34.053 1.00 70.62 349 GLU A O 1
ATOM 2889 N N . VAL A 1 350 ? 13.710 -11.231 -32.778 1.00 61.34 350 VAL A N 1
ATOM 2890 C CA . VAL A 1 350 ? 12.530 -10.716 -33.490 1.00 61.34 350 VAL A CA 1
ATOM 2891 C C . VAL A 1 350 ? 12.895 -9.551 -34.415 1.00 61.34 350 VAL A C 1
ATOM 2893 O O . VAL A 1 350 ? 13.353 -8.503 -33.982 1.00 61.34 350 VAL A O 1
ATOM 2896 N N . LYS A 1 351 ? 12.672 -9.716 -35.727 1.00 55.50 351 LYS A N 1
ATOM 2897 C CA . LYS A 1 351 ? 13.068 -8.718 -36.743 1.00 55.50 351 LYS A CA 1
ATOM 2898 C C . LYS A 1 351 ? 12.139 -7.504 -36.856 1.00 55.50 351 LYS A C 1
ATOM 2900 O O . LYS A 1 351 ? 12.600 -6.473 -37.331 1.00 55.50 351 LYS A O 1
ATOM 2905 N N . ASP A 1 352 ? 10.872 -7.621 -36.446 1.00 53.66 352 ASP A N 1
ATOM 2906 C CA . ASP A 1 352 ? 9.859 -6.564 -36.660 1.00 53.66 352 ASP A CA 1
ATOM 2907 C C . ASP A 1 352 ? 9.069 -6.180 -35.392 1.00 53.66 352 ASP A C 1
ATOM 2909 O O . ASP A 1 352 ? 8.364 -5.176 -35.369 1.00 53.66 352 ASP A O 1
ATOM 2913 N N . HIS A 1 353 ? 9.200 -6.962 -34.307 1.00 56.66 353 HIS A N 1
ATOM 2914 C CA . HIS A 1 353 ? 8.594 -6.735 -32.981 1.00 56.66 353 HIS A CA 1
ATOM 2915 C C . HIS A 1 353 ? 7.139 -6.210 -33.000 1.00 56.66 353 HIS A C 1
ATOM 2917 O O . HIS A 1 353 ? 6.720 -5.461 -32.105 1.00 56.66 353 HIS A O 1
ATOM 2923 N N . SER A 1 354 ? 6.354 -6.606 -34.007 1.00 55.97 354 SER A N 1
ATOM 2924 C CA . SER A 1 354 ? 4.955 -6.203 -34.182 1.00 55.97 354 SER A CA 1
ATOM 2925 C C . SER A 1 354 ? 4.112 -6.591 -32.968 1.00 55.97 354 SER A C 1
ATOM 2927 O O . SER A 1 354 ? 3.256 -5.824 -32.529 1.00 55.97 354 SER A O 1
ATOM 2929 N N . ASP A 1 355 ? 4.446 -7.731 -32.362 1.00 55.03 355 ASP A N 1
ATOM 2930 C CA . ASP A 1 355 ? 3.625 -8.405 -31.354 1.00 55.03 355 ASP A CA 1
ATOM 2931 C C . ASP A 1 355 ? 3.942 -7.967 -29.910 1.00 55.03 355 ASP A C 1
ATOM 2933 O O . ASP A 1 355 ? 3.194 -8.264 -28.982 1.00 55.03 355 ASP A O 1
ATOM 2937 N N . TYR A 1 356 ? 5.025 -7.210 -29.699 1.00 57.25 356 TYR A N 1
ATOM 2938 C CA . TYR A 1 356 ? 5.533 -6.837 -28.364 1.00 57.25 356 TYR A CA 1
ATOM 2939 C C . TYR A 1 356 ? 4.930 -5.529 -27.827 1.00 57.25 356 TYR A C 1
ATOM 2941 O O . TYR A 1 356 ? 5.204 -5.104 -26.702 1.00 57.25 356 TYR A O 1
ATOM 2949 N N . GLY A 1 357 ? 4.087 -4.869 -28.627 1.00 61.75 357 GLY A N 1
ATOM 2950 C CA . GLY A 1 357 ? 3.561 -3.542 -28.323 1.00 61.75 357 GLY A CA 1
ATOM 2951 C C . GLY A 1 357 ? 4.633 -2.447 -28.392 1.00 61.75 357 GLY A C 1
ATOM 2952 O O . GLY A 1 357 ? 5.820 -2.692 -28.609 1.00 61.75 357 GLY A O 1
ATOM 2953 N N . ASN A 1 358 ? 4.216 -1.188 -28.277 1.00 66.25 358 ASN A N 1
ATOM 2954 C CA . ASN A 1 358 ? 5.127 -0.041 -28.417 1.00 66.25 358 ASN A CA 1
ATOM 2955 C C . ASN A 1 358 ? 5.996 0.189 -27.167 1.00 66.25 358 ASN A C 1
ATOM 2957 O O . ASN A 1 358 ? 7.063 0.778 -27.268 1.00 66.25 358 ASN A O 1
ATOM 2961 N N . HIS A 1 359 ? 5.587 -0.344 -26.013 1.00 74.38 359 HIS A N 1
ATOM 2962 C CA . HIS A 1 359 ? 6.203 -0.053 -24.713 1.00 74.38 359 HIS A CA 1
ATOM 2963 C C . HIS A 1 359 ? 7.313 -1.036 -24.303 1.00 74.38 359 HIS A C 1
ATOM 2965 O O . HIS A 1 359 ? 8.046 -0.768 -23.356 1.00 74.38 359 HIS A O 1
ATOM 2971 N N . PHE A 1 360 ? 7.498 -2.148 -25.025 1.00 82.69 360 PHE A N 1
ATOM 2972 C CA . PHE A 1 360 ? 8.546 -3.134 -24.723 1.00 82.69 360 PHE A CA 1
ATOM 2973 C C . PHE A 1 360 ? 9.945 -2.502 -24.636 1.00 82.69 360 PHE A C 1
ATOM 2975 O O . PHE A 1 360 ? 10.683 -2.731 -23.677 1.00 82.69 360 PHE A O 1
ATOM 2982 N N . VAL A 1 361 ? 10.282 -1.645 -25.605 1.00 86.12 361 VAL A N 1
ATOM 2983 C CA . VAL A 1 361 ? 11.574 -0.949 -25.642 1.00 86.12 361 VAL A CA 1
ATOM 2984 C C . VAL A 1 361 ? 11.728 0.033 -24.477 1.00 86.12 361 VAL A C 1
ATOM 2986 O O . VAL A 1 361 ? 12.820 0.169 -23.931 1.00 86.12 361 VAL A O 1
ATOM 2989 N N . PHE A 1 362 ? 10.633 0.646 -24.021 1.00 89.06 362 PHE A N 1
ATOM 2990 C CA . PHE A 1 362 ? 10.634 1.565 -22.882 1.00 89.06 362 PHE A CA 1
ATOM 2991 C C . PHE A 1 362 ? 10.961 0.864 -21.567 1.00 89.06 362 PHE A C 1
ATOM 2993 O O . PHE A 1 362 ? 11.740 1.401 -20.781 1.00 89.06 362 PHE A O 1
ATOM 3000 N N . HIS A 1 363 ? 10.488 -0.370 -21.362 1.00 91.25 363 HIS A N 1
ATOM 3001 C CA . HIS A 1 363 ? 10.878 -1.147 -20.186 1.00 91.25 363 HIS A CA 1
ATOM 3002 C C . HIS A 1 363 ? 12.400 -1.379 -20.126 1.00 91.25 363 HIS A C 1
ATOM 3004 O O . HIS A 1 363 ? 12.989 -1.240 -19.052 1.00 91.25 363 HIS A O 1
ATOM 3010 N N . PHE A 1 364 ? 13.051 -1.655 -21.265 1.00 91.19 364 PHE A N 1
ATOM 3011 C CA . PHE A 1 364 ? 14.511 -1.793 -21.328 1.00 91.19 364 PHE A CA 1
ATOM 3012 C C . PHE A 1 364 ? 15.238 -0.460 -21.098 1.00 91.19 364 PHE A C 1
ATOM 3014 O O . PHE A 1 364 ? 16.206 -0.408 -20.339 1.00 91.19 364 PHE A O 1
ATOM 3021 N N . ILE A 1 365 ? 14.776 0.628 -21.722 1.00 90.38 365 ILE A N 1
ATOM 3022 C CA . ILE A 1 365 ? 15.383 1.960 -21.565 1.00 90.38 365 ILE A CA 1
ATOM 3023 C C . ILE A 1 365 ? 15.292 2.426 -20.105 1.00 90.38 365 ILE A C 1
ATOM 3025 O O . ILE A 1 365 ? 16.282 2.906 -19.549 1.00 90.38 365 ILE A O 1
ATOM 3029 N N . TYR A 1 366 ? 14.149 2.212 -19.450 1.00 90.75 366 TYR A N 1
ATOM 3030 C CA . TYR A 1 366 ? 13.969 2.499 -18.027 1.00 90.75 366 TYR A CA 1
ATOM 3031 C C . TYR A 1 366 ? 14.914 1.663 -17.153 1.00 90.75 366 TYR A C 1
ATOM 3033 O O . TYR A 1 366 ? 15.568 2.181 -16.240 1.00 90.75 366 TYR A O 1
ATOM 3041 N N . MET A 1 367 ? 15.041 0.367 -17.453 1.00 91.56 367 MET A N 1
ATOM 3042 C CA . MET A 1 367 ? 15.982 -0.513 -16.764 1.00 91.56 367 MET A CA 1
ATOM 3043 C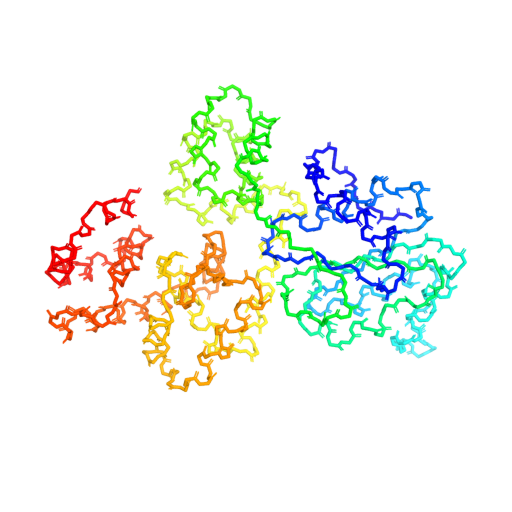 C . MET A 1 367 ? 17.428 -0.015 -16.913 1.00 91.56 367 MET A C 1
ATOM 3045 O O . MET A 1 367 ? 18.176 0.007 -15.929 1.00 91.56 367 MET A O 1
ATOM 3049 N N . PHE A 1 368 ? 17.814 0.424 -18.116 1.00 90.56 368 PHE A N 1
ATOM 3050 C CA . PHE A 1 368 ? 19.133 0.986 -18.398 1.00 90.56 368 PHE A CA 1
ATOM 3051 C C . PHE A 1 368 ? 19.380 2.290 -17.635 1.00 90.56 368 PHE A C 1
ATOM 3053 O O . PHE A 1 368 ? 20.432 2.413 -17.01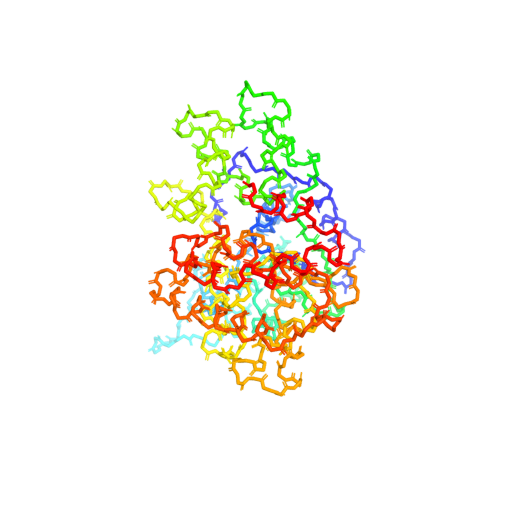0 1.00 90.56 368 PHE A O 1
ATOM 3060 N N . ARG A 1 369 ? 18.419 3.224 -17.599 1.00 87.69 369 ARG A N 1
ATOM 3061 C CA . ARG A 1 369 ? 18.530 4.460 -16.802 1.00 87.69 369 ARG A CA 1
ATOM 3062 C C . ARG A 1 369 ? 18.905 4.164 -15.350 1.00 87.69 369 ARG A C 1
ATOM 3064 O O . ARG A 1 369 ? 19.812 4.786 -14.804 1.00 87.69 369 ARG A O 1
ATOM 3071 N N . ASN A 1 370 ? 18.244 3.184 -14.739 1.00 83.81 370 ASN A N 1
ATOM 3072 C CA . ASN A 1 370 ? 18.449 2.861 -13.327 1.00 83.81 370 ASN A CA 1
ATOM 3073 C C . ASN A 1 370 ? 19.712 2.029 -13.052 1.00 83.81 370 ASN A C 1
ATOM 3075 O O . ASN A 1 370 ? 20.208 2.021 -11.927 1.00 83.81 370 ASN A O 1
ATOM 3079 N N . ASN A 1 371 ? 20.250 1.333 -14.059 1.00 84.69 371 ASN A N 1
ATOM 3080 C CA . ASN A 1 371 ? 21.333 0.357 -13.891 1.00 84.69 371 ASN A CA 1
ATOM 3081 C C . ASN A 1 371 ? 22.484 0.547 -14.896 1.00 84.69 371 ASN A C 1
ATOM 3083 O O . ASN A 1 371 ? 23.221 -0.400 -15.192 1.00 84.69 371 ASN A O 1
ATOM 3087 N N . GLY A 1 372 ? 22.668 1.764 -15.417 1.00 82.31 372 GLY A N 1
ATOM 3088 C CA . GLY A 1 372 ? 23.482 2.030 -16.609 1.00 82.31 372 GLY A CA 1
ATOM 3089 C C . GLY A 1 372 ? 24.912 1.494 -16.544 1.00 82.31 372 GLY A C 1
ATOM 3090 O O . GLY A 1 372 ? 25.403 0.937 -17.522 1.00 82.31 372 GLY A O 1
ATOM 3091 N N . LYS A 1 373 ? 25.565 1.552 -15.374 1.00 83.44 373 LYS A N 1
ATOM 3092 C CA . LYS A 1 373 ? 26.911 0.974 -15.191 1.00 83.44 373 LYS A CA 1
ATOM 3093 C C . LYS A 1 373 ? 26.942 -0.525 -15.502 1.00 83.44 373 LYS A C 1
ATOM 3095 O O . LYS A 1 373 ? 27.829 -0.972 -16.223 1.00 83.44 373 LYS A O 1
ATOM 3100 N N . LYS A 1 374 ? 25.971 -1.282 -14.989 1.00 85.19 374 LYS A N 1
ATOM 3101 C CA . LYS A 1 374 ? 25.912 -2.741 -15.128 1.00 85.19 374 LYS A CA 1
ATOM 3102 C C . LYS A 1 374 ? 25.434 -3.169 -16.518 1.00 85.19 374 LYS A C 1
ATOM 3104 O O . LYS A 1 374 ? 26.013 -4.075 -17.102 1.00 85.19 374 LYS A O 1
ATOM 3109 N N . ILE A 1 375 ? 24.436 -2.476 -17.066 1.00 88.19 375 ILE A N 1
ATOM 3110 C CA . ILE A 1 375 ? 23.759 -2.876 -18.314 1.00 88.19 375 ILE A CA 1
ATOM 3111 C C . ILE A 1 375 ? 24.411 -2.248 -19.561 1.00 88.19 375 ILE A C 1
ATOM 3113 O O . ILE A 1 375 ? 24.079 -2.612 -20.683 1.00 88.19 375 ILE A O 1
ATOM 3117 N N . SER A 1 376 ? 25.398 -1.358 -19.402 1.00 88.56 376 SER A N 1
ATOM 3118 C CA . SER A 1 376 ? 26.114 -0.678 -20.502 1.00 88.56 376 SER A CA 1
ATOM 3119 C C . SER A 1 376 ? 26.573 -1.597 -21.638 1.00 88.56 376 SER A C 1
ATOM 3121 O O . SER A 1 376 ? 26.309 -1.308 -22.805 1.00 88.56 376 SER A O 1
ATOM 3123 N N . LYS A 1 377 ? 27.215 -2.726 -21.316 1.00 88.56 377 LYS A N 1
ATOM 3124 C CA . LYS A 1 377 ? 27.678 -3.703 -22.315 1.00 88.56 377 LYS A CA 1
ATOM 3125 C C . LYS A 1 377 ? 26.512 -4.302 -23.103 1.00 88.56 377 LYS A C 1
ATOM 3127 O O . LYS A 1 377 ? 26.589 -4.449 -24.317 1.00 88.56 377 LYS A O 1
ATOM 3132 N N . THR A 1 378 ? 25.428 -4.624 -22.411 1.00 87.94 378 THR A N 1
ATOM 3133 C CA . THR A 1 378 ? 24.220 -5.190 -23.014 1.00 87.94 378 THR A CA 1
ATOM 3134 C C . THR A 1 378 ? 23.518 -4.180 -23.898 1.00 87.94 378 THR A C 1
ATOM 3136 O O . THR A 1 378 ? 23.198 -4.508 -25.035 1.00 87.94 378 THR A O 1
ATOM 3139 N N . PHE A 1 379 ? 23.363 -2.945 -23.416 1.00 88.25 379 PHE A N 1
ATOM 3140 C CA . PHE A 1 379 ? 22.835 -1.836 -24.201 1.00 88.25 379 PHE A CA 1
ATOM 3141 C C . PHE A 1 379 ? 23.620 -1.678 -25.504 1.00 88.25 379 PHE A C 1
ATOM 3143 O O . PHE A 1 379 ? 23.019 -1.645 -26.573 1.00 88.25 379 PHE A O 1
ATOM 3150 N N . HIS A 1 380 ? 24.956 -1.654 -25.430 1.00 87.62 380 HIS A N 1
ATOM 3151 C CA . HIS A 1 380 ? 25.816 -1.549 -26.608 1.00 87.62 380 HIS A CA 1
ATOM 3152 C C . HIS A 1 380 ? 25.564 -2.680 -27.616 1.00 87.62 380 HIS A C 1
ATOM 3154 O O . HIS A 1 380 ? 25.372 -2.414 -28.800 1.00 87.62 380 HIS A O 1
ATOM 3160 N N . ASN A 1 381 ? 25.482 -3.925 -27.139 1.00 87.12 381 ASN A N 1
ATOM 3161 C CA . ASN A 1 381 ? 25.267 -5.093 -27.994 1.00 87.12 381 ASN A CA 1
ATOM 3162 C C . ASN A 1 381 ? 23.921 -5.070 -28.737 1.00 87.12 381 ASN A C 1
ATOM 3164 O O . ASN A 1 381 ? 23.856 -5.558 -29.860 1.00 87.12 381 ASN A O 1
ATOM 3168 N N . ILE A 1 382 ? 22.867 -4.511 -28.135 1.00 86.56 382 ILE A N 1
ATOM 3169 C CA . ILE A 1 382 ? 21.509 -4.496 -28.714 1.00 86.56 382 ILE A CA 1
ATOM 3170 C C . ILE A 1 382 ? 21.089 -3.108 -29.236 1.00 86.56 382 ILE A C 1
ATOM 3172 O O . ILE A 1 382 ? 19.928 -2.889 -29.583 1.00 86.56 382 ILE A O 1
ATOM 3176 N N . THR A 1 383 ? 22.023 -2.150 -29.314 1.00 86.88 383 THR A N 1
ATOM 3177 C CA . THR A 1 383 ? 21.742 -0.760 -29.730 1.00 86.88 383 THR A CA 1
ATOM 3178 C C . THR A 1 383 ? 21.154 -0.685 -31.141 1.00 86.88 383 THR A C 1
ATOM 3180 O O . THR A 1 383 ? 20.299 0.159 -31.408 1.00 86.88 383 THR A O 1
ATOM 3183 N N . SER A 1 384 ? 21.580 -1.566 -32.051 1.00 84.31 384 SER A N 1
ATOM 3184 C CA . SER A 1 384 ? 21.020 -1.661 -33.404 1.00 84.31 384 SER A CA 1
ATOM 3185 C C . SER A 1 384 ? 19.525 -1.989 -33.377 1.00 84.31 384 SER A C 1
ATOM 3187 O O . SER A 1 384 ? 18.749 -1.281 -34.018 1.00 84.31 384 SER A O 1
ATOM 3189 N N . SER A 1 385 ? 19.116 -2.991 -32.595 1.00 84.06 385 SER A N 1
ATOM 3190 C CA . SER A 1 385 ? 17.712 -3.389 -32.434 1.00 84.06 385 SER A CA 1
ATOM 3191 C C . SER A 1 385 ? 16.880 -2.271 -31.804 1.00 84.06 385 SER A C 1
ATOM 3193 O O . SER A 1 385 ? 15.822 -1.923 -32.326 1.00 84.06 385 SER A O 1
ATOM 3195 N N . ILE A 1 386 ? 17.394 -1.626 -30.747 1.00 84.94 386 ILE A N 1
ATOM 3196 C CA . ILE A 1 386 ? 16.734 -0.472 -30.111 1.00 84.94 386 ILE A CA 1
ATOM 3197 C C . ILE A 1 386 ? 16.512 0.647 -31.130 1.00 84.94 386 ILE A C 1
ATOM 3199 O O . ILE A 1 386 ? 15.416 1.194 -31.225 1.00 84.94 386 ILE A O 1
ATOM 3203 N N . ARG A 1 387 ? 17.536 0.981 -31.924 1.00 84.94 387 ARG A N 1
ATOM 3204 C CA . ARG A 1 387 ? 17.433 2.023 -32.949 1.00 84.94 387 ARG A CA 1
ATOM 3205 C C . ARG A 1 387 ? 16.356 1.691 -33.983 1.00 84.94 387 ARG A C 1
ATOM 3207 O O . ARG A 1 387 ? 15.585 2.580 -34.329 1.00 84.94 387 ARG A O 1
ATOM 3214 N N . ILE A 1 388 ? 16.310 0.454 -34.479 1.00 82.31 388 ILE A N 1
ATOM 3215 C CA . ILE A 1 388 ? 15.297 0.018 -35.454 1.00 82.31 388 ILE A CA 1
ATOM 3216 C C . ILE A 1 388 ? 13.895 0.180 -34.856 1.00 82.31 388 ILE A C 1
ATOM 3218 O O . ILE A 1 388 ? 13.047 0.826 -35.463 1.00 82.31 388 ILE A O 1
ATOM 3222 N N . LEU A 1 389 ? 13.686 -0.301 -33.628 1.00 80.12 389 LEU A N 1
ATOM 3223 C CA . LEU A 1 389 ? 12.415 -0.193 -32.908 1.00 80.12 389 LEU A CA 1
ATOM 3224 C C . LEU A 1 389 ? 11.933 1.252 -32.743 1.00 80.12 389 LEU A C 1
ATOM 3226 O O . LEU A 1 389 ? 10.772 1.551 -33.027 1.00 80.12 389 LEU A O 1
ATOM 3230 N N . LEU A 1 390 ? 12.820 2.146 -32.297 1.00 83.88 390 LEU A N 1
ATOM 3231 C CA . LEU A 1 390 ? 12.480 3.553 -32.085 1.00 83.88 390 LEU A CA 1
ATOM 3232 C C . LEU A 1 390 ? 12.149 4.266 -33.405 1.00 83.88 390 LEU A C 1
ATOM 3234 O O . LEU A 1 390 ? 11.214 5.063 -33.432 1.00 83.88 390 LEU A O 1
ATOM 3238 N N . ILE A 1 391 ? 12.857 3.951 -34.501 1.00 83.00 391 ILE A N 1
ATOM 3239 C CA . ILE A 1 391 ? 12.581 4.510 -35.837 1.00 83.00 391 ILE A CA 1
ATOM 3240 C C . ILE A 1 391 ? 11.240 4.014 -36.369 1.00 83.00 391 ILE A C 1
ATOM 3242 O O . ILE A 1 391 ? 10.402 4.831 -36.741 1.00 83.00 391 ILE A O 1
ATOM 3246 N N . CYS A 1 392 ? 11.025 2.697 -36.396 1.00 76.81 392 CYS A N 1
ATOM 3247 C CA . CYS A 1 392 ? 9.823 2.098 -36.976 1.00 76.81 392 CYS A CA 1
ATOM 3248 C C . CYS A 1 392 ? 8.539 2.569 -36.284 1.00 76.81 392 CYS A C 1
ATOM 3250 O O . CYS A 1 392 ? 7.494 2.647 -36.924 1.00 76.81 392 CYS A O 1
ATOM 3252 N N . LYS A 1 393 ? 8.616 2.890 -34.988 1.00 77.81 393 LYS A N 1
ATOM 3253 C CA . LYS A 1 393 ? 7.459 3.279 -34.173 1.00 77.81 393 LYS A CA 1
ATOM 3254 C C . LYS A 1 393 ? 7.382 4.778 -33.862 1.00 77.81 393 LYS A C 1
ATOM 3256 O O . LYS A 1 393 ? 6.406 5.198 -33.253 1.00 77.81 393 LYS A O 1
ATOM 3261 N N . GLY A 1 394 ? 8.378 5.572 -34.267 1.00 82.12 394 GLY A N 1
ATOM 3262 C CA . GLY A 1 394 ? 8.418 7.016 -34.014 1.00 82.12 394 GLY A CA 1
ATOM 3263 C C . GLY A 1 394 ? 8.550 7.401 -32.535 1.00 82.12 394 GLY A C 1
ATOM 3264 O O . GLY A 1 394 ? 8.031 8.434 -32.145 1.00 82.12 394 GLY A O 1
ATOM 3265 N N . LEU A 1 395 ? 9.232 6.587 -31.722 1.00 84.25 395 LEU A N 1
ATOM 3266 C CA . LEU A 1 395 ? 9.217 6.664 -30.247 1.00 84.25 395 LEU A CA 1
ATOM 3267 C C . LEU A 1 395 ? 10.433 7.389 -29.630 1.00 84.25 395 LEU A C 1
ATOM 3269 O O . LEU A 1 395 ? 10.851 7.098 -28.505 1.00 84.25 395 LEU A O 1
ATOM 3273 N N . PHE A 1 396 ? 11.103 8.250 -30.400 1.00 84.44 396 PHE A N 1
ATOM 3274 C CA . PHE A 1 396 ? 12.360 8.867 -29.964 1.00 84.44 396 PHE A CA 1
ATOM 3275 C C . PHE A 1 396 ? 12.177 9.882 -28.838 1.00 84.44 396 PHE A C 1
ATOM 3277 O O . PHE A 1 396 ? 13.023 9.943 -27.946 1.00 84.44 396 PHE A O 1
ATOM 3284 N N . GLU A 1 397 ? 11.113 10.683 -28.880 1.00 85.44 397 GLU A N 1
ATOM 3285 C CA . GLU A 1 397 ? 10.884 11.726 -27.879 1.00 85.44 397 GLU A CA 1
ATOM 3286 C C . GLU A 1 397 ? 10.608 11.101 -26.510 1.00 85.44 397 GLU A C 1
ATOM 3288 O O . GLU A 1 397 ? 11.263 11.453 -25.529 1.00 85.44 397 GLU A O 1
ATOM 3293 N N . GLU A 1 398 ? 9.752 10.083 -26.464 1.00 86.00 398 GLU A N 1
ATOM 3294 C CA . GLU A 1 398 ? 9.423 9.337 -25.251 1.00 86.00 398 GLU A CA 1
ATOM 3295 C C . GLU A 1 398 ? 10.649 8.605 -24.691 1.00 86.00 398 GLU A C 1
ATOM 3297 O O . GLU A 1 398 ? 10.901 8.623 -23.486 1.00 86.00 398 GLU A O 1
ATOM 3302 N N . ALA A 1 399 ? 11.474 8.006 -25.557 1.00 85.69 399 ALA A N 1
ATOM 3303 C CA . ALA A 1 399 ? 12.717 7.367 -25.132 1.00 85.69 399 ALA A CA 1
ATOM 3304 C C . ALA A 1 399 ? 13.696 8.363 -24.485 1.00 85.69 399 ALA A C 1
ATOM 3306 O O . ALA A 1 399 ? 14.351 8.034 -23.492 1.00 85.69 399 ALA A O 1
ATOM 3307 N N . ILE A 1 400 ? 13.793 9.583 -25.025 1.00 85.81 400 ILE A N 1
ATOM 3308 C CA . ILE A 1 400 ? 14.608 10.656 -24.442 1.00 85.81 400 ILE A CA 1
ATOM 3309 C C . ILE A 1 400 ? 14.039 11.082 -23.088 1.00 85.81 400 ILE A C 1
ATOM 3311 O O . ILE A 1 400 ? 14.811 11.309 -22.158 1.00 85.81 400 ILE A O 1
ATOM 3315 N N . GLU A 1 401 ? 12.717 11.187 -22.950 1.00 84.56 401 GLU A N 1
ATOM 3316 C CA . GLU A 1 401 ? 12.085 11.507 -21.668 1.00 84.56 401 GLU A CA 1
ATOM 3317 C C . GLU A 1 401 ? 12.370 10.456 -20.596 1.00 84.56 401 GLU A C 1
ATOM 3319 O O . GLU A 1 401 ? 12.683 10.824 -19.467 1.00 84.56 401 GLU A O 1
ATOM 3324 N N . ILE A 1 402 ? 12.355 9.167 -20.947 1.00 84.12 402 ILE A N 1
ATOM 3325 C CA . ILE A 1 402 ? 12.683 8.092 -20.002 1.00 84.12 402 ILE A CA 1
ATOM 3326 C C . ILE A 1 402 ? 14.143 8.178 -19.549 1.00 84.12 402 ILE A C 1
ATOM 3328 O O . ILE A 1 402 ? 14.422 7.863 -18.396 1.00 84.12 402 ILE A O 1
ATOM 3332 N N . LEU A 1 403 ? 15.072 8.588 -20.419 1.00 83.50 403 LEU A N 1
ATOM 3333 C CA . LEU A 1 403 ? 16.506 8.683 -20.109 1.00 83.50 403 LEU A CA 1
ATOM 3334 C C . LEU A 1 403 ? 16.902 9.923 -19.292 1.00 83.50 403 LEU A C 1
ATOM 3336 O O . LEU A 1 403 ? 17.996 9.922 -18.723 1.00 83.50 403 LEU A O 1
ATOM 3340 N N . LYS A 1 404 ? 16.053 10.957 -19.244 1.00 77.69 404 LYS A N 1
ATOM 3341 C CA . LYS A 1 404 ? 16.230 12.140 -18.383 1.00 77.69 404 LYS A CA 1
ATOM 3342 C C . LYS A 1 404 ? 15.939 11.799 -16.926 1.00 77.69 404 LYS A C 1
ATOM 3344 O O . LYS A 1 404 ? 16.734 12.224 -16.060 1.00 77.69 404 LYS A O 1
#